Protein AF-0000000086674067 (afdb_homodimer)

Organism: NCBI:txid175570

Secondary structure (DSSP, 8-state):
---S---HHHHHHHHHHHHHHHHHHTT--HHHHHHHHTS-HHHHHHHHTTSS---HHHHHHHHHHTT--HHHHHHHHHHHHHHTSPPGGGGGTTS---HHHHHHHH-SEEEEEESSS--GGG--HHHHHHHHHHH-TT--HHHHHHHHHHHHHHGGGGTSSSPPEEEEEEEHHHHHS-TT-HHHHHHHHHHHHHHHTSTTEEEEEE-GGG-S-TTTT--EEEEE-SS-GGG-EEEE--TT--EEE--HHHHHHHHHHHHHHHHHSPPHHHHHHHHHHHHH--/---S---HHHHHHHHHHHHHHHHHHTT--HHHHHHHHTS-HHHHHHHHTTSS---HHHHHHHHHHTT--HHHHHHHHHHHHHHTSPPGGGGGTTS---HHHHHHHH-SEEEEEESSS--GGG--HHHHHHHHHHH-TT--HHHHHHHHHHHHHHGGGGTSSSPPEEEEEEEHHHHHS-TT-HHHHHHHHHHHHHHHTSTTEEEEEE-GGG-S-TTTT--EEEEE-SS-GGG-EEEE--TT--EEE--HHHHHHHHHHHHHHHHHSPPHHHHHHHHHHHHH--

pLDDT: mean 89.95, std 11.76, range [21.17, 98.88]

Sequence (564 aa):
MAGRRGSPTLRRRQLGQELRRLREAAGTTIDHVAERMECSASKVSRIETGQSGVSSRDIRKILAAYEVAGPKAEELVEMAREAKQRGWWQLYGTVLTGAYVGMEQAATELHSFEPLVIPGLLQTEEYARAMVLAGWPTASTEEVEQRIRVRMKRQSLLNQDDPLRLSIVLDEAALRRPVGGIDVMRRQLARLMEAGELPHVTLQVLPLAAGAHGGMDGAFTILLFDEPANQNLVFAANGAGGLFLEKDEELARYAAIFDGLRNEALSPPQSAKMIATLAKEPMAGRRGSPTLRRRQLGQELRRLREAAGTTIDHVAERMECSASKVSRIETGQSGVSSRDIRKILAAYEVAGPKAEELVEMAREAKQRGWWQLYGTVLTGAYVGMEQAATELHSFEPLVIPGLLQTEEYARAMVLAGWPTASTEEVEQRIRVRMKRQSLLNQDDPLRLSIVLDEAALRRPVGGIDVMRRQLARLMEAGELPHVTLQVLPLAAGAHGGMDGAFTILLFDEPANQNLVFAANGAGGLFLEKDEELARYAAIFDGLRNEALSPPQSAKMIATLAKEP

Solvent-accessible surface area (backbone atoms only — not comparable to full-atom values): 29354 Å² total; per-residue (Å²): 127,84,57,90,61,78,26,17,52,48,37,26,37,54,50,8,48,50,50,45,52,44,35,54,74,59,70,57,51,59,60,58,50,12,58,76,67,70,49,52,42,63,58,50,48,29,29,38,66,32,75,37,75,52,52,66,69,55,47,50,53,53,32,51,74,46,70,47,64,66,69,64,42,53,51,52,44,51,42,32,55,48,22,60,45,82,52,81,62,61,73,51,48,80,78,57,66,54,72,55,63,36,42,56,63,42,29,48,33,37,44,33,41,28,53,59,45,75,56,61,71,57,51,40,69,62,39,44,48,32,44,49,47,35,56,38,74,83,58,49,70,65,56,50,52,50,52,47,50,52,39,57,56,56,31,48,46,66,70,45,96,78,41,39,31,38,37,36,38,33,27,39,56,24,73,64,29,28,31,58,35,65,68,39,31,34,54,33,43,51,44,46,52,58,48,47,66,39,91,52,32,46,43,23,30,30,51,48,84,62,32,49,47,46,59,62,45,48,42,38,33,38,39,35,49,90,61,72,74,84,65,34,34,30,40,37,54,36,86,85,71,49,45,81,40,63,50,67,69,55,46,52,50,52,51,51,32,49,53,52,48,60,69,64,21,37,54,51,69,56,22,48,51,50,46,55,51,57,49,68,54,131,130,86,52,80,72,72,31,17,52,49,37,25,37,53,47,9,48,50,50,44,51,43,34,55,73,59,69,56,52,61,58,58,51,12,58,75,68,70,50,53,43,64,56,50,49,30,28,39,66,33,76,38,75,53,52,65,69,55,47,51,52,52,32,53,74,48,70,46,64,66,70,65,40,52,51,52,44,50,42,32,54,48,21,60,45,81,51,79,64,62,75,50,52,80,77,57,69,57,72,54,64,38,42,56,62,38,30,49,32,38,44,34,42,29,53,59,44,76,55,60,71,57,50,40,71,62,38,45,48,33,45,49,46,35,57,39,74,83,58,50,71,67,56,50,51,49,50,46,49,52,39,56,57,57,31,48,45,64,71,44,94,80,40,40,31,37,37,37,38,33,28,40,55,25,74,64,28,28,31,59,36,65,69,40,31,34,54,34,43,51,44,44,52,57,50,47,67,38,92,51,31,46,45,25,31,29,52,48,83,62,32,48,47,45,61,63,44,47,43,38,34,39,40,34,48,88,59,71,74,84,64,35,35,29,41,37,55,36,87,86,70,49,47,82,40,64,50,67,69,56,45,51,48,51,52,51,33,48,53,51,48,60,68,65,20,38,54,51,70,56,21,47,51,49,45,54,54,57,50,67,54,133

InterPro domains:
  IPR001387 Cro/C1-type, helix-turn-helix domain [PS50943] (19-76)
  IPR001387 Cro/C1-type, helix-turn-helix domain [SM00530] (18-73)
  IPR001387 Cro/C1-type, helix-turn-helix domain [cd00093] (16-68)
  IPR010982 Lambda repressor-like, DNA-binding domain superfamily [G3DSA:1.10.260.40] (4-86)
  IPR010982 Lambda repressor-like, DNA-binding domain superfamily [SSF47413] (11-68)
  IPR043917 Domain of unknown function DUF5753 [PF19054] (99-276)

Radius of gyration: 25.4 Å; Cα contacts (8 Å, |Δi|>4): 961; chains: 2; bounding box: 72×69×49 Å

Nearest PDB structures (foldseek):
  2b5a-assembly1_A  TM=8.400E-01  e=2.394E-03  [Bacillus] caldolyticus
  3f52-assembly1_A  TM=8.008E-01  e=5.003E-03  Corynebacterium glutamicum
  3f52-assembly1_E  TM=8.211E-01  e=1.404E-02  Corynebacterium glutamicum
  5woq-assembly2_C  TM=8.573E-01  e=2.794E-02  Mycolicibacterium smegmatis MC2 155
  4i6u-assembly2_C  TM=7.938E-01  e=3.752E-02  Enterobacter sp. RFL1396

Foldseek 3Di:
DCPLDFLLQLLQQVLLCVLVVLCVVLVHDLCVLCVQLVHDSVVNNCSSRSVDADALVSLVSSCVVSVHDDPVSVVSSVSSVSSPDDDPLCVLPPLPPDSVLSLLSQFQEKEKEAEAADDLLQADLLLLLLVLCVLCVPDDPVSSVSSSVSSPVSNVQCVDPSHRQYEYEYEVNNLLDQRNHLVSSLVSLVSVLVSLPRPRYFYWYQYVVLPDALCPVHIKMWGAHDPDRQSIWMWGDDSVGTDTGRDPVVNVSVVVRSVRSCVNTDGSVVRSVVSVVSSPDD/DCPLDFLLQLLQQVLLCVLVVLCVVLVHDLCVLCVQLVHDSVVNNCSSRSVDADALVSLVSSCVVSVHDDPVSVVSSVSSVSSPDDDPLCVLPPLQPDSVLSLLSSFQEKEKEAEAADDLLQADLLLLLLVLCVLCVPDDPVSSVSSSVSSPVSNVQQVDPSHRQYEYEYEVNNLLDQRNHLVSSLVSLVSVLVSLPRPRYFYWYQYVVLPDALCPVHIKMWGAHDPDRQSIWMWGDDSVGTDTGRDPVVNVSVVVRSVRSCVNTDGSVVRSVVSVVSSPDD

Structure (mmCIF, N/CA/C/O backbone):
data_AF-0000000086674067-model_v1
#
loop_
_entity.id
_entity.type
_entity.pdbx_description
1 polymer 'Transcriptional regulator'
#
loop_
_atom_site.group_PDB
_atom_site.id
_atom_site.type_symbol
_atom_site.label_atom_id
_atom_site.label_alt_id
_atom_site.label_comp_id
_atom_site.label_asym_id
_atom_site.label_entity_id
_atom_site.label_seq_id
_atom_site.pdbx_PDB_ins_code
_atom_site.Cartn_x
_atom_site.Cartn_y
_atom_site.Cartn_z
_atom_site.occupancy
_atom_site.B_iso_or_equiv
_atom_site.auth_seq_id
_atom_site.auth_comp_id
_atom_site.auth_asym_id
_atom_site.auth_atom_id
_atom_site.pdbx_PDB_model_num
ATOM 1 N N . MET A 1 1 ? -37.25 -2.555 7.457 1 21.17 1 MET A N 1
ATOM 2 C CA . MET A 1 1 ? -36.312 -2.514 6.355 1 21.17 1 MET A CA 1
ATOM 3 C C . MET A 1 1 ? -35.062 -1.735 6.75 1 21.17 1 MET A C 1
ATOM 5 O O . MET A 1 1 ? -35.062 -0.503 6.719 1 21.17 1 MET A O 1
ATOM 9 N N . ALA A 1 2 ? -34.438 -2.109 7.777 1 31.41 2 ALA A N 1
ATOM 10 C CA . ALA A 1 2 ? -33.375 -1.331 8.367 1 31.41 2 ALA A CA 1
ATOM 11 C C . ALA A 1 2 ? -32.375 -0.89 7.305 1 31.41 2 ALA A C 1
ATOM 13 O O . ALA A 1 2 ? -31.688 -1.723 6.691 1 31.41 2 ALA A O 1
ATOM 14 N N . GLY A 1 3 ? -32.5 -0.01 6.438 1 34.66 3 GLY A N 1
ATOM 15 C CA . GLY A 1 3 ? -31.734 0.468 5.293 1 34.66 3 GLY A CA 1
ATOM 16 C C . GLY A 1 3 ? -30.234 0.373 5.492 1 34.66 3 GLY A C 1
ATOM 17 O O . GLY A 1 3 ? -29.766 0.173 6.613 1 34.66 3 GLY A O 1
ATOM 18 N N . ARG A 1 4 ? -29.531 -0.128 4.535 1 47.16 4 ARG A N 1
ATOM 19 C CA . ARG A 1 4 ? -28.062 -0.079 4.59 1 47.16 4 ARG A CA 1
ATOM 20 C C . ARG A 1 4 ? -27.594 1.108 5.418 1 47.16 4 ARG A C 1
ATOM 22 O O . ARG A 1 4 ? -27.438 2.215 4.898 1 47.16 4 ARG A O 1
ATOM 29 N N . ARG A 1 5 ? -28.297 1.523 6.52 1 50.72 5 ARG A N 1
ATOM 30 C CA . ARG A 1 5 ? -28.234 2.551 7.555 1 50.72 5 ARG A CA 1
ATOM 31 C C . ARG A 1 5 ? -26.781 2.828 7.965 1 50.72 5 ARG A C 1
ATOM 33 O O . ARG A 1 5 ? -25.922 1.953 7.855 1 50.72 5 ARG A O 1
ATOM 40 N N . GLY A 1 6 ? -26.188 4.164 8.562 1 61.41 6 GLY A N 1
ATOM 41 C CA . GLY A 1 6 ? -25.328 5.277 8.922 1 61.41 6 GLY A CA 1
ATOM 42 C C . GLY A 1 6 ? -24.062 4.848 9.648 1 61.41 6 GLY A C 1
ATOM 43 O O . GLY A 1 6 ? -24.094 4.617 10.859 1 61.41 6 GLY A O 1
ATOM 44 N N . SER A 1 7 ? -23.281 4.145 8.789 1 78 7 SER A N 1
ATOM 45 C CA . SER A 1 7 ? -21.969 3.936 9.406 1 78 7 SER A CA 1
ATOM 46 C C . SER A 1 7 ? -21.469 5.203 10.094 1 78 7 SER A C 1
ATOM 48 O O . SER A 1 7 ? -21.312 6.242 9.453 1 78 7 SER A O 1
ATOM 50 N N . PRO A 1 8 ? -21.406 5.012 11.352 1 81.94 8 PRO A N 1
ATOM 51 C CA . PRO A 1 8 ? -20.859 6.176 12.055 1 81.94 8 PRO A CA 1
ATOM 52 C C . PRO A 1 8 ? -19.547 6.672 11.438 1 81.94 8 PRO A C 1
ATOM 54 O O . PRO A 1 8 ? -19.297 7.883 11.414 1 81.94 8 PRO A O 1
ATOM 57 N N . THR A 1 9 ? -18.828 5.75 10.867 1 82.06 9 THR A N 1
ATOM 58 C CA . THR A 1 9 ? -17.562 6.125 10.25 1 82.06 9 THR A CA 1
ATOM 59 C C . THR A 1 9 ? -17.797 6.988 9.016 1 82.06 9 THR A C 1
ATOM 61 O O . THR A 1 9 ? -17.156 8.031 8.844 1 82.06 9 THR A O 1
ATOM 64 N N . LEU A 1 10 ? -18.656 6.539 8.156 1 85.56 10 LEU A N 1
ATOM 65 C CA . LEU A 1 10 ? -18.969 7.32 6.965 1 85.56 10 LEU A CA 1
ATOM 66 C C . LEU A 1 10 ? -19.562 8.672 7.344 1 85.56 10 LEU A C 1
ATOM 68 O O . LEU A 1 10 ? -19.219 9.695 6.738 1 85.56 10 LEU A O 1
ATOM 72 N N . ARG A 1 11 ? -20.406 8.672 8.344 1 85.81 11 ARG A N 1
ATOM 73 C CA . ARG A 1 11 ? -21.016 9.914 8.789 1 85.81 11 ARG A CA 1
ATOM 74 C C . ARG A 1 11 ? -19.969 10.883 9.328 1 85.81 11 ARG A C 1
ATOM 76 O O . ARG A 1 11 ? -20.062 12.094 9.102 1 85.81 11 ARG A O 1
ATOM 83 N N . ARG A 1 12 ? -19.094 10.344 10.047 1 87.44 12 ARG A N 1
ATOM 84 C CA . ARG A 1 12 ? -18.016 11.172 10.578 1 87.44 12 ARG A CA 1
ATOM 85 C C . ARG A 1 12 ? -17.203 11.797 9.453 1 87.44 12 ARG A C 1
ATOM 87 O O . ARG A 1 12 ? -16.859 12.977 9.5 1 87.44 12 ARG A O 1
ATOM 94 N N . ARG A 1 13 ? -16.938 11.008 8.508 1 85.38 13 ARG A N 1
ATOM 95 C CA . ARG A 1 13 ? -16.203 11.492 7.348 1 85.38 13 ARG A CA 1
ATOM 96 C C . ARG A 1 13 ? -16.984 12.578 6.621 1 85.38 13 ARG A C 1
ATOM 98 O O . ARG A 1 13 ? -16.438 13.633 6.281 1 85.38 13 ARG A O 1
ATOM 105 N N . GLN A 1 14 ? -18.234 12.32 6.379 1 88.12 14 GLN A N 1
ATOM 106 C CA . GLN A 1 14 ? -19.109 13.273 5.699 1 88.12 14 GLN A CA 1
ATOM 107 C C . GLN A 1 14 ? -19.188 14.586 6.473 1 88.12 14 GLN A C 1
ATOM 109 O O . GLN A 1 14 ? -19.094 15.664 5.883 1 88.12 14 GLN A O 1
ATOM 114 N N . LEU A 1 15 ? -19.328 14.438 7.703 1 90.5 15 LEU A N 1
ATOM 115 C CA . LEU A 1 15 ? -19.422 15.617 8.562 1 90.5 15 LEU A CA 1
ATOM 116 C C . LEU A 1 15 ? -18.125 16.438 8.5 1 90.5 15 LEU A C 1
ATOM 118 O O . LEU A 1 15 ? -18.172 17.656 8.344 1 90.5 15 LEU A O 1
ATOM 122 N N . GLY A 1 16 ? -17.047 15.758 8.656 1 91.88 16 GLY A N 1
ATOM 123 C CA . GLY A 1 16 ? -15.766 16.422 8.578 1 91.88 16 GLY A CA 1
ATOM 124 C C . GLY A 1 16 ? -15.57 17.203 7.289 1 91.88 16 GLY A C 1
ATOM 125 O O . GLY A 1 16 ? -15.133 18.344 7.309 1 91.88 16 GLY A O 1
ATOM 126 N N . GLN A 1 17 ? -15.938 16.609 6.215 1 88.19 17 GLN A N 1
ATOM 127 C CA . GLN A 1 17 ? -15.82 17.234 4.906 1 88.19 17 GLN A CA 1
ATOM 128 C C . GLN A 1 17 ? -16.703 18.484 4.816 1 88.19 17 GLN A C 1
ATOM 130 O O . GLN A 1 17 ? -16.281 19.516 4.285 1 88.19 17 GLN A O 1
ATOM 135 N N . GLU A 1 18 ? -17.875 18.297 5.355 1 91.56 18 GLU A N 1
ATOM 136 C CA . GLU A 1 18 ? -18.797 19.422 5.336 1 91.56 18 GLU A CA 1
ATOM 137 C C . GLU A 1 18 ? -18.281 20.578 6.195 1 91.56 18 GLU A C 1
ATOM 139 O O . GLU A 1 18 ? -18.375 21.734 5.801 1 91.56 18 GLU A O 1
ATOM 144 N N . LEU A 1 19 ? -17.734 20.266 7.27 1 94.44 19 LEU A N 1
ATOM 145 C CA . LEU A 1 19 ? -17.203 21.297 8.148 1 94.44 19 LEU A CA 1
ATOM 146 C C . LEU A 1 19 ? -16.016 22 7.5 1 94.44 19 LEU A C 1
ATOM 148 O O . LEU A 1 19 ? -15.875 23.219 7.609 1 94.44 19 LEU A O 1
ATOM 152 N N . ARG A 1 20 ? -15.219 21.25 6.867 1 92.75 20 ARG A N 1
ATOM 153 C CA . ARG A 1 20 ? -14.102 21.844 6.148 1 92.75 20 ARG A CA 1
ATOM 154 C C . ARG A 1 20 ? -14.602 22.797 5.062 1 92.75 20 ARG A C 1
ATOM 156 O O . ARG A 1 20 ? -14.078 23.906 4.918 1 92.75 20 ARG A O 1
ATOM 163 N N . ARG A 1 21 ? -15.547 22.312 4.328 1 92.25 21 ARG A N 1
ATOM 164 C CA . ARG A 1 21 ? -16.125 23.141 3.273 1 92.25 21 ARG A CA 1
ATOM 165 C C . ARG A 1 21 ? -16.656 24.453 3.834 1 92.25 21 ARG A C 1
ATOM 167 O O . ARG A 1 21 ? -16.422 25.531 3.266 1 92.25 21 ARG A O 1
ATOM 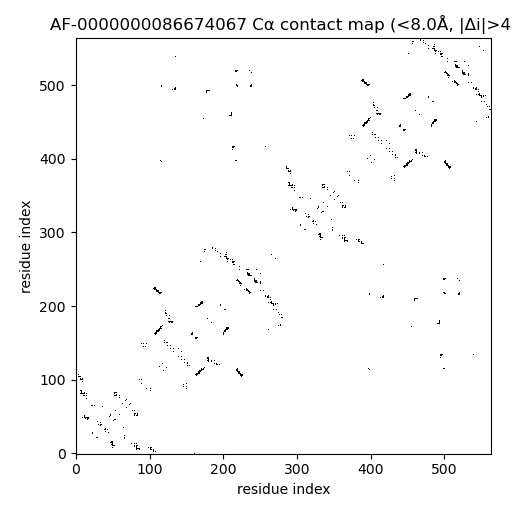174 N N . LEU A 1 22 ? -17.328 24.359 4.887 1 94.88 22 LEU A N 1
ATOM 175 C CA . LEU A 1 22 ? -17.906 25.531 5.52 1 94.88 22 LEU A CA 1
ATOM 176 C C . LEU A 1 22 ? -16.812 26.469 6.051 1 94.88 22 LEU A C 1
ATOM 178 O O . LEU A 1 22 ? -16.922 27.688 5.938 1 94.88 22 LEU A O 1
ATOM 182 N N . ARG A 1 23 ? -15.812 25.859 6.613 1 95.56 23 ARG A N 1
ATOM 183 C CA . ARG A 1 23 ? -14.695 26.656 7.102 1 95.56 23 ARG A CA 1
ATOM 184 C C . ARG A 1 23 ? -14.055 27.453 5.965 1 95.56 23 ARG A C 1
ATOM 186 O O . ARG A 1 23 ? -13.789 28.641 6.102 1 95.56 23 ARG A O 1
ATOM 193 N N . GLU A 1 24 ? -13.82 26.766 4.895 1 92.75 24 GLU A N 1
ATOM 194 C CA . GLU A 1 24 ? -13.211 27.406 3.729 1 92.75 24 GLU A CA 1
ATOM 195 C C . GLU A 1 24 ? -14.109 28.484 3.146 1 92.75 24 GLU A C 1
ATOM 197 O O . GLU A 1 24 ? -13.633 29.547 2.744 1 92.75 24 GLU A O 1
ATOM 202 N N . ALA A 1 25 ? -15.383 28.266 3.111 1 93.5 25 ALA A N 1
ATOM 203 C CA . ALA A 1 25 ? -16.359 29.234 2.611 1 93.5 25 ALA A CA 1
ATOM 204 C C . ALA A 1 25 ? -16.391 30.469 3.49 1 93.5 25 ALA A C 1
ATOM 206 O O . ALA A 1 25 ? -16.609 31.578 2.998 1 93.5 25 ALA A O 1
ATOM 207 N N . ALA A 1 26 ? -16.141 30.266 4.754 1 93.25 26 ALA A N 1
ATOM 208 C CA . ALA A 1 26 ? -16.141 31.375 5.707 1 93.25 26 ALA A CA 1
ATOM 209 C C . ALA A 1 26 ? -14.805 32.125 5.664 1 93.25 26 ALA A C 1
ATOM 211 O O . ALA A 1 26 ? -14.633 33.125 6.348 1 93.25 26 ALA A O 1
ATOM 212 N N . GLY A 1 27 ? -13.82 31.516 4.969 1 91.12 27 GLY A N 1
ATOM 213 C CA . GLY A 1 27 ? -12.539 32.188 4.785 1 91.12 27 GLY A CA 1
ATOM 214 C C . GLY A 1 27 ? -11.664 32.125 6.023 1 91.12 27 GLY A C 1
ATOM 215 O O . GLY A 1 27 ? -10.891 33.062 6.273 1 91.12 27 GLY A O 1
ATOM 216 N N . THR A 1 28 ? -11.828 31.219 6.832 1 90.69 28 THR A N 1
ATOM 217 C CA . THR A 1 28 ? -11.047 31.125 8.062 1 90.69 28 THR A CA 1
ATOM 218 C C . THR A 1 28 ? -10.156 29.891 8.055 1 90.69 28 THR A C 1
ATOM 220 O O . THR A 1 28 ? -10.195 29.094 7.113 1 90.69 28 THR A O 1
ATOM 223 N N . THR A 1 29 ? -9.219 29.797 9.047 1 88 29 THR A N 1
ATOM 224 C CA . THR A 1 29 ? -8.266 28.703 9.141 1 88 29 THR A CA 1
ATOM 225 C C . THR A 1 29 ? -8.562 27.828 10.352 1 88 29 THR A C 1
ATOM 227 O O . THR A 1 29 ? -9.367 28.203 11.211 1 88 29 THR A O 1
ATOM 230 N N . ILE A 1 30 ? -7.926 26.672 10.328 1 90.75 30 ILE A N 1
ATOM 231 C CA . ILE A 1 30 ? -8.07 25.734 11.445 1 90.75 30 ILE A CA 1
ATOM 232 C C . ILE A 1 30 ? -7.602 26.406 12.734 1 90.75 30 ILE A C 1
ATOM 234 O O . ILE A 1 30 ? -8.25 26.297 13.773 1 90.75 30 ILE A O 1
ATOM 238 N N . ASP A 1 31 ? -6.586 27.156 12.664 1 85.81 31 ASP A N 1
ATOM 239 C CA . ASP A 1 31 ? -6.023 27.828 13.828 1 85.81 31 ASP A CA 1
ATOM 240 C C . ASP A 1 31 ? -7.008 28.844 14.406 1 85.81 31 ASP A C 1
ATOM 242 O O . ASP A 1 31 ? -7.176 28.922 15.625 1 85.81 31 ASP A O 1
ATOM 246 N N . HIS A 1 32 ? -7.574 29.531 13.562 1 87.81 32 HIS A N 1
ATOM 247 C CA . HIS A 1 32 ? -8.523 30.547 14 1 87.81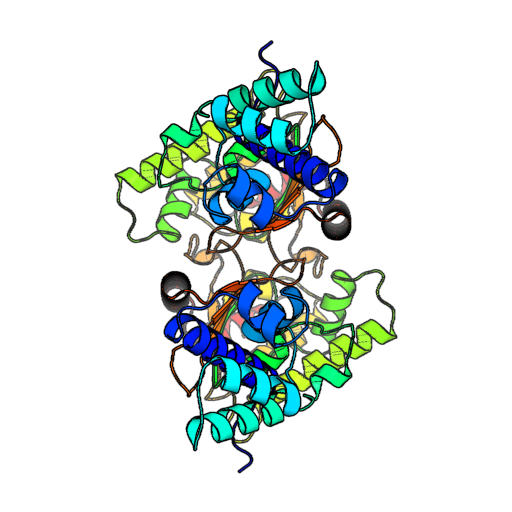 32 HIS A CA 1
ATOM 248 C C . HIS A 1 32 ? -9.742 29.906 14.664 1 87.81 32 HIS A C 1
ATOM 250 O O . HIS A 1 32 ? -10.227 30.406 15.688 1 87.81 32 HIS A O 1
ATOM 256 N N . VAL A 1 33 ? -10.195 28.859 14.07 1 92.81 33 VAL A N 1
ATOM 257 C CA . VAL A 1 33 ? -11.344 28.156 14.641 1 92.81 33 VAL A CA 1
ATOM 258 C C . VAL A 1 33 ? -10.977 27.594 16.016 1 92.81 33 VAL A C 1
ATOM 260 O O . VAL A 1 33 ? -11.766 27.672 16.953 1 92.81 33 VAL A O 1
ATOM 263 N N . ALA A 1 34 ? -9.859 27 16.094 1 93.31 34 ALA A N 1
ATOM 264 C CA . ALA A 1 34 ? -9.383 26.422 17.344 1 93.31 34 ALA A CA 1
ATOM 265 C C . ALA A 1 34 ? -9.328 27.484 18.438 1 93.31 34 ALA A C 1
ATOM 267 O O . ALA A 1 34 ? -9.711 27.219 19.578 1 93.31 34 ALA A O 1
ATOM 268 N N . GLU A 1 35 ? -8.859 28.609 18.109 1 90 35 GLU A N 1
ATOM 269 C CA . GLU A 1 35 ? -8.805 29.734 19.062 1 90 35 GLU A CA 1
ATOM 270 C C . GLU A 1 35 ? -10.195 30.094 19.547 1 90 35 GLU A C 1
ATOM 272 O O . GLU A 1 35 ? -10.406 30.281 20.75 1 90 35 GLU A O 1
ATOM 277 N N . ARG A 1 36 ? -11.062 30.203 18.656 1 89.38 36 ARG A N 1
ATOM 278 C CA . ARG A 1 36 ? -12.438 30.562 19 1 89.38 36 ARG A CA 1
ATOM 279 C C . ARG A 1 36 ? -13.078 29.5 19.891 1 89.38 36 ARG A C 1
ATOM 281 O O . ARG A 1 36 ? -13.875 29.828 20.766 1 89.38 36 ARG A O 1
ATOM 288 N N . MET A 1 37 ? -12.727 28.312 19.609 1 91.5 37 MET A N 1
ATOM 289 C CA . MET A 1 37 ? -13.289 27.172 20.328 1 91.5 37 MET A CA 1
ATOM 290 C C . MET A 1 37 ? -12.523 26.906 21.609 1 91.5 37 MET A C 1
ATOM 292 O O . MET A 1 37 ? -12.945 26.109 22.438 1 91.5 37 MET A O 1
ATOM 296 N N . GLU A 1 38 ? -11.383 27.562 21.766 1 91.25 38 GLU A N 1
ATOM 297 C CA . GLU A 1 38 ? -10.5 27.344 22.891 1 91.25 38 GLU A CA 1
ATOM 298 C C . GLU A 1 38 ? -10.055 25.875 22.969 1 91.25 38 GLU A C 1
ATOM 300 O O . GLU A 1 38 ? -10.156 25.25 24.031 1 91.25 38 GLU A O 1
ATOM 305 N N . CYS A 1 39 ? -9.633 25.422 21.891 1 91.62 39 CYS A N 1
ATOM 306 C CA . CYS A 1 39 ? -9.109 24.062 21.797 1 91.62 39 CYS A CA 1
ATOM 307 C C . CYS A 1 39 ? -7.895 24.016 20.875 1 91.62 39 CYS A C 1
ATOM 309 O O . CYS A 1 39 ? -7.453 25.047 20.359 1 91.62 39 CYS A O 1
ATOM 311 N N . SER A 1 40 ? -7.324 22.906 20.812 1 91 40 SER A N 1
ATOM 312 C CA . SER A 1 40 ? -6.137 22.766 19.984 1 91 40 SER A CA 1
ATOM 313 C C . SER A 1 40 ? -6.508 22.688 18.5 1 91 40 SER A C 1
ATOM 315 O O . SER A 1 40 ? -7.578 22.188 18.141 1 91 40 SER A O 1
ATOM 317 N N . ALA A 1 41 ? -5.641 23.234 17.703 1 90.44 41 ALA A N 1
ATOM 318 C CA . ALA A 1 41 ? -5.797 23.094 16.25 1 90.44 41 ALA A CA 1
ATOM 319 C C . ALA A 1 41 ? -5.883 21.625 15.852 1 90.44 41 ALA A C 1
ATOM 321 O O . ALA A 1 41 ? -6.602 21.281 14.914 1 90.44 41 ALA A O 1
ATOM 322 N N . SER A 1 42 ? -5.207 20.766 16.609 1 87.75 42 SER A N 1
ATOM 323 C CA . SER A 1 42 ? -5.223 19.328 16.328 1 87.75 42 SER A CA 1
ATOM 324 C C . SER A 1 42 ? -6.625 18.75 16.516 1 87.75 42 SER A C 1
ATOM 326 O O . SER A 1 42 ? -7.047 17.891 15.734 1 87.75 42 SER A O 1
ATOM 328 N N . LYS A 1 43 ? -7.176 19.188 17.438 1 91.5 43 LYS A N 1
ATOM 329 C CA . LYS A 1 43 ? -8.539 18.719 17.672 1 91.5 43 LYS A CA 1
ATOM 330 C C . LYS A 1 43 ? -9.445 19.062 16.5 1 91.5 43 LYS A C 1
ATOM 332 O O . LYS A 1 43 ? -10.18 18.219 16 1 91.5 43 LYS A O 1
ATOM 337 N N . VAL A 1 44 ? -9.414 20.328 16.016 1 93.06 44 VAL A N 1
ATOM 338 C CA . VAL A 1 44 ? -10.234 20.766 14.898 1 93.06 44 VAL A CA 1
ATOM 339 C C . VAL A 1 44 ? -9.867 19.969 13.648 1 93.06 44 VAL A C 1
ATOM 341 O O . VAL A 1 44 ? -10.75 19.531 12.906 1 93.06 44 VAL A O 1
ATOM 344 N N . SER A 1 45 ? -8.633 19.781 13.453 1 90.12 45 SER A N 1
ATOM 345 C CA . SER A 1 45 ? -8.164 19.016 12.305 1 90.12 45 SER A CA 1
ATOM 346 C C . SER A 1 45 ? -8.688 17.578 12.344 1 90.12 45 SER A C 1
ATOM 348 O O . SER A 1 45 ? -9.172 17.062 11.336 1 90.12 45 SER A O 1
ATOM 350 N N . ARG A 1 46 ? -8.617 16.969 13.508 1 89.19 46 ARG A N 1
ATOM 351 C CA . ARG A 1 46 ? -9.07 15.586 13.656 1 89.19 46 ARG A CA 1
ATOM 352 C C . ARG A 1 46 ? -10.562 15.469 13.383 1 89.19 46 ARG A C 1
ATOM 354 O O . ARG A 1 46 ? -11.023 14.469 12.828 1 89.19 46 ARG A O 1
ATOM 361 N N . ILE A 1 47 ? -11.203 16.453 13.734 1 91.69 47 ILE A N 1
ATOM 362 C CA . ILE A 1 47 ? -12.641 16.484 13.477 1 91.69 47 ILE A CA 1
ATOM 363 C C . ILE A 1 47 ? -12.891 16.609 11.977 1 91.69 47 ILE A C 1
ATOM 365 O O . ILE A 1 47 ? -13.664 15.836 11.406 1 91.69 47 ILE A O 1
ATOM 369 N N . GLU A 1 48 ? -12.242 17.516 11.297 1 91.81 48 GLU A N 1
ATOM 370 C CA . GLU A 1 48 ? -12.461 17.766 9.875 1 91.81 48 GLU A CA 1
ATOM 371 C C . GLU A 1 48 ? -12.039 16.578 9.023 1 91.81 48 GLU A C 1
ATOM 373 O O . GLU A 1 48 ? -12.547 16.391 7.918 1 91.81 48 GLU A O 1
ATOM 378 N N . THR A 1 49 ? -11.164 15.82 9.594 1 85.12 49 THR A N 1
ATOM 379 C CA . THR A 1 49 ? -10.672 14.68 8.828 1 85.12 49 THR A CA 1
ATOM 380 C C . THR A 1 49 ? -11.406 13.406 9.227 1 85.12 49 THR A C 1
ATOM 382 O O . THR A 1 49 ? -11.094 12.32 8.734 1 85.12 49 THR A O 1
ATOM 385 N N . GLY A 1 50 ? -12.273 13.5 10.164 1 86.19 50 GLY A N 1
ATOM 386 C CA . GLY A 1 50 ? -13.07 12.359 10.562 1 86.19 50 GLY A CA 1
ATOM 387 C C . GLY A 1 50 ? -12.352 11.438 11.531 1 86.19 50 GLY A C 1
ATOM 388 O O . GLY A 1 50 ? -12.805 10.32 11.781 1 86.19 50 GLY A O 1
ATOM 389 N N . GLN A 1 51 ? -11.219 11.828 11.992 1 81.75 51 GLN A N 1
ATOM 390 C CA . GLN A 1 51 ? -10.445 11.008 12.922 1 81.75 51 GLN A CA 1
ATOM 391 C C . GLN A 1 51 ? -11.086 10.992 14.305 1 81.75 51 GLN A C 1
ATOM 393 O O . GLN A 1 51 ? -10.93 10.031 15.055 1 81.75 51 GLN A O 1
ATOM 398 N N . SER A 1 52 ? -11.789 12.094 14.656 1 85.5 52 SER A N 1
ATOM 399 C CA . SER A 1 52 ? -12.492 12.18 15.93 1 85.5 52 SER A CA 1
ATOM 400 C C . SER A 1 52 ? -13.93 12.656 15.734 1 85.5 52 SER A C 1
ATOM 402 O O . SER A 1 52 ? -14.227 13.383 14.781 1 85.5 52 SER A O 1
ATOM 404 N N . GLY A 1 53 ? -14.75 12.109 16.625 1 86.94 53 GLY A N 1
ATOM 405 C CA . GLY A 1 53 ? -16.109 12.641 16.641 1 86.94 53 GLY A CA 1
ATOM 406 C C . GLY A 1 53 ? -16.188 14.016 17.266 1 86.94 53 GLY A C 1
ATOM 407 O O . GLY A 1 53 ? -15.195 14.531 17.781 1 86.94 53 GLY A O 1
ATOM 408 N N . VAL A 1 54 ? -17.344 14.555 17.047 1 92.25 54 VAL A N 1
ATOM 409 C CA . VAL A 1 54 ? -17.578 15.883 17.609 1 92.25 54 VAL A CA 1
ATOM 410 C C . VAL A 1 54 ? -18.891 15.898 18.391 1 92.25 54 VAL A C 1
ATOM 412 O O . VAL A 1 54 ? -19.875 15.312 17.938 1 92.25 54 VAL A O 1
ATOM 415 N N . SER A 1 55 ? -18.781 16.453 19.562 1 92.12 55 SER A N 1
ATOM 416 C CA . SER A 1 55 ? -19.984 16.547 20.391 1 92.12 55 SER A CA 1
ATOM 417 C C . SER A 1 55 ? -20.969 17.562 19.828 1 92.12 55 SER A C 1
ATOM 419 O O . SER A 1 55 ? -20.578 18.438 19.047 1 92.12 55 SER A O 1
ATOM 421 N N . SER A 1 56 ? -22.25 17.453 20.312 1 92.25 56 SER A N 1
ATOM 422 C CA . SER A 1 56 ? -23.266 18.422 19.906 1 92.25 56 SER A CA 1
ATOM 423 C C . SER A 1 56 ? -22.891 19.844 20.359 1 92.25 56 SER A C 1
ATOM 425 O O . SER A 1 56 ? -23.109 20.797 19.625 1 92.25 56 SER A O 1
ATOM 427 N N . ARG A 1 57 ? -22.344 19.875 21.469 1 91.44 57 ARG A N 1
ATOM 428 C CA . ARG A 1 57 ? -21.906 21.172 21.984 1 91.44 57 ARG A CA 1
ATOM 429 C C . ARG A 1 57 ? -20.812 21.781 21.109 1 91.44 57 ARG A C 1
ATOM 431 O O . ARG A 1 57 ? -20.906 22.922 20.688 1 91.44 57 ARG A O 1
ATOM 438 N N . ASP A 1 58 ? -19.859 21.047 20.797 1 93.38 58 ASP A N 1
ATOM 439 C CA . ASP A 1 58 ? -18.703 21.531 20.047 1 93.38 58 ASP A CA 1
ATOM 440 C C . ASP A 1 58 ? -19.094 21.859 18.594 1 93.38 58 ASP A C 1
ATOM 442 O O . ASP A 1 58 ? -18.609 22.844 18.047 1 93.38 58 ASP A O 1
ATOM 446 N N . ILE A 1 59 ? -19.875 21.016 18 1 95.25 59 ILE A N 1
ATOM 447 C CA . ILE A 1 59 ? -20.234 21.297 16.609 1 95.25 59 ILE A CA 1
ATOM 448 C C . ILE A 1 59 ? -21.047 22.594 16.531 1 95.25 59 ILE A C 1
ATOM 450 O O . ILE A 1 59 ? -20.922 23.344 15.57 1 95.25 59 ILE A O 1
ATOM 454 N N . ARG A 1 60 ? -21.859 22.859 17.484 1 93.88 60 ARG A N 1
ATOM 455 C CA . ARG A 1 60 ? -22.609 24.125 17.5 1 93.88 60 ARG A CA 1
ATOM 456 C C . ARG A 1 60 ? -21.656 25.312 17.594 1 93.88 60 ARG A C 1
ATOM 458 O O . ARG A 1 60 ? -21.875 26.328 16.938 1 93.88 60 ARG A O 1
ATOM 465 N N . LYS A 1 61 ? -20.688 25.188 18.344 1 93.5 61 LYS A N 1
ATOM 466 C CA . LYS A 1 61 ? -19.688 26.234 18.453 1 93.5 61 LYS A CA 1
ATOM 467 C C . LYS A 1 61 ? -18.984 26.453 17.109 1 93.5 61 LYS A C 1
ATOM 469 O O . LYS A 1 61 ? -18.766 27.594 16.688 1 93.5 61 LYS A O 1
ATOM 474 N N . ILE A 1 62 ? -18.656 25.344 16.516 1 94.81 62 ILE A N 1
ATOM 475 C CA . ILE A 1 62 ? -17.969 25.406 15.234 1 94.81 62 ILE A CA 1
ATOM 476 C C . ILE A 1 62 ? -18.859 26.094 14.203 1 94.81 62 ILE A C 1
ATOM 478 O O . ILE A 1 62 ? -18.406 26.984 13.477 1 94.81 62 ILE A O 1
ATOM 482 N N . LEU A 1 63 ? -20.109 25.688 14.195 1 94.88 63 LEU A N 1
ATOM 483 C CA . LEU A 1 63 ? -21.031 26.234 13.211 1 94.88 63 LEU A CA 1
ATOM 484 C C . LEU A 1 63 ? -21.297 27.719 13.477 1 94.88 63 LEU A C 1
ATOM 486 O O . LEU A 1 63 ? -21.453 28.5 12.531 1 94.88 63 LEU A O 1
ATOM 490 N N . ALA A 1 64 ? -21.281 28.062 14.688 1 91.56 64 ALA A N 1
ATOM 491 C CA . ALA A 1 64 ? -21.406 29.484 15.039 1 91.56 64 ALA A CA 1
ATOM 492 C C . ALA A 1 64 ? -20.219 30.281 14.516 1 91.56 64 ALA A C 1
ATOM 494 O O . ALA A 1 64 ? -20.406 31.391 14 1 91.56 64 ALA A O 1
ATOM 495 N N . ALA A 1 65 ? -19.125 29.688 14.641 1 90.56 65 ALA A N 1
ATOM 496 C CA . ALA A 1 65 ? -17.922 30.344 14.125 1 90.56 65 ALA A CA 1
ATOM 497 C C . ALA A 1 65 ? -18 30.531 12.617 1 90.56 65 ALA A C 1
ATOM 499 O O . ALA A 1 65 ? -17.438 31.484 12.07 1 90.56 65 ALA A O 1
ATOM 500 N N . TYR A 1 66 ? -18.688 29.641 12 1 93.56 66 TYR A N 1
ATOM 501 C CA . TYR A 1 66 ? -18.828 29.703 10.547 1 93.56 66 TYR A CA 1
ATOM 502 C C . TYR A 1 66 ? -20.047 30.531 10.156 1 93.56 66 TYR A C 1
ATOM 504 O O . TYR A 1 66 ? -20.312 30.734 8.961 1 93.56 66 TYR A O 1
ATOM 512 N N . GLU A 1 67 ? -20.781 30.984 11.102 1 91.31 67 GLU A N 1
ATOM 513 C CA . GLU A 1 67 ? -22 31.75 10.898 1 91.31 67 GLU A CA 1
ATOM 514 C C . GLU A 1 67 ? -23.062 30.938 10.156 1 91.31 67 GLU A C 1
ATOM 516 O O . GLU A 1 67 ? -23.688 31.422 9.211 1 91.31 67 GLU A O 1
ATOM 521 N N . VAL A 1 68 ? -23.078 29.75 10.422 1 93.5 68 VAL A N 1
ATOM 522 C CA . VAL A 1 68 ? -24.094 28.844 9.898 1 93.5 68 VAL A CA 1
ATOM 523 C C . VAL A 1 68 ? -25.172 28.609 10.945 1 93.5 68 VAL A C 1
ATOM 525 O O . VAL A 1 68 ? -24.875 28.25 12.086 1 93.5 68 VAL A O 1
ATOM 528 N N . ALA A 1 69 ? -26.375 28.891 10.594 1 91.19 69 ALA A N 1
ATOM 529 C CA . ALA A 1 69 ? -27.516 28.734 11.5 1 91.19 69 ALA A CA 1
ATOM 530 C C . ALA A 1 69 ? -28.719 28.109 10.781 1 91.19 69 ALA A C 1
ATOM 532 O O . ALA A 1 69 ? -28.609 27.719 9.617 1 91.19 69 ALA A O 1
ATOM 533 N N . GLY A 1 70 ? -29.766 27.797 11.453 1 92.44 70 GLY A N 1
ATOM 534 C CA . GLY A 1 70 ? -31.016 27.344 10.852 1 92.44 70 GLY A CA 1
ATOM 535 C C . GLY A 1 70 ? -31 25.844 10.547 1 92.44 70 GLY A C 1
ATOM 536 O O . GLY A 1 70 ? -30.391 25.062 11.281 1 92.44 70 GLY A O 1
ATOM 537 N N . PRO A 1 71 ? -31.734 25.453 9.586 1 93.06 71 PRO A N 1
ATOM 538 C CA . PRO A 1 71 ? -31.953 24.047 9.266 1 93.06 71 PRO A CA 1
ATOM 539 C C . PRO A 1 71 ? -30.641 23.312 8.906 1 93.06 71 PRO A C 1
ATOM 541 O O . PRO A 1 71 ? -30.469 22.141 9.258 1 93.06 71 PRO A O 1
ATOM 544 N N . LYS A 1 72 ? -29.859 24 8.266 1 92.94 72 LYS A N 1
ATOM 545 C CA . LYS A 1 72 ? -28.594 23.391 7.887 1 92.94 72 LYS A CA 1
ATOM 546 C C . LYS A 1 72 ? -27.766 23.047 9.117 1 92.94 72 LYS A C 1
ATOM 548 O O . LYS A 1 72 ? -27.156 21.969 9.188 1 92.94 72 LYS A O 1
ATOM 553 N N . ALA A 1 73 ? -27.703 23.906 10.031 1 94 73 ALA A N 1
ATOM 554 C CA . ALA A 1 73 ? -26.969 23.656 11.273 1 94 73 ALA A CA 1
ATOM 555 C C . ALA A 1 73 ? -27.562 22.469 12.023 1 94 73 ALA A C 1
ATOM 557 O O . ALA A 1 73 ? -26.828 21.609 12.523 1 94 73 ALA A O 1
ATOM 558 N N . GLU A 1 74 ? -28.844 22.438 12.078 1 94.06 74 GLU A N 1
ATOM 559 C CA . GLU A 1 74 ? -29.516 21.344 12.789 1 94.06 74 GLU A CA 1
ATOM 560 C C . GLU A 1 74 ? -29.234 20 12.109 1 94.06 74 GLU A C 1
ATOM 562 O O . GLU A 1 74 ? -29.078 18.984 12.781 1 94.06 74 GLU A O 1
ATOM 567 N N . GLU A 1 75 ? -29.234 20.047 10.867 1 93.69 75 GLU A N 1
ATOM 568 C CA . GLU A 1 75 ? -28.906 18.844 10.109 1 93.69 75 GLU A CA 1
ATOM 569 C C . GLU A 1 75 ? -27.5 18.328 10.445 1 93.69 75 GLU A C 1
ATOM 571 O O . GLU A 1 75 ? -27.297 17.125 10.617 1 93.69 75 GLU A O 1
ATOM 576 N N . LEU A 1 76 ? -26.562 19.25 10.508 1 94.5 76 LEU A N 1
ATOM 577 C CA . LEU A 1 76 ? -25.188 18.875 10.789 1 94.5 76 LEU A CA 1
ATOM 578 C C . LEU A 1 76 ? -25.031 18.406 12.234 1 94.5 76 LEU A C 1
ATOM 580 O O . LEU A 1 76 ? -24.25 17.5 12.516 1 94.5 76 LEU A O 1
ATOM 584 N N . VAL A 1 77 ? -25.766 18.969 13.117 1 94.56 77 VAL A N 1
ATOM 585 C CA . VAL A 1 77 ? -25.781 18.516 14.508 1 94.56 77 VAL A CA 1
ATOM 586 C C . VAL A 1 77 ? -26.328 17.094 14.586 1 94.56 77 VAL A C 1
ATOM 588 O O . VAL A 1 77 ? -25.781 16.266 15.32 1 94.56 77 VAL A O 1
ATOM 591 N N . GLU A 1 78 ? -27.359 16.859 13.844 1 92.44 78 GLU A N 1
ATOM 592 C CA . GLU A 1 78 ? -27.906 15.508 13.789 1 92.44 78 GLU A CA 1
ATOM 593 C C . GLU A 1 78 ? -26.891 14.523 13.203 1 92.44 78 GLU A C 1
ATOM 595 O O . GLU A 1 78 ? -26.766 13.398 13.688 1 92.44 78 GLU A O 1
ATOM 600 N N . MET A 1 79 ? -26.219 14.961 12.219 1 89.88 79 MET A N 1
ATOM 601 C CA . MET A 1 79 ? -25.188 14.125 11.617 1 89.88 79 MET A CA 1
ATOM 602 C C . MET A 1 79 ? -24.094 13.805 12.625 1 89.88 79 MET A C 1
ATOM 604 O O . MET A 1 79 ? -23.562 12.688 12.648 1 89.88 79 MET A O 1
ATOM 608 N N . ALA A 1 80 ? -23.766 14.789 13.398 1 92.62 80 ALA A N 1
ATOM 609 C CA . ALA A 1 80 ? -22.75 14.586 14.438 1 92.62 80 ALA A CA 1
ATOM 610 C C . ALA A 1 80 ? -23.203 13.531 15.445 1 92.62 80 ALA A C 1
ATOM 612 O O . ALA A 1 80 ? -22.406 12.695 15.883 1 92.62 80 ALA A O 1
ATOM 613 N N . ARG A 1 81 ? -24.453 13.586 15.781 1 90.75 81 ARG A N 1
ATOM 614 C CA . ARG A 1 81 ? -25 12.594 16.703 1 90.75 81 ARG A CA 1
ATOM 615 C C . ARG A 1 81 ? -24.938 11.195 16.109 1 90.75 81 ARG A C 1
ATOM 617 O O . ARG A 1 81 ? -24.562 10.242 16.797 1 90.75 81 ARG A O 1
ATOM 624 N N . GLU A 1 82 ? -25.266 11.102 14.914 1 86.44 82 GLU A N 1
ATOM 625 C CA . GLU A 1 82 ? -25.203 9.82 14.219 1 86.44 82 GLU A CA 1
ATOM 626 C C . GLU A 1 82 ? -23.75 9.32 14.125 1 86.44 82 GLU A C 1
ATOM 628 O O . GLU A 1 82 ? -23.5 8.125 14.273 1 86.44 82 GLU A O 1
ATOM 633 N N . ALA A 1 83 ? -22.875 10.258 13.906 1 86.81 83 ALA A N 1
ATOM 634 C CA . ALA A 1 83 ? -21.453 9.93 13.75 1 86.81 83 ALA A CA 1
ATOM 635 C C . ALA A 1 83 ? -20.859 9.43 15.062 1 86.81 83 ALA A C 1
ATOM 637 O O . ALA A 1 83 ? -19.844 8.719 15.062 1 86.81 83 ALA A O 1
ATOM 638 N N . LYS A 1 84 ? -21.438 9.734 16.094 1 84.44 84 LYS A N 1
ATOM 639 C CA . LYS A 1 84 ? -20.906 9.375 17.391 1 84.44 84 LYS A CA 1
ATOM 640 C C . LYS A 1 84 ? -21.422 8.008 17.844 1 84.44 84 LYS A C 1
ATOM 642 O O . LYS A 1 84 ? -20.938 7.457 18.844 1 84.44 84 LYS A O 1
ATOM 647 N N . GLN A 1 85 ? -22.344 7.512 17.125 1 80.12 85 GLN A N 1
ATOM 648 C CA . GLN A 1 85 ? -22.828 6.176 17.469 1 80.12 85 GLN A CA 1
ATOM 649 C C . GLN A 1 85 ? -21.703 5.145 17.344 1 80.12 85 GLN A C 1
ATOM 651 O O . GLN A 1 85 ? -20.734 5.348 16.609 1 80.12 85 GLN A O 1
ATOM 656 N N . ARG A 1 86 ? -21.859 4.129 18.156 1 76.19 86 ARG A N 1
ATOM 657 C CA . ARG A 1 86 ? -20.844 3.078 18.141 1 76.19 86 ARG A CA 1
ATOM 658 C C . ARG A 1 86 ? -21.234 1.969 17.156 1 76.19 86 ARG A C 1
ATOM 660 O O . ARG A 1 86 ? -22.328 1.406 17.25 1 76.19 86 ARG A O 1
ATOM 667 N N . GLY A 1 87 ? -20.422 1.749 16.188 1 74.5 87 GLY A N 1
ATOM 668 C CA . GLY A 1 87 ? -20.578 0.562 15.359 1 74.5 87 GLY A CA 1
ATOM 669 C C . GLY A 1 87 ? -20.172 -0.715 16.062 1 74.5 87 GLY A C 1
ATOM 670 O O . GLY A 1 87 ? -19.453 -0.673 17.062 1 74.5 87 GLY A O 1
ATOM 671 N N . TRP A 1 88 ? -20.75 -1.879 15.617 1 77.12 88 TRP A N 1
ATOM 672 C CA . TRP A 1 88 ? -20.484 -3.146 16.281 1 77.12 88 TRP A CA 1
ATOM 673 C C . TRP A 1 88 ? -18.984 -3.441 16.312 1 77.12 88 TRP A C 1
ATOM 675 O O . TRP A 1 88 ? -18.5 -4.133 17.219 1 77.12 88 TRP A O 1
ATOM 685 N N . TRP A 1 89 ? -18.266 -3.014 15.289 1 76.5 89 TRP A N 1
ATOM 686 C CA . TRP A 1 89 ? -16.844 -3.312 15.164 1 76.5 89 TRP A CA 1
ATOM 687 C C . TRP A 1 89 ? -16.047 -2.578 16.234 1 76.5 89 TRP A C 1
ATOM 689 O O . TRP A 1 89 ? -14.898 -2.947 16.516 1 76.5 89 TRP A O 1
ATOM 699 N N . GLN A 1 90 ? -16.5 -1.47 16.703 1 71.5 90 GLN A N 1
ATOM 700 C CA . GLN A 1 90 ? -15.812 -0.706 17.734 1 71.5 90 GLN A CA 1
ATOM 701 C C . GLN A 1 90 ? -15.734 -1.491 19.031 1 71.5 90 GLN A C 1
ATOM 703 O O . GLN A 1 90 ? -14.914 -1.181 19.906 1 71.5 90 GLN A O 1
ATOM 708 N N . LEU A 1 91 ? -16.656 -2.451 19.109 1 67.81 91 LEU A N 1
ATOM 709 C CA . LEU A 1 91 ? -16.609 -3.336 20.266 1 67.81 91 LEU A CA 1
ATOM 710 C C . LEU A 1 91 ? -15.312 -4.141 20.297 1 67.81 91 LEU A C 1
ATOM 712 O O . LEU A 1 91 ? -14.938 -4.691 21.328 1 67.81 91 LEU A O 1
ATOM 716 N N . TYR A 1 92 ? -14.711 -4.203 19.141 1 64.75 92 TYR A N 1
ATOM 717 C CA . TYR A 1 92 ? -13.531 -5.055 19.047 1 64.75 92 TYR A CA 1
ATOM 718 C C . TYR A 1 92 ? -12.258 -4.227 19.141 1 64.75 92 TYR A C 1
ATOM 720 O O . TYR A 1 92 ? -11.148 -4.762 19 1 64.75 92 TYR A O 1
ATOM 728 N N . GLY A 1 93 ? -12.281 -3.115 19.703 1 55.34 93 GLY A N 1
ATOM 729 C CA . GLY A 1 93 ? -11.258 -2.193 20.156 1 55.34 93 GLY A CA 1
ATOM 730 C C . GLY A 1 93 ? -10.086 -2.076 19.203 1 55.34 93 GLY A C 1
ATOM 731 O O . GLY A 1 93 ? -10.242 -1.616 18.078 1 55.34 93 GLY A O 1
ATOM 732 N N . THR A 1 94 ? -9 -2.701 19.703 1 51.78 94 THR A N 1
ATOM 733 C CA . THR A 1 94 ? -7.578 -2.568 19.391 1 51.78 94 THR A CA 1
ATOM 734 C C . THR A 1 94 ? -7.227 -3.357 18.141 1 51.78 94 THR A C 1
ATOM 736 O O . THR A 1 94 ? -6.215 -3.082 17.484 1 51.78 94 THR A O 1
ATOM 739 N N . VAL A 1 95 ? -7.941 -4.398 17.953 1 47.56 95 VAL A N 1
ATOM 740 C CA . VAL A 1 95 ? -7.5 -5.336 16.938 1 47.56 95 VAL A CA 1
ATOM 741 C C . VAL A 1 95 ? -7.883 -4.809 15.547 1 47.56 95 VAL A C 1
ATOM 743 O O . VAL A 1 95 ? -7.184 -5.07 14.562 1 47.56 95 VAL A O 1
ATOM 746 N N . LEU A 1 96 ? -9.156 -4.191 15.391 1 51.09 96 LEU A N 1
ATOM 747 C CA . LEU A 1 96 ? -9.602 -3.744 14.07 1 51.09 96 LEU A CA 1
ATOM 748 C C . LEU A 1 96 ? -9.578 -2.223 13.977 1 51.09 96 LEU A C 1
ATOM 750 O O . LEU A 1 96 ? -10.539 -1.553 14.359 1 51.09 96 LEU A O 1
ATOM 754 N N . THR A 1 97 ? -8.672 -1.666 14.617 1 50.5 97 THR A N 1
ATOM 755 C CA . THR A 1 97 ? -8.688 -0.208 14.602 1 50.5 97 THR A CA 1
ATOM 756 C C . THR A 1 97 ? -9.227 0.316 13.273 1 50.5 97 THR A C 1
ATOM 758 O O . THR A 1 97 ? -9.219 1.523 13.023 1 50.5 97 THR A O 1
ATOM 761 N N . GLY A 1 98 ? -9.539 -0.481 12.102 1 60.12 98 GLY A N 1
ATOM 762 C CA . GLY A 1 98 ? -9.242 0.327 10.93 1 60.12 98 GLY A CA 1
ATOM 763 C C . GLY A 1 98 ? -10.469 0.979 10.32 1 60.12 98 GLY A C 1
ATOM 764 O O . GLY A 1 98 ? -11.594 0.526 10.547 1 60.12 98 GLY A O 1
ATOM 765 N N . ALA A 1 99 ? -10.719 2.074 10.242 1 73.56 99 ALA A N 1
ATOM 766 C CA . ALA A 1 99 ? -11.578 2.906 9.406 1 73.56 99 ALA A CA 1
ATOM 767 C C . ALA A 1 99 ? -12.133 2.113 8.227 1 73.56 99 ALA A C 1
ATOM 769 O O . ALA A 1 99 ? -13.258 2.346 7.793 1 73.56 99 ALA A O 1
ATOM 770 N N . TYR A 1 100 ? -11.602 0.921 8.023 1 85.81 100 TYR A N 1
ATOM 771 C CA . TYR A 1 100 ? -12.008 0.167 6.84 1 85.81 100 TYR A CA 1
ATOM 772 C C . TYR A 1 100 ? -13.32 -0.562 7.078 1 85.81 100 TYR A C 1
ATOM 774 O O . TYR A 1 100 ? -14.227 -0.511 6.242 1 85.81 100 TYR A O 1
ATOM 782 N N . VAL A 1 101 ? -13.477 -1.238 8.195 1 86.94 101 VAL A N 1
ATOM 783 C CA . VAL A 1 101 ? -14.672 -2.025 8.484 1 86.94 101 VAL A CA 1
ATOM 784 C C . VAL A 1 101 ? -15.898 -1.122 8.477 1 86.94 101 VAL A C 1
ATOM 786 O O . VAL A 1 101 ? -16.953 -1.492 7.941 1 86.94 101 VAL A O 1
ATOM 789 N N . GLY A 1 102 ? -15.773 0.042 9.086 1 85.12 102 GLY A N 1
ATOM 790 C CA . GLY A 1 102 ? -16.875 0.996 9.086 1 85.12 102 GLY A CA 1
ATOM 791 C C . GLY A 1 102 ? -17.25 1.469 7.695 1 85.12 102 GLY A C 1
ATOM 792 O O . GLY A 1 102 ? -18.438 1.596 7.379 1 85.12 102 GLY A O 1
ATOM 793 N N . MET A 1 103 ? -16.266 1.701 6.895 1 87.19 103 MET A N 1
ATOM 794 C CA . MET A 1 103 ? -16.531 2.123 5.52 1 87.19 103 MET A CA 1
ATOM 795 C C . MET A 1 103 ? -17.141 0.989 4.707 1 87.19 103 MET A C 1
ATOM 797 O O . MET A 1 103 ? -18.062 1.21 3.926 1 87.19 103 MET A O 1
ATOM 801 N N . GLU A 1 104 ? -16.625 -0.197 4.918 1 91.06 104 GLU A N 1
ATOM 802 C CA . GLU A 1 104 ? -17.156 -1.376 4.242 1 91.06 104 GLU A CA 1
ATOM 803 C C . GLU A 1 104 ? -18.625 -1.593 4.586 1 91.06 104 GLU A C 1
ATOM 805 O O . GLU A 1 104 ? -19.438 -1.907 3.711 1 91.06 104 GLU A O 1
ATOM 810 N N . GLN A 1 105 ? -18.922 -1.376 5.805 1 88.31 105 GLN A N 1
ATOM 811 C CA . GLN A 1 105 ? -20.297 -1.559 6.27 1 88.31 105 GLN A CA 1
ATOM 812 C C . GLN A 1 105 ? -21.25 -0.592 5.57 1 88.31 105 GLN A C 1
ATOM 814 O O . GLN A 1 105 ? -22.422 -0.923 5.336 1 88.31 105 GLN A O 1
ATOM 819 N N . ALA A 1 106 ? -20.734 0.483 5.242 1 87.94 106 ALA A N 1
ATOM 820 C CA . ALA A 1 106 ? -21.562 1.525 4.648 1 87.94 106 ALA A CA 1
ATOM 821 C C . ALA A 1 106 ? -21.641 1.374 3.133 1 87.94 106 ALA A C 1
ATOM 823 O O . ALA A 1 106 ? -22.516 1.955 2.486 1 87.94 106 ALA A O 1
ATOM 824 N N . ALA A 1 107 ? -20.75 0.666 2.559 1 92.56 107 ALA A N 1
ATOM 825 C CA . ALA A 1 107 ? -20.656 0.571 1.104 1 92.56 107 ALA A CA 1
ATOM 826 C C . ALA A 1 107 ? -21.828 -0.203 0.519 1 92.56 107 ALA A C 1
ATOM 828 O O . ALA A 1 107 ? -22.344 -1.127 1.149 1 92.56 107 ALA A O 1
ATOM 829 N N . THR A 1 108 ? -22.234 0.216 -0.671 1 94.44 108 THR A N 1
ATOM 830 C CA . THR A 1 108 ? -23.281 -0.51 -1.391 1 94.44 108 THR A CA 1
ATOM 831 C C . THR A 1 108 ? -22.672 -1.475 -2.402 1 94.44 108 THR A C 1
ATOM 833 O O . THR A 1 108 ? -23.297 -2.471 -2.773 1 94.44 108 THR A O 1
ATOM 836 N N . GLU A 1 109 ? -21.453 -1.116 -2.803 1 96.69 109 GLU A N 1
ATOM 837 C CA . GLU A 1 109 ? -20.766 -1.915 -3.809 1 96.69 109 GLU A CA 1
ATOM 838 C C . GLU A 1 109 ? -19.25 -1.896 -3.582 1 96.69 109 GLU A C 1
ATOM 840 O O . GLU A 1 109 ? -18.688 -0.867 -3.199 1 96.69 109 GLU A O 1
ATOM 845 N N . LEU A 1 110 ? -18.656 -3.059 -3.783 1 97.81 110 LEU A N 1
ATOM 846 C CA . LEU A 1 110 ? -17.203 -3.178 -3.699 1 97.81 110 LEU A CA 1
ATOM 847 C C . LEU A 1 110 ? -16.641 -3.777 -4.98 1 97.81 110 LEU A C 1
ATOM 849 O O . LEU A 1 110 ? -17.172 -4.754 -5.508 1 97.81 110 LEU A O 1
ATOM 853 N N . HIS A 1 111 ? -15.609 -3.176 -5.543 1 98.56 111 HIS A N 1
ATOM 854 C CA . HIS A 1 111 ? -14.734 -3.75 -6.559 1 98.56 111 HIS A CA 1
ATOM 855 C C . HIS A 1 111 ? -13.352 -4.043 -5.988 1 98.56 111 HIS A C 1
ATOM 857 O O . HIS A 1 111 ? -12.656 -3.129 -5.535 1 98.56 111 HIS A O 1
ATOM 863 N N . SER A 1 112 ? -12.977 -5.289 -6.008 1 98 112 SER A N 1
ATOM 864 C CA . SER A 1 112 ? -11.734 -5.652 -5.328 1 98 112 SER A CA 1
ATOM 865 C C . SER A 1 112 ? -10.852 -6.527 -6.211 1 98 112 SER A C 1
ATOM 867 O O . SER A 1 112 ? -11.352 -7.395 -6.93 1 98 112 SER A O 1
ATOM 869 N N . PHE A 1 113 ? -9.602 -6.258 -6.25 1 98.12 113 PHE A N 1
ATOM 870 C CA . PHE A 1 113 ? -8.578 -7.141 -6.801 1 98.12 113 PHE A CA 1
ATOM 871 C C . PHE A 1 113 ? -7.684 -7.688 -5.695 1 98.12 113 PHE A C 1
ATOM 873 O O . PHE A 1 113 ? -7.098 -6.922 -4.926 1 98.12 113 PHE A O 1
ATOM 880 N N . GLU A 1 114 ? -7.535 -8.992 -5.664 1 97.12 114 GLU A N 1
ATOM 881 C CA . GLU A 1 114 ? -6.773 -9.672 -4.617 1 97.12 114 GLU A CA 1
ATOM 882 C C . GLU A 1 114 ? -5.781 -10.664 -5.211 1 97.12 114 GLU A C 1
ATOM 884 O O . GLU A 1 114 ? -6.145 -11.789 -5.551 1 97.12 114 GLU A O 1
ATOM 889 N N . PRO A 1 115 ? -4.562 -10.297 -5.195 1 96.5 115 PRO A N 1
ATOM 890 C CA . PRO A 1 115 ? -3.584 -11.156 -5.859 1 96.5 115 PRO A CA 1
ATOM 891 C C . PRO A 1 115 ? -2.955 -12.172 -4.91 1 96.5 115 PRO A C 1
ATOM 893 O O . PRO A 1 115 ? -2.391 -13.172 -5.359 1 96.5 115 PRO A O 1
ATOM 896 N N . LEU A 1 116 ? -3.102 -11.992 -3.588 1 95.75 116 LEU A N 1
ATOM 897 C CA . LEU A 1 116 ? -2.289 -12.805 -2.689 1 95.75 116 LEU A CA 1
ATOM 898 C C . LEU A 1 116 ? -3.168 -13.664 -1.782 1 95.75 116 LEU A C 1
ATOM 900 O O . LEU A 1 116 ? -2.756 -14.742 -1.347 1 95.75 116 LEU A O 1
ATOM 904 N N . VAL A 1 117 ? -4.367 -13.148 -1.501 1 96.25 117 VAL A N 1
ATOM 905 C CA . VAL A 1 117 ? -5.195 -13.836 -0.513 1 96.25 117 VAL A CA 1
ATOM 906 C C . VAL A 1 117 ? -6.656 -13.812 -0.958 1 96.25 117 VAL A C 1
ATOM 908 O O . VAL A 1 117 ? -7.031 -13.031 -1.838 1 96.25 117 VAL A O 1
ATOM 911 N N . ILE A 1 118 ? -7.402 -14.719 -0.385 1 98.06 118 ILE A N 1
ATOM 912 C CA . ILE A 1 118 ? -8.852 -14.625 -0.487 1 98.06 118 ILE A CA 1
ATOM 913 C C . ILE A 1 118 ? -9.367 -13.508 0.421 1 98.06 118 ILE A C 1
ATOM 915 O O . ILE A 1 118 ? -8.938 -13.391 1.571 1 98.06 118 ILE A O 1
ATOM 919 N N . PRO A 1 119 ? -10.219 -12.617 -0.119 1 95.94 119 PRO A N 1
ATOM 920 C CA . PRO A 1 119 ? -10.656 -11.492 0.714 1 95.94 119 PRO A CA 1
ATOM 921 C C . PRO A 1 119 ? -11.5 -11.938 1.906 1 95.94 119 PRO A C 1
ATOM 923 O O . PRO A 1 119 ? -12.211 -12.945 1.824 1 95.94 119 PRO A O 1
ATOM 926 N N . GLY A 1 120 ? -11.461 -11.117 2.934 1 95.62 120 GLY A N 1
ATOM 927 C CA . GLY A 1 120 ? -12.094 -11.445 4.203 1 95.62 120 GLY A CA 1
ATOM 928 C C . GLY A 1 120 ? -13.57 -11.773 4.07 1 95.62 120 GLY A C 1
ATOM 929 O O . GLY A 1 120 ? -14.086 -12.633 4.785 1 95.62 120 GLY A O 1
ATOM 930 N N . LEU A 1 121 ? -14.242 -11.156 3.164 1 97.19 121 LEU A N 1
ATOM 931 C CA . LEU A 1 121 ? -15.68 -11.344 2.982 1 97.19 121 LEU A CA 1
ATOM 932 C C . LEU A 1 121 ? -15.984 -12.75 2.49 1 97.19 121 LEU A C 1
ATOM 934 O O . LEU A 1 121 ? -17.141 -13.195 2.541 1 97.19 121 LEU A O 1
ATOM 938 N N . LEU A 1 122 ? -14.953 -13.477 2.006 1 98.38 122 LEU A N 1
ATOM 939 C CA . LEU A 1 122 ? -15.203 -14.766 1.378 1 98.38 122 LEU A CA 1
ATOM 940 C C . LEU A 1 122 ? -14.414 -15.875 2.066 1 98.38 122 LEU A C 1
ATOM 942 O O . LEU A 1 122 ? -14.398 -17.016 1.601 1 98.38 122 LEU A O 1
ATOM 946 N N . GLN A 1 123 ? -13.836 -15.578 3.131 1 98.38 123 GLN A N 1
ATOM 947 C CA . GLN A 1 123 ? -12.953 -16.531 3.793 1 98.38 123 GLN A CA 1
ATOM 948 C C . GLN A 1 123 ? -13.734 -17.484 4.684 1 98.38 123 GLN A C 1
ATOM 950 O O . GLN A 1 123 ? -14.703 -17.094 5.332 1 98.38 123 GLN A O 1
ATOM 955 N N . THR A 1 124 ? -13.289 -18.734 4.691 1 98.56 124 THR A N 1
ATOM 956 C CA . THR A 1 124 ? -13.68 -19.609 5.789 1 98.56 124 THR A CA 1
ATOM 957 C C . THR A 1 124 ? -12.945 -19.234 7.07 1 98.56 124 THR A C 1
ATOM 959 O O . THR A 1 124 ? -11.938 -18.516 7.027 1 98.56 124 THR A O 1
ATOM 962 N N . GLU A 1 125 ? -13.516 -19.703 8.148 1 98.31 125 GLU A N 1
ATOM 963 C CA . GLU A 1 125 ? -12.883 -19.422 9.438 1 98.31 125 GLU A CA 1
ATOM 964 C C . GLU A 1 125 ? -11.484 -20.016 9.5 1 98.31 125 GLU A C 1
ATOM 966 O O . GLU A 1 125 ? -10.562 -19.375 10.023 1 98.31 125 GLU A O 1
ATOM 971 N N . GLU A 1 126 ? -11.305 -21.188 9 1 98.31 126 GLU A N 1
ATOM 972 C CA . GLU A 1 126 ? -10.016 -21.875 9.047 1 98.31 126 GLU A CA 1
ATOM 973 C C . GLU A 1 126 ? -8.977 -21.156 8.195 1 98.31 126 GLU A C 1
ATOM 975 O O . GLU A 1 126 ? -7.816 -21.031 8.594 1 98.31 126 GLU A O 1
ATOM 980 N N . TYR A 1 127 ? -9.383 -20.75 7.039 1 98.44 127 TYR A N 1
ATOM 981 C CA . TYR A 1 127 ? -8.5 -19.969 6.188 1 98.44 127 TYR A CA 1
ATOM 982 C C . TYR A 1 127 ? -8.086 -18.672 6.883 1 98.44 127 TYR A C 1
ATOM 984 O O . TYR A 1 127 ? -6.895 -18.344 6.922 1 98.44 127 TYR A O 1
ATOM 992 N N . ALA A 1 128 ? -9.055 -17.984 7.492 1 97.62 128 ALA A N 1
ATOM 993 C CA . ALA A 1 128 ? -8.797 -16.734 8.203 1 97.62 128 ALA A CA 1
ATOM 994 C C . ALA A 1 128 ? -7.82 -16.953 9.352 1 97.62 128 ALA A C 1
ATOM 996 O O . ALA A 1 128 ? -6.902 -16.141 9.555 1 97.62 128 ALA A O 1
ATOM 997 N N . ARG A 1 129 ? -8.023 -18 10.055 1 97.12 129 ARG A N 1
ATOM 998 C CA . ARG A 1 129 ? -7.16 -18.297 11.188 1 97.12 129 ARG A CA 1
ATOM 999 C C . ARG A 1 129 ? -5.719 -18.5 10.734 1 97.12 129 ARG A C 1
ATOM 1001 O O . ARG A 1 129 ? -4.789 -17.969 11.344 1 97.12 129 ARG A O 1
ATOM 1008 N N . ALA A 1 130 ? -5.527 -19.281 9.703 1 97.19 130 ALA A N 1
ATOM 1009 C CA . ALA A 1 130 ? -4.191 -19.516 9.164 1 97.19 130 ALA A CA 1
ATOM 1010 C C . ALA A 1 130 ? -3.531 -18.203 8.742 1 97.19 130 ALA A C 1
ATOM 1012 O O . ALA A 1 130 ? -2.346 -17.984 9.008 1 97.19 130 ALA A O 1
ATOM 1013 N N . MET A 1 131 ? -4.297 -17.359 8.133 1 94.56 131 MET A N 1
ATOM 1014 C CA . MET A 1 131 ? -3.787 -16.078 7.676 1 94.56 131 MET A CA 1
ATOM 1015 C C . MET A 1 131 ? -3.381 -15.195 8.859 1 94.56 131 MET A C 1
ATOM 1017 O O . MET A 1 131 ? -2.307 -14.586 8.844 1 94.56 131 MET A O 1
ATOM 1021 N N . VAL A 1 132 ? -4.234 -15.102 9.82 1 92.69 132 VAL A N 1
ATOM 1022 C CA . VAL A 1 132 ? -3.99 -14.242 10.977 1 92.69 132 VAL A CA 1
ATOM 1023 C C . VAL A 1 132 ? -2.746 -14.727 11.727 1 92.69 132 VAL A C 1
ATOM 1025 O O . VAL A 1 132 ? -1.876 -13.922 12.07 1 92.69 132 VAL A O 1
ATOM 1028 N N . LEU A 1 133 ? -2.609 -15.992 11.867 1 93.88 133 LEU A N 1
ATOM 1029 C CA . LEU A 1 133 ? -1.482 -16.562 12.602 1 93.88 133 LEU A CA 1
ATOM 1030 C C . LEU A 1 133 ? -0.172 -16.312 11.859 1 93.88 133 LEU A C 1
ATOM 1032 O O . LEU A 1 133 ? 0.861 -16.062 12.484 1 93.88 133 LEU A O 1
ATOM 1036 N N . ALA A 1 134 ? -0.219 -16.375 10.602 1 92.88 134 ALA A N 1
ATOM 1037 C CA . ALA A 1 134 ? 0.979 -16.141 9.805 1 92.88 134 ALA A CA 1
ATOM 1038 C C . ALA A 1 134 ? 1.385 -14.672 9.844 1 92.88 134 ALA A C 1
ATOM 1040 O O . ALA A 1 134 ? 2.574 -14.344 9.875 1 92.88 134 ALA A O 1
ATOM 1041 N N . GLY A 1 135 ? 0.448 -13.805 9.867 1 87.81 135 GLY A N 1
ATOM 1042 C CA . GLY A 1 135 ? 0.7 -12.375 9.836 1 87.81 135 GLY A CA 1
ATOM 1043 C C . GLY A 1 135 ? 1.046 -11.797 11.195 1 87.81 135 GLY A C 1
ATOM 1044 O O . GLY A 1 135 ? 1.697 -10.75 11.289 1 87.81 135 GLY A O 1
ATOM 1045 N N . TRP A 1 136 ? 0.541 -12.406 12.203 1 85.56 136 TRP A N 1
ATOM 1046 C CA . TRP A 1 136 ? 0.765 -11.953 13.57 1 85.56 136 TRP A CA 1
ATOM 1047 C C . TRP A 1 136 ? 1.208 -13.109 14.461 1 85.56 136 TRP A C 1
ATOM 1049 O O . TRP A 1 136 ? 0.466 -13.539 15.344 1 85.56 136 TRP A O 1
ATOM 1059 N N . PRO A 1 137 ? 2.453 -13.414 14.336 1 84.06 137 PRO A N 1
ATOM 1060 C CA . PRO A 1 137 ? 2.912 -14.625 15.023 1 84.06 137 PRO A CA 1
ATOM 1061 C C . PRO A 1 137 ? 2.965 -14.461 16.531 1 84.06 137 PRO A C 1
ATOM 1063 O O . PRO A 1 137 ? 2.934 -15.453 17.266 1 84.06 137 PRO A O 1
ATOM 1066 N N . THR A 1 138 ? 2.975 -13.25 17.016 1 87 138 THR A N 1
ATOM 1067 C CA . THR A 1 138 ? 3.107 -13.039 18.453 1 87 138 THR A CA 1
ATOM 1068 C C . THR A 1 138 ? 1.766 -12.656 19.078 1 87 138 THR A C 1
ATOM 1070 O O . THR A 1 138 ? 1.693 -12.328 20.25 1 87 138 THR A O 1
ATOM 1073 N N . ALA A 1 139 ? 0.716 -12.695 18.266 1 86.88 139 ALA A N 1
ATOM 1074 C CA . ALA A 1 139 ? -0.6 -12.328 18.797 1 86.88 139 ALA A CA 1
ATOM 1075 C C . ALA A 1 139 ? -1.092 -13.352 19.812 1 86.88 139 ALA A C 1
ATOM 1077 O O . ALA A 1 139 ? -0.846 -14.555 19.656 1 86.88 139 ALA A O 1
ATOM 1078 N N . SER A 1 140 ? -1.823 -12.898 20.797 1 91.5 140 SER A N 1
ATOM 1079 C CA . SER A 1 140 ? -2.443 -13.797 21.781 1 91.5 140 SER A CA 1
ATOM 1080 C C . SER A 1 140 ? -3.613 -14.555 21.156 1 91.5 140 SER A C 1
ATOM 1082 O O . SER A 1 140 ? -4.156 -14.148 20.125 1 91.5 140 SER A O 1
ATOM 1084 N N . THR A 1 141 ? -3.955 -15.617 21.781 1 92.88 141 THR A N 1
ATOM 1085 C CA . THR A 1 141 ? -5.094 -16.406 21.328 1 92.88 141 THR A CA 1
ATOM 1086 C C . THR A 1 141 ? -6.363 -15.555 21.297 1 92.88 141 THR A C 1
ATOM 1088 O O . THR A 1 141 ? -7.16 -15.656 20.359 1 92.88 141 THR A O 1
ATOM 1091 N N . GLU A 1 142 ? -6.496 -14.773 22.281 1 90.88 142 GLU A N 1
ATOM 1092 C CA . GLU A 1 142 ? -7.676 -13.914 22.359 1 90.88 142 GLU A CA 1
ATOM 1093 C C . GLU A 1 142 ? -7.719 -12.914 21.203 1 90.88 142 GLU A C 1
ATOM 1095 O O . GLU A 1 142 ? -8.781 -12.688 20.625 1 90.88 142 GLU A O 1
ATOM 1100 N N . GLU A 1 143 ? -6.609 -12.352 20.906 1 88.31 143 GLU A N 1
ATOM 1101 C CA . GLU A 1 143 ? -6.527 -11.414 19.797 1 88.31 143 GLU A CA 1
ATOM 1102 C C . GLU A 1 143 ? -6.875 -12.094 18.469 1 88.31 143 GLU A C 1
ATOM 1104 O O . GLU A 1 143 ? -7.598 -11.523 17.641 1 88.31 143 GLU A O 1
ATOM 1109 N N . VAL A 1 144 ? -6.344 -13.258 18.344 1 92 144 VAL A N 1
ATOM 1110 C CA . VAL A 1 144 ? -6.598 -14.016 17.109 1 92 144 VAL A CA 1
ATOM 1111 C C . VAL A 1 144 ? -8.094 -14.305 16.984 1 92 144 VAL A C 1
ATOM 1113 O O . VAL A 1 144 ? -8.688 -14.062 15.938 1 92 144 VAL A O 1
ATOM 1116 N N . GLU A 1 145 ? -8.688 -14.75 18.047 1 93.12 145 GLU A N 1
ATOM 1117 C CA . GLU A 1 145 ? -10.109 -15.086 18.031 1 93.12 145 GLU A CA 1
ATOM 1118 C C . GLU A 1 145 ? -10.961 -13.852 17.734 1 93.12 145 GLU A C 1
ATOM 1120 O O . GLU A 1 145 ? -11.953 -13.93 17.016 1 93.12 145 GLU A O 1
ATOM 1125 N N . GLN A 1 146 ? -10.586 -12.758 18.25 1 89.88 146 GLN A N 1
ATOM 1126 C CA . GLN A 1 146 ? -11.32 -11.523 18.016 1 89.88 146 GLN A CA 1
ATOM 1127 C C . GLN A 1 146 ? -11.234 -11.109 16.547 1 89.88 146 GLN A C 1
ATOM 1129 O O . GLN A 1 146 ? -12.242 -10.711 15.945 1 89.88 146 GLN A O 1
ATOM 1134 N N . ARG A 1 147 ? -10.047 -11.25 16 1 90.44 147 ARG A N 1
ATOM 1135 C CA . ARG A 1 147 ? -9.867 -10.914 14.594 1 90.44 147 ARG A CA 1
ATOM 1136 C C . ARG A 1 147 ? -10.711 -11.812 13.695 1 90.44 147 ARG A C 1
ATOM 1138 O O . ARG A 1 147 ? -11.305 -11.344 12.727 1 90.44 147 ARG A O 1
ATOM 1145 N N . ILE A 1 148 ? -10.75 -13.039 14.07 1 93.38 148 ILE A N 1
ATOM 1146 C CA . ILE A 1 148 ? -11.531 -13.992 13.289 1 93.38 148 ILE A CA 1
ATOM 1147 C C . ILE A 1 148 ? -13.016 -13.68 13.422 1 93.38 148 ILE A C 1
ATOM 1149 O O . ILE A 1 148 ? -13.75 -13.68 12.422 1 93.38 148 ILE A O 1
ATOM 1153 N N . ARG A 1 149 ? -13.453 -13.359 14.578 1 92.5 149 ARG A N 1
ATOM 1154 C CA . ARG A 1 149 ? -14.859 -13.039 14.812 1 92.5 149 ARG A CA 1
ATOM 1155 C C . ARG A 1 149 ? -15.289 -11.836 13.984 1 92.5 149 ARG A C 1
ATOM 1157 O O . ARG A 1 149 ? -16.359 -11.844 13.375 1 92.5 149 ARG A O 1
ATOM 1164 N N . VAL A 1 150 ? -14.492 -10.828 13.977 1 90.44 150 VAL A N 1
ATOM 1165 C CA . VAL A 1 150 ? -14.797 -9.625 13.211 1 90.44 150 VAL A CA 1
ATOM 1166 C C . VAL A 1 150 ? -14.883 -9.969 11.727 1 90.44 150 VAL A C 1
ATOM 1168 O O . VAL A 1 150 ? -15.805 -9.539 11.031 1 90.44 150 VAL A O 1
ATOM 1171 N N . ARG A 1 151 ? -13.922 -10.75 11.312 1 93.25 151 ARG A N 1
ATOM 1172 C CA . ARG A 1 151 ? -13.875 -11.125 9.898 1 93.25 151 ARG A CA 1
ATOM 1173 C C . ARG A 1 151 ? -15.117 -11.914 9.5 1 93.25 151 ARG A C 1
ATOM 1175 O O . ARG A 1 151 ? -15.703 -11.664 8.445 1 93.25 151 ARG A O 1
ATOM 1182 N N . MET A 1 152 ? -15.516 -12.75 10.344 1 95.12 152 MET A N 1
ATOM 1183 C CA . MET A 1 152 ? -16.703 -13.555 10.055 1 95.12 152 MET A CA 1
ATOM 1184 C C . MET A 1 152 ? -17.953 -12.703 10.109 1 95.12 152 MET A C 1
ATOM 1186 O O . MET A 1 152 ? -18.844 -12.844 9.266 1 95.12 152 MET A O 1
ATOM 1190 N N . LYS A 1 153 ? -18.016 -11.82 11.031 1 92.75 153 LYS A N 1
ATOM 1191 C CA . LYS A 1 153 ? -19.188 -10.961 11.172 1 92.75 153 LYS A CA 1
ATOM 1192 C C . LYS A 1 153 ? -19.344 -10.047 9.961 1 92.75 153 LYS A C 1
ATOM 1194 O O . LYS A 1 153 ? -20.469 -9.758 9.539 1 92.75 153 LYS A O 1
ATOM 1199 N N . ARG A 1 154 ? -18.266 -9.617 9.414 1 93.94 154 ARG A N 1
ATOM 1200 C CA . ARG A 1 154 ? -18.281 -8.766 8.227 1 93.94 154 ARG A CA 1
ATOM 1201 C C . ARG A 1 154 ? -18.984 -9.461 7.07 1 93.94 154 ARG A C 1
ATOM 1203 O O . ARG A 1 154 ? -19.594 -8.797 6.219 1 93.94 154 ARG A O 1
ATOM 1210 N N . GLN A 1 155 ? -19.016 -10.719 7.047 1 96.56 155 GLN A N 1
ATOM 1211 C CA . GLN A 1 155 ? -19.562 -11.477 5.93 1 96.56 155 GLN A CA 1
ATOM 1212 C C . GLN A 1 155 ? -21.094 -11.383 5.887 1 96.56 155 GLN A C 1
ATOM 1214 O O . GLN A 1 155 ? -21.703 -11.727 4.875 1 96.56 155 GLN A O 1
ATOM 1219 N N . SER A 1 156 ? -21.688 -10.977 6.953 1 95.06 156 SER A N 1
ATOM 1220 C CA . SER A 1 156 ? -23.125 -10.766 6.965 1 95.06 156 SER A CA 1
ATOM 1221 C C . SER A 1 156 ? -23.562 -9.773 5.895 1 95.06 156 SER A C 1
ATOM 1223 O O . SER A 1 156 ? -24.719 -9.766 5.465 1 95.06 156 SER A O 1
ATOM 1225 N N . LEU A 1 157 ? -22.672 -8.953 5.453 1 95 157 LEU A N 1
ATOM 1226 C CA . LEU A 1 157 ? -22.938 -7.961 4.41 1 95 157 LEU A CA 1
ATOM 1227 C C . LEU A 1 157 ? -23.422 -8.633 3.131 1 95 157 LEU A C 1
ATOM 1229 O O . LEU A 1 157 ? -24.156 -8.031 2.344 1 95 157 LEU A O 1
ATOM 1233 N N . LEU A 1 158 ? -23.047 -9.867 2.896 1 96.56 158 LEU A N 1
ATOM 1234 C CA . LEU A 1 158 ? -23.375 -10.578 1.668 1 96.56 158 LEU A CA 1
ATOM 1235 C C . LEU A 1 158 ? -24.719 -11.289 1.801 1 96.56 158 LEU A C 1
ATOM 1237 O O . LEU A 1 158 ? -25.297 -11.719 0.802 1 96.56 158 LEU A O 1
ATOM 1241 N N . ASN A 1 159 ? -25.234 -11.398 2.994 1 94.19 159 ASN A N 1
ATOM 1242 C CA . ASN A 1 159 ? -26.406 -12.242 3.205 1 94.19 159 ASN A CA 1
ATOM 1243 C C . ASN A 1 159 ? -27.562 -11.445 3.805 1 94.19 159 ASN A C 1
ATOM 1245 O O . ASN A 1 159 ? -28.641 -11.984 4.027 1 94.19 159 ASN A O 1
ATOM 1249 N N . GLN A 1 160 ? -27.484 -10.242 3.924 1 93.06 160 GLN A N 1
ATOM 1250 C CA . GLN A 1 160 ? -28.531 -9.398 4.473 1 93.06 160 GLN A CA 1
ATOM 1251 C C . GLN A 1 160 ? -29.562 -9.039 3.406 1 93.06 160 GLN A C 1
ATOM 1253 O O . GLN A 1 160 ? -29.438 -9.461 2.254 1 93.06 160 GLN A O 1
ATOM 1258 N N . ASP A 1 161 ? -30.656 -8.391 3.746 1 91.19 161 ASP A N 1
ATOM 1259 C CA . ASP A 1 161 ? -31.781 -8.078 2.857 1 91.19 161 ASP A CA 1
ATOM 1260 C C . ASP A 1 161 ? -31.312 -7.227 1.676 1 91.19 161 ASP A C 1
ATOM 1262 O O . ASP A 1 161 ? -31.672 -7.5 0.529 1 91.19 161 ASP A O 1
ATOM 1266 N N . ASP A 1 162 ? -30.594 -6.188 1.962 1 92.56 162 ASP A N 1
ATOM 1267 C CA . ASP A 1 162 ? -29.953 -5.371 0.938 1 92.56 162 ASP A CA 1
ATOM 1268 C C . ASP A 1 162 ? -28.453 -5.652 0.871 1 92.56 162 ASP A C 1
ATOM 1270 O O . ASP A 1 162 ? -27.656 -4.875 1.379 1 92.56 162 ASP A O 1
ATOM 1274 N N . PRO A 1 163 ? -28.172 -6.711 0.239 1 96.19 163 PRO A N 1
ATOM 1275 C CA . PRO A 1 163 ? -26.781 -7.188 0.332 1 96.19 163 PRO A CA 1
ATOM 1276 C C . PRO A 1 163 ? -25.797 -6.293 -0.42 1 96.19 163 PRO A C 1
ATOM 1278 O O . PRO A 1 163 ? -26.172 -5.645 -1.398 1 96.19 163 PRO A O 1
ATOM 1281 N N . LEU A 1 164 ? -24.578 -6.293 0.062 1 96.38 164 LEU A N 1
ATOM 1282 C CA . LEU A 1 164 ? -23.438 -5.672 -0.617 1 96.38 164 LEU A CA 1
ATOM 1283 C C . LEU A 1 164 ? -23.219 -6.305 -1.985 1 96.38 164 LEU A C 1
ATOM 1285 O O . LEU A 1 164 ? -23.203 -7.531 -2.111 1 96.38 164 LEU A O 1
ATOM 1289 N N . ARG A 1 165 ? -23.141 -5.488 -2.982 1 98 165 ARG A N 1
ATOM 1290 C CA . ARG A 1 165 ? -22.734 -5.98 -4.297 1 98 165 ARG A CA 1
ATOM 1291 C C . ARG A 1 165 ? -21.219 -6.098 -4.398 1 98 165 ARG A C 1
ATOM 1293 O O . ARG A 1 165 ? -20.5 -5.109 -4.23 1 98 165 ARG A O 1
ATOM 1300 N N . LEU A 1 166 ? -20.734 -7.258 -4.68 1 98.44 166 LEU A N 1
ATOM 1301 C CA . LEU A 1 166 ? -19.312 -7.523 -4.648 1 98.44 166 LEU A CA 1
ATOM 1302 C C . LEU A 1 166 ? -18.812 -7.996 -6.012 1 98.44 166 LEU A C 1
ATOM 1304 O O . LEU A 1 166 ? -19.312 -8.977 -6.559 1 98.44 166 LEU A O 1
ATOM 1308 N N . SER A 1 167 ? -17.938 -7.258 -6.609 1 98.75 167 SER A N 1
ATOM 1309 C CA . SER A 1 167 ? -17.172 -7.699 -7.773 1 98.75 167 SER A CA 1
ATOM 1310 C C . SER A 1 167 ? -15.703 -7.926 -7.422 1 98.75 167 SER A C 1
ATOM 1312 O O . SER A 1 167 ? -15.008 -6.996 -7.004 1 98.75 167 SER A O 1
ATOM 1314 N N . ILE A 1 168 ? -15.258 -9.141 -7.602 1 98.56 168 ILE A N 1
ATOM 1315 C CA . ILE A 1 168 ? -13.906 -9.453 -7.16 1 98.56 168 ILE A CA 1
ATOM 1316 C C . ILE A 1 168 ? -13.148 -10.18 -8.273 1 98.56 168 ILE A C 1
ATOM 1318 O O . ILE A 1 168 ? -13.719 -11.031 -8.961 1 98.56 168 ILE A O 1
ATOM 1322 N N . VAL A 1 169 ? -11.914 -9.781 -8.484 1 98.81 169 VAL A N 1
ATOM 1323 C CA . VAL A 1 169 ? -10.953 -10.508 -9.312 1 98.81 169 VAL A CA 1
ATOM 1324 C C . VAL A 1 169 ? -9.859 -11.109 -8.438 1 98.81 169 VAL A C 1
ATOM 1326 O O . VAL A 1 169 ? -9.148 -10.383 -7.734 1 98.81 169 VAL A O 1
ATOM 1329 N N . LEU A 1 170 ? -9.773 -12.438 -8.445 1 98.69 170 LEU A N 1
ATOM 1330 C CA . LEU A 1 170 ? -8.742 -13.156 -7.711 1 98.69 170 LEU A CA 1
ATOM 1331 C C . LEU A 1 170 ? -7.633 -13.617 -8.648 1 98.69 170 LEU A C 1
ATOM 1333 O O . LEU A 1 170 ? -7.902 -14.141 -9.727 1 98.69 170 LEU A O 1
ATOM 1337 N N . ASP A 1 171 ? -6.406 -13.375 -8.25 1 98.44 171 ASP A N 1
ATOM 1338 C CA . ASP A 1 171 ? -5.281 -13.953 -8.977 1 98.44 171 ASP A CA 1
ATOM 1339 C C . ASP A 1 171 ? -5.211 -15.469 -8.773 1 98.44 171 ASP A C 1
ATOM 1341 O O . ASP A 1 171 ? -5.434 -15.953 -7.664 1 98.44 171 ASP A O 1
ATOM 1345 N N . GLU A 1 172 ? -4.906 -16.188 -9.758 1 98.38 172 GLU A N 1
ATOM 1346 C CA . GLU A 1 172 ? -4.766 -17.625 -9.68 1 98.38 172 GLU A CA 1
ATOM 1347 C C . GLU A 1 172 ? -3.797 -18.031 -8.562 1 98.38 172 GLU A C 1
ATOM 1349 O O . GLU A 1 172 ? -3.99 -19.047 -7.906 1 98.38 172 GLU A O 1
ATOM 1354 N N . ALA A 1 173 ? -2.783 -17.281 -8.336 1 97.25 173 ALA A N 1
ATOM 1355 C CA . ALA A 1 173 ? -1.774 -17.578 -7.324 1 97.25 173 ALA A CA 1
ATOM 1356 C C . ALA A 1 173 ? -2.4 -17.656 -5.934 1 97.25 173 ALA A C 1
ATOM 1358 O O . ALA A 1 173 ? -1.989 -18.484 -5.109 1 97.25 173 ALA A O 1
ATOM 1359 N N . ALA A 1 174 ? -3.365 -16.812 -5.66 1 97.81 174 ALA A N 1
ATOM 1360 C CA . ALA A 1 174 ? -4.039 -16.828 -4.363 1 97.81 174 ALA A CA 1
ATOM 1361 C C . ALA A 1 174 ? -4.805 -18.125 -4.156 1 97.81 174 ALA A C 1
ATOM 1363 O O . ALA A 1 174 ? -4.965 -18.594 -3.023 1 97.81 174 ALA A O 1
ATOM 1364 N N . LEU A 1 175 ? -5.242 -18.703 -5.27 1 98.25 175 LEU A N 1
ATOM 1365 C CA . LEU A 1 175 ? -6.012 -19.938 -5.207 1 98.25 175 LEU A CA 1
ATOM 1366 C C . LEU A 1 175 ? -5.09 -21.156 -5.086 1 98.25 175 LEU A C 1
ATOM 1368 O O . LEU A 1 175 ? -5.492 -22.203 -4.566 1 98.25 175 LEU A O 1
ATOM 1372 N N . ARG A 1 176 ? -3.863 -21 -5.539 1 97.5 176 ARG A N 1
ATOM 1373 C CA . ARG A 1 176 ? -2.934 -22.125 -5.566 1 97.5 176 ARG A CA 1
ATOM 1374 C C . ARG A 1 176 ? -2.131 -22.203 -4.273 1 97.5 176 ARG A C 1
ATOM 1376 O O . ARG A 1 176 ? -1.51 -23.234 -3.98 1 97.5 176 ARG A O 1
ATOM 1383 N N . ARG A 1 177 ? -2.055 -21.141 -3.506 1 97.62 177 ARG A N 1
ATOM 1384 C CA . ARG A 1 177 ? -1.34 -21.141 -2.234 1 97.62 177 ARG A CA 1
ATOM 1385 C C . ARG A 1 177 ? -2.145 -21.859 -1.153 1 97.62 177 ARG A C 1
ATOM 1387 O O . ARG A 1 177 ? -3.252 -21.422 -0.814 1 97.62 177 ARG A O 1
ATOM 1394 N N . PRO A 1 178 ? -1.629 -22.891 -0.622 1 97.56 178 PRO A N 1
ATOM 1395 C CA . PRO A 1 178 ? -2.414 -23.641 0.359 1 97.56 178 PRO A CA 1
ATOM 1396 C C . PRO A 1 178 ? -2.359 -23.031 1.755 1 97.56 178 PRO A C 1
ATOM 1398 O O . PRO A 1 178 ? -1.807 -23.625 2.678 1 97.56 178 PRO A O 1
ATOM 1401 N N . VAL A 1 179 ? -3.018 -21.953 1.904 1 97.81 179 VAL A N 1
ATOM 1402 C CA . VAL A 1 179 ? -3.133 -21.312 3.211 1 97.81 179 VAL A CA 1
ATOM 1403 C C . VAL A 1 179 ? -3.848 -22.25 4.184 1 97.81 179 VAL A C 1
ATOM 1405 O O . VAL A 1 179 ? -4.969 -22.688 3.922 1 97.81 179 VAL A O 1
ATOM 1408 N N . GLY A 1 180 ? -3.189 -22.578 5.258 1 97.06 180 GLY A N 1
ATOM 1409 C CA . GLY A 1 180 ? -3.766 -23.484 6.242 1 97.06 180 GLY A CA 1
ATOM 1410 C C . GLY A 1 180 ? -3.629 -24.938 5.863 1 97.06 180 GLY A C 1
ATOM 1411 O O . GLY A 1 180 ? -4.105 -25.828 6.582 1 97.06 180 GLY A O 1
ATOM 1412 N N . GLY A 1 181 ? -3.012 -25.234 4.738 1 97 181 GLY A N 1
ATOM 1413 C CA . GLY A 1 181 ? -2.871 -26.609 4.258 1 97 181 GLY A CA 1
ATOM 1414 C C . GLY A 1 181 ? -3.889 -26.969 3.191 1 97 181 GLY A C 1
ATOM 1415 O O . GLY A 1 181 ? -4.852 -26.234 2.967 1 97 181 GLY A O 1
ATOM 1416 N N . ILE A 1 182 ? -3.719 -28.078 2.584 1 96.56 182 ILE A N 1
ATOM 1417 C CA . ILE A 1 182 ? -4.469 -28.516 1.408 1 96.56 182 ILE A CA 1
ATOM 1418 C C . ILE A 1 182 ? -5.949 -28.656 1.766 1 96.56 182 ILE A C 1
ATOM 1420 O O . ILE A 1 182 ? -6.82 -28.219 1.016 1 96.56 182 ILE A O 1
ATOM 1424 N N . ASP A 1 183 ? -6.227 -29.234 2.877 1 97.25 183 ASP A N 1
ATOM 1425 C CA . ASP A 1 183 ? -7.613 -29.469 3.258 1 97.25 183 ASP A CA 1
ATOM 1426 C C . ASP A 1 183 ? -8.352 -28.156 3.506 1 97.25 183 ASP A C 1
ATOM 1428 O O . ASP A 1 183 ? -9.484 -27.984 3.066 1 97.25 183 ASP A O 1
ATOM 1432 N N . VAL A 1 184 ? -7.695 -27.297 4.211 1 98 184 VAL A N 1
ATOM 1433 C CA . VAL A 1 184 ? -8.281 -25.984 4.477 1 98 184 VAL A CA 1
ATOM 1434 C C . VAL A 1 184 ? -8.523 -25.25 3.156 1 98 184 VAL A C 1
ATOM 1436 O O . VAL A 1 184 ? -9.586 -24.656 2.955 1 98 184 VAL A O 1
ATOM 1439 N N . MET A 1 185 ? -7.594 -25.375 2.273 1 98 185 MET A N 1
ATOM 1440 C CA . MET A 1 185 ? -7.719 -24.672 0.999 1 98 185 MET A CA 1
ATOM 1441 C C . MET A 1 185 ? -8.844 -25.266 0.159 1 98 185 MET A C 1
ATOM 1443 O O . MET A 1 185 ? -9.578 -24.531 -0.504 1 98 185 MET A O 1
ATOM 1447 N N . ARG A 1 186 ? -8.977 -26.516 0.182 1 98.06 186 ARG A N 1
ATOM 1448 C CA . ARG A 1 186 ? -10.07 -27.141 -0.555 1 98.06 186 ARG A CA 1
ATOM 1449 C C . ARG A 1 186 ? -11.422 -26.625 -0.072 1 98.06 186 ARG A C 1
ATOM 1451 O O . ARG A 1 186 ? -12.297 -26.312 -0.882 1 98.06 186 ARG A O 1
ATOM 1458 N N . ARG A 1 187 ? -11.594 -26.516 1.223 1 98.12 187 ARG A N 1
ATOM 1459 C CA . ARG A 1 187 ? -12.836 -25.984 1.787 1 98.12 187 ARG A CA 1
ATOM 1460 C C . ARG A 1 187 ? -13.016 -24.516 1.422 1 98.12 187 ARG A C 1
ATOM 1462 O O . ARG A 1 187 ? -14.133 -24.078 1.157 1 98.12 187 ARG A O 1
ATOM 1469 N N . GLN A 1 188 ? -11.922 -23.844 1.439 1 98.62 188 GLN A N 1
ATOM 1470 C CA . GLN A 1 188 ? -11.969 -22.438 1.057 1 98.62 188 GLN A CA 1
ATOM 1471 C C . GLN A 1 188 ? -12.406 -22.281 -0.397 1 98.62 188 GLN A C 1
ATOM 1473 O O . GLN A 1 188 ? -13.211 -21.406 -0.717 1 98.62 188 GLN A O 1
ATOM 1478 N N . LEU A 1 189 ? -11.852 -23.125 -1.271 1 98.69 189 LEU A N 1
ATOM 1479 C CA . LEU A 1 189 ? -12.234 -23.078 -2.68 1 98.69 189 LEU A CA 1
ATOM 1480 C C . LEU A 1 189 ? -13.703 -23.422 -2.857 1 98.69 189 LEU A C 1
ATOM 1482 O O . LEU A 1 189 ? -14.391 -22.812 -3.68 1 98.69 189 LEU A O 1
ATOM 1486 N N . ALA A 1 190 ? -14.172 -24.328 -2.068 1 98.25 190 ALA A N 1
ATOM 1487 C CA . ALA A 1 190 ? -15.594 -24.656 -2.09 1 98.25 190 ALA A CA 1
ATOM 1488 C C . ALA A 1 190 ? -16.438 -23.438 -1.682 1 98.25 190 ALA A C 1
ATOM 1490 O O . ALA A 1 190 ? -17.469 -23.156 -2.301 1 98.25 190 ALA A O 1
ATOM 1491 N N . ARG A 1 191 ? -15.961 -22.781 -0.665 1 98.31 191 ARG A N 1
ATOM 1492 C CA . ARG A 1 191 ? -16.656 -21.578 -0.206 1 98.31 191 ARG A CA 1
ATOM 1493 C C . ARG A 1 191 ? -16.703 -20.531 -1.308 1 98.31 191 ARG A C 1
ATOM 1495 O O . ARG A 1 191 ? -17.703 -19.812 -1.44 1 98.31 191 ARG A O 1
ATOM 1502 N N . LEU A 1 192 ? -15.672 -20.391 -2.055 1 98.62 192 LEU A N 1
ATOM 1503 C CA . LEU A 1 192 ? -15.641 -19.438 -3.16 1 98.62 192 LEU A CA 1
ATOM 1504 C C . LEU A 1 192 ? -16.688 -19.797 -4.215 1 98.62 192 LEU A C 1
ATOM 1506 O O . LEU A 1 192 ? -17.359 -18.922 -4.742 1 98.62 192 LEU A O 1
ATOM 1510 N N . MET A 1 193 ? -16.75 -21.062 -4.496 1 97.94 193 MET A N 1
ATOM 1511 C CA . MET A 1 193 ? -17.734 -21.516 -5.484 1 97.94 193 MET A CA 1
ATOM 1512 C C . MET A 1 193 ? -19.156 -21.203 -5.023 1 97.94 193 MET A C 1
ATOM 1514 O O . MET A 1 193 ? -19.984 -20.75 -5.812 1 97.94 193 MET A O 1
ATOM 1518 N N . GLU A 1 194 ? -19.406 -21.406 -3.777 1 97.62 194 GLU A N 1
ATOM 1519 C CA . GLU A 1 194 ? -20.719 -21.094 -3.215 1 97.62 194 GLU A CA 1
ATOM 1520 C C . GLU A 1 194 ? -21.016 -19.594 -3.312 1 97.62 194 GLU A C 1
ATOM 1522 O O . GLU A 1 194 ? -22.109 -19.188 -3.701 1 97.62 194 GLU A O 1
ATOM 1527 N N . ALA A 1 195 ? -20.031 -18.828 -2.988 1 97.69 195 ALA A N 1
ATOM 1528 C CA . ALA A 1 195 ? -20.203 -17.375 -3.025 1 97.69 195 ALA A CA 1
ATOM 1529 C C . ALA A 1 195 ? -20.453 -16.891 -4.449 1 97.69 195 ALA A C 1
ATOM 1531 O O . ALA A 1 195 ? -21.234 -15.953 -4.664 1 97.69 195 ALA A O 1
ATOM 1532 N N . GLY A 1 196 ? -19.797 -17.547 -5.395 1 97.44 196 GLY A N 1
ATOM 1533 C CA . GLY A 1 196 ? -19.938 -17.172 -6.793 1 97.44 196 GLY A CA 1
ATOM 1534 C C . GLY A 1 196 ? -21.344 -17.406 -7.336 1 97.44 196 GLY A C 1
ATOM 1535 O O . GLY A 1 196 ? -21.703 -16.891 -8.398 1 97.44 196 GLY A O 1
ATOM 1536 N N . GLU A 1 197 ? -22.156 -18.109 -6.613 1 97 197 GLU A N 1
ATOM 1537 C CA . GLU A 1 197 ? -23.531 -18.406 -7.039 1 97 197 GLU A CA 1
ATOM 1538 C C . GLU A 1 197 ? -24.484 -17.312 -6.598 1 97 197 GLU A C 1
ATOM 1540 O O . GLU A 1 197 ? -25.625 -17.25 -7.074 1 97 197 GLU A O 1
ATOM 1545 N N . LEU A 1 198 ? -24.078 -16.5 -5.703 1 97.25 198 LEU A N 1
ATOM 1546 C CA . LEU A 1 198 ? -24.922 -15.398 -5.266 1 97.25 198 LEU A CA 1
ATOM 1547 C C . LEU A 1 198 ? -25.094 -14.375 -6.387 1 97.25 198 LEU A C 1
ATOM 1549 O O . LEU A 1 198 ? -24.141 -14.008 -7.055 1 97.25 198 LEU A O 1
ATOM 1553 N N . PRO A 1 199 ? -26.281 -13.906 -6.609 1 97.06 199 PRO A N 1
ATOM 1554 C CA . PRO A 1 199 ? -26.547 -13.023 -7.746 1 97.06 199 PRO A CA 1
ATOM 1555 C C . PRO A 1 199 ? -25.844 -11.672 -7.633 1 97.06 199 PRO A C 1
ATOM 1557 O O . PRO A 1 199 ? -25.625 -11 -8.641 1 97.06 199 PRO A O 1
ATOM 1560 N N . HIS A 1 200 ? -25.516 -11.281 -6.391 1 97.94 200 HIS A N 1
ATOM 1561 C CA . HIS A 1 200 ? -24.891 -9.969 -6.188 1 97.94 200 HIS A CA 1
ATOM 1562 C C . HIS A 1 200 ? -23.375 -10.094 -6.031 1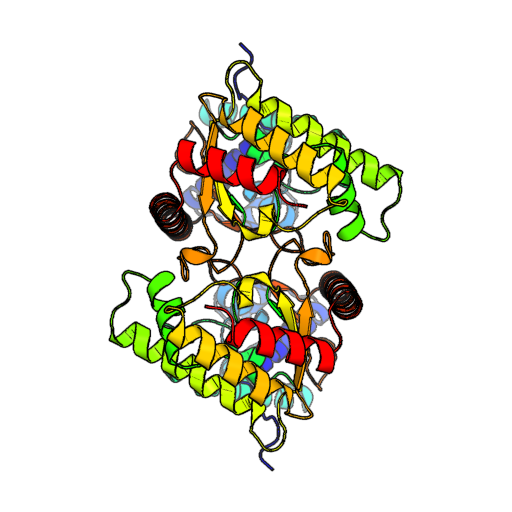 97.94 200 HIS A C 1
ATOM 1564 O O . HIS A 1 200 ? -22.703 -9.133 -5.648 1 97.94 200 HIS A O 1
ATOM 1570 N N . VAL A 1 201 ? -22.844 -11.242 -6.309 1 98.5 201 VAL A N 1
ATOM 1571 C CA . VAL A 1 201 ? -21.406 -11.477 -6.266 1 98.5 201 VAL A CA 1
ATOM 1572 C C . VAL A 1 201 ? -20.906 -11.875 -7.648 1 98.5 201 VAL A C 1
ATOM 1574 O O . VAL A 1 201 ? -21.406 -12.828 -8.25 1 98.5 201 VAL A O 1
ATOM 1577 N N . THR A 1 202 ? -20.031 -11.109 -8.156 1 98.75 202 THR A N 1
ATOM 1578 C CA . THR A 1 202 ? -19.312 -11.461 -9.375 1 98.75 202 THR A CA 1
ATOM 1579 C C . THR A 1 202 ? -17.859 -11.828 -9.055 1 98.75 202 THR A C 1
ATOM 1581 O O . THR A 1 202 ? -17.078 -10.984 -8.602 1 98.75 202 THR A O 1
ATOM 1584 N N . LEU A 1 203 ? -17.531 -13.078 -9.25 1 98.69 203 LEU A N 1
ATOM 1585 C CA . LEU A 1 203 ? -16.203 -13.602 -8.938 1 98.69 203 LEU A CA 1
ATOM 1586 C C . LEU A 1 203 ? -15.477 -14.039 -10.203 1 98.69 203 LEU A C 1
ATOM 1588 O O . LEU A 1 203 ? -15.984 -14.875 -10.961 1 98.69 203 LEU A O 1
ATOM 1592 N N . GLN A 1 204 ? -14.344 -13.43 -10.484 1 98.88 204 GLN A N 1
ATOM 1593 C CA . GLN A 1 204 ? -13.508 -13.789 -11.617 1 98.88 204 GLN A CA 1
ATOM 1594 C C . GLN A 1 204 ? -12.102 -14.164 -11.172 1 98.88 204 GLN A C 1
ATOM 1596 O O . GLN A 1 204 ? -11.625 -13.688 -10.141 1 98.88 204 GLN A O 1
ATOM 1601 N N . VAL A 1 205 ? -11.523 -15.094 -11.883 1 98.88 205 VAL A N 1
ATOM 1602 C CA . VAL A 1 205 ? -10.141 -15.508 -11.648 1 98.88 205 VAL A CA 1
ATOM 1603 C C . VAL A 1 205 ? -9.25 -15.008 -12.781 1 98.88 205 VAL A C 1
ATOM 1605 O O . VAL A 1 205 ? -9.578 -15.188 -13.961 1 98.88 205 VAL A O 1
ATOM 1608 N N . LEU A 1 206 ? -8.219 -14.297 -12.43 1 98.75 206 LEU A N 1
ATOM 1609 C CA . LEU A 1 206 ? -7.188 -13.906 -13.383 1 98.75 206 LEU A CA 1
ATOM 1610 C C . LEU A 1 206 ? -6.098 -14.977 -13.461 1 98.75 206 LEU A C 1
ATOM 1612 O O . LEU A 1 206 ? -5.312 -15.133 -12.523 1 98.75 206 LEU A O 1
ATOM 1616 N N . PRO A 1 207 ? -6.035 -15.719 -14.562 1 98.38 207 PRO A N 1
ATOM 1617 C CA . PRO A 1 207 ? -5.016 -16.766 -14.68 1 98.38 207 PRO A CA 1
ATOM 1618 C C . PRO A 1 207 ? -3.596 -16.203 -14.703 1 98.38 207 PRO A C 1
ATOM 1620 O O . PRO A 1 207 ? -3.371 -15.102 -15.211 1 98.38 207 PRO A O 1
ATOM 1623 N N . LEU A 1 208 ? -2.633 -16.953 -14.172 1 97.12 208 LEU A N 1
ATOM 1624 C CA . LEU A 1 208 ? -1.229 -16.578 -14.289 1 97.12 208 LEU A CA 1
ATOM 1625 C C . LEU A 1 208 ? -0.843 -16.391 -15.758 1 97.12 208 LEU A C 1
ATOM 1627 O O . LEU A 1 208 ? -0.041 -15.508 -16.078 1 97.12 208 LEU A O 1
ATOM 1631 N N . ALA A 1 209 ? -1.447 -17.156 -16.578 1 96.19 209 ALA A N 1
ATOM 1632 C CA . ALA A 1 209 ? -1.129 -17.172 -18 1 96.19 209 ALA A CA 1
ATOM 1633 C C . ALA A 1 209 ? -1.5 -15.836 -18.656 1 96.19 209 ALA A C 1
ATOM 1635 O O . ALA A 1 209 ? -1.078 -15.555 -19.781 1 96.19 209 ALA A O 1
ATOM 1636 N N . ALA A 1 210 ? -2.318 -15 -17.984 1 96.12 210 ALA A N 1
ATOM 1637 C CA . ALA A 1 210 ? -2.721 -13.703 -18.531 1 96.12 210 ALA A CA 1
ATOM 1638 C C . ALA A 1 210 ? -1.52 -12.773 -18.672 1 96.12 210 ALA A C 1
ATOM 1640 O O . ALA A 1 210 ? -1.577 -11.781 -19.391 1 96.12 210 ALA A O 1
ATOM 1641 N N . GLY A 1 211 ? -0.41 -13.094 -17.922 1 96.44 211 GLY A N 1
ATOM 1642 C CA . GLY A 1 211 ? 0.795 -12.289 -18.031 1 96.44 211 GLY A CA 1
ATOM 1643 C C . GLY A 1 211 ? 0.682 -10.945 -17.344 1 96.44 211 GLY A C 1
ATOM 1644 O O . GLY A 1 211 ? 0.15 -10.852 -16.234 1 96.44 211 GLY A O 1
ATOM 1645 N N . ALA A 1 212 ? 1.233 -9.977 -17.984 1 96.75 212 ALA A N 1
ATOM 1646 C CA . ALA A 1 212 ? 1.264 -8.633 -17.406 1 96.75 212 ALA A CA 1
ATOM 1647 C C . ALA A 1 212 ? -0.132 -8.016 -17.375 1 96.75 212 ALA A C 1
ATOM 1649 O O . ALA A 1 212 ? -0.921 -8.211 -18.297 1 96.75 212 ALA A O 1
ATOM 1650 N N . HIS A 1 213 ? -0.428 -7.254 -16.375 1 96.56 213 HIS A N 1
ATOM 1651 C CA . HIS A 1 213 ? -1.715 -6.578 -16.234 1 96.56 213 HIS A CA 1
ATOM 1652 C C . HIS A 1 213 ? -1.593 -5.324 -15.375 1 96.56 213 HIS A C 1
ATOM 1654 O O . HIS A 1 213 ? -0.55 -5.086 -14.766 1 96.56 213 HIS A O 1
ATOM 1660 N N . GLY A 1 214 ? -2.65 -4.59 -15.289 1 94.31 214 GLY A N 1
ATOM 1661 C CA . GLY A 1 214 ? -2.607 -3.279 -14.656 1 94.31 214 GLY A CA 1
ATOM 1662 C C . GLY A 1 214 ? -2.607 -3.344 -13.141 1 94.31 214 GLY A C 1
ATOM 1663 O O . GLY A 1 214 ? -2.322 -2.348 -12.477 1 94.31 214 GLY A O 1
ATOM 1664 N N . GLY A 1 215 ? -2.896 -4.488 -12.555 1 94.19 215 GLY A N 1
ATOM 1665 C CA . GLY A 1 215 ? -3.012 -4.625 -11.117 1 94.19 215 GLY A CA 1
ATOM 1666 C C . GLY A 1 215 ? -1.751 -5.164 -10.461 1 94.19 215 GLY A C 1
ATOM 1667 O O . GLY A 1 215 ? -1.802 -5.715 -9.359 1 94.19 215 GLY A O 1
ATOM 1668 N N . MET A 1 216 ? -0.601 -4.973 -11.07 1 92.81 216 MET A N 1
ATOM 1669 C CA . MET A 1 216 ? 0.62 -5.633 -10.617 1 92.81 216 MET A CA 1
ATOM 1670 C C . MET A 1 216 ? 1.255 -4.867 -9.461 1 92.81 216 MET A C 1
ATOM 1672 O O . MET A 1 216 ? 2.24 -5.32 -8.875 1 92.81 216 MET A O 1
ATOM 1676 N N . ASP A 1 217 ? 0.627 -3.762 -9.031 1 89.88 217 ASP A N 1
ATOM 1677 C CA . ASP A 1 217 ? 1.153 -2.988 -7.91 1 89.88 217 ASP A CA 1
ATOM 1678 C C . ASP A 1 217 ? 0.577 -3.482 -6.582 1 89.88 217 ASP A C 1
ATOM 1680 O O . ASP A 1 217 ? 1.038 -3.08 -5.512 1 89.88 217 ASP A O 1
ATOM 1684 N N . GLY A 1 218 ? -0.422 -4.254 -6.664 1 92.38 218 GLY A N 1
ATOM 1685 C CA . GLY A 1 218 ? -0.908 -4.816 -5.414 1 92.38 218 GLY A CA 1
ATOM 1686 C C . GLY A 1 218 ? -2.42 -4.797 -5.297 1 92.38 218 GLY A C 1
ATOM 1687 O O . GLY A 1 218 ? -3.111 -4.312 -6.195 1 92.38 218 GLY A O 1
ATOM 1688 N N . ALA A 1 219 ? -2.85 -5.301 -4.172 1 95 219 ALA A N 1
ATOM 1689 C CA . ALA A 1 219 ? -4.277 -5.438 -3.895 1 95 219 ALA A CA 1
ATOM 1690 C C . ALA A 1 219 ? -4.922 -4.074 -3.656 1 95 219 ALA A C 1
ATOM 1692 O O . ALA A 1 219 ? -4.277 -3.156 -3.145 1 95 219 ALA A O 1
ATOM 1693 N N . PHE A 1 220 ? -6.223 -4.004 -4.031 1 95.12 220 PHE A N 1
ATOM 1694 C CA . PHE A 1 220 ? -6.996 -2.807 -3.719 1 95.12 220 PHE A CA 1
ATOM 1695 C C . PHE A 1 220 ? -8.492 -3.121 -3.689 1 95.12 220 PHE A C 1
ATOM 1697 O O . PHE A 1 220 ? -8.93 -4.133 -4.246 1 95.12 220 PHE A O 1
ATOM 1704 N N . THR A 1 221 ? -9.227 -2.24 -3.01 1 96.69 221 THR A N 1
ATOM 1705 C CA . THR A 1 221 ? -10.688 -2.305 -2.971 1 96.69 221 THR A CA 1
ATOM 1706 C C . THR A 1 221 ? -11.297 -0.926 -3.211 1 96.69 221 THR A C 1
ATOM 1708 O O . THR A 1 221 ? -10.953 0.038 -2.523 1 96.69 221 THR A O 1
ATOM 1711 N N . ILE A 1 222 ? -12.102 -0.834 -4.211 1 96.94 222 ILE A N 1
ATOM 1712 C CA . ILE A 1 222 ? -12.898 0.368 -4.438 1 96.94 222 ILE A CA 1
ATOM 1713 C C . ILE A 1 222 ? -14.227 0.258 -3.693 1 96.94 222 ILE A C 1
ATOM 1715 O O . ILE A 1 222 ? -14.984 -0.694 -3.896 1 96.94 222 ILE A O 1
ATOM 1719 N N . LEU A 1 223 ? -14.5 1.173 -2.807 1 94.56 223 LEU A N 1
ATOM 1720 C CA . LEU A 1 223 ? -15.766 1.231 -2.08 1 94.56 223 LEU A CA 1
ATOM 1721 C C . LEU A 1 223 ? -16.672 2.299 -2.666 1 94.56 223 LEU A C 1
ATOM 1723 O O . LEU A 1 223 ? -16.297 3.469 -2.758 1 94.56 223 LEU A O 1
ATOM 1727 N N . LEU A 1 224 ? -17.797 1.866 -3.102 1 94.81 224 LEU A N 1
ATOM 1728 C CA . LEU A 1 224 ? -18.781 2.752 -3.707 1 94.81 224 LEU A CA 1
ATOM 1729 C C . LEU A 1 224 ? -19.984 2.93 -2.787 1 94.81 224 LEU A C 1
ATOM 1731 O O . LEU A 1 224 ? -20.438 1.972 -2.156 1 94.81 224 LEU A O 1
ATOM 1735 N N . PHE A 1 225 ? -20.516 4.16 -2.709 1 90.44 225 PHE A N 1
ATOM 1736 C CA . PHE A 1 225 ? -21.594 4.508 -1.801 1 90.44 225 PHE A CA 1
ATOM 1737 C C . PHE A 1 225 ? -22.75 5.145 -2.561 1 90.44 225 PHE A C 1
ATOM 1739 O O . PHE A 1 225 ? -22.562 5.664 -3.662 1 90.44 225 PHE A O 1
ATOM 1746 N N . ASP A 1 226 ? -24.125 5.031 -2.143 1 81.12 226 ASP A N 1
ATOM 1747 C CA . ASP A 1 226 ? -25.312 5.613 -2.752 1 81.12 226 ASP A CA 1
ATOM 1748 C C . ASP A 1 226 ? -25.297 7.137 -2.637 1 81.12 226 ASP A C 1
ATOM 1750 O O . ASP A 1 226 ? -25.812 7.836 -3.518 1 81.12 226 ASP A O 1
ATOM 1754 N N . GLU A 1 227 ? -25.062 7.719 -1.491 1 66.19 227 GLU A N 1
ATOM 1755 C CA . GLU A 1 227 ? -25.141 9.172 -1.357 1 66.19 227 GLU A CA 1
ATOM 1756 C C . GLU A 1 227 ? -23.984 9.859 -2.078 1 66.19 227 GLU A C 1
ATOM 1758 O O . GLU A 1 227 ? -23.047 9.195 -2.52 1 66.19 227 GLU A O 1
ATOM 1763 N N . PRO A 1 228 ? -23.844 11.164 -2.037 1 60.28 228 PRO A N 1
ATOM 1764 C CA . PRO A 1 228 ? -23.078 11.852 -3.068 1 60.28 228 PRO A CA 1
ATOM 1765 C C . PRO A 1 228 ? -21.734 11.172 -3.357 1 60.28 228 PRO A C 1
ATOM 1767 O O . PRO A 1 228 ? -21.141 10.562 -2.463 1 60.28 228 PRO A O 1
ATOM 1770 N N . ALA A 1 229 ? -21.547 10.914 -4.695 1 53.62 229 ALA A N 1
ATOM 1771 C CA . ALA A 1 229 ? -20.391 10.266 -5.324 1 53.62 229 ALA A CA 1
ATOM 1772 C C . ALA A 1 229 ? -19.078 10.727 -4.688 1 53.62 229 ALA A C 1
ATOM 1774 O O . ALA A 1 229 ? -18.078 10.016 -4.738 1 53.62 229 ALA A O 1
ATOM 1775 N N . ASN A 1 230 ? -19.234 11.664 -3.922 1 66.69 230 ASN A N 1
ATOM 1776 C CA . ASN A 1 230 ? -18 12.242 -3.393 1 66.69 230 ASN A CA 1
ATOM 1777 C C . ASN A 1 230 ? -17.484 11.469 -2.182 1 66.69 230 ASN A C 1
ATOM 1779 O O . ASN A 1 230 ? -16.453 11.812 -1.613 1 66.69 230 ASN A O 1
ATOM 1783 N N . GLN A 1 231 ? -18.172 10.242 -2.037 1 80.25 231 GLN A N 1
ATOM 1784 C CA . GLN A 1 231 ? -17.734 9.5 -0.862 1 80.25 231 GLN A CA 1
ATOM 1785 C C . GLN A 1 231 ? -16.953 8.25 -1.262 1 80.25 231 GLN A C 1
ATOM 1787 O O . GLN A 1 231 ? -16.375 7.57 -0.408 1 80.25 231 GLN A O 1
ATOM 1792 N N . ASN A 1 232 ? -16.906 7.992 -2.566 1 90.88 232 ASN A N 1
ATOM 1793 C CA . ASN A 1 232 ? -16.188 6.805 -3.02 1 90.88 232 ASN A CA 1
ATOM 1794 C C . ASN A 1 232 ? -14.703 6.891 -2.705 1 90.88 232 ASN A C 1
ATOM 1796 O O . ASN A 1 232 ? -14.133 7.984 -2.67 1 90.88 232 ASN A O 1
ATOM 1800 N N . LEU A 1 233 ? -14.156 5.699 -2.418 1 90 233 LEU A N 1
ATOM 1801 C CA . LEU A 1 233 ? -12.727 5.715 -2.123 1 90 233 LEU A CA 1
ATOM 1802 C C . LEU A 1 233 ? -12.078 4.379 -2.484 1 90 233 LEU A C 1
ATOM 1804 O O . LEU A 1 233 ? -12.781 3.41 -2.789 1 90 233 LEU A O 1
ATOM 1808 N N . VAL A 1 234 ? -10.789 4.418 -2.621 1 92.88 234 VAL A N 1
ATOM 1809 C CA . VAL A 1 234 ? -9.992 3.211 -2.805 1 92.88 234 VAL A CA 1
ATOM 1810 C C . VAL A 1 234 ? -9.234 2.891 -1.519 1 92.88 234 VAL A C 1
ATOM 1812 O O . VAL A 1 234 ? -8.68 3.787 -0.877 1 92.88 234 VAL A O 1
ATOM 1815 N N . PHE A 1 235 ? -9.375 1.674 -1.104 1 91.12 235 PHE A N 1
ATOM 1816 C CA . PHE A 1 235 ? -8.508 1.179 -0.039 1 91.12 235 PHE A CA 1
ATOM 1817 C C . PHE A 1 235 ? -7.367 0.344 -0.611 1 91.12 235 PHE A C 1
ATOM 1819 O O . PHE A 1 235 ? -7.605 -0.683 -1.252 1 91.12 235 PHE A O 1
ATOM 1826 N N . ALA A 1 236 ? -6.117 0.75 -0.411 1 89.31 236 ALA A N 1
ATOM 1827 C CA . ALA A 1 236 ? -4.918 0.007 -0.791 1 89.31 236 ALA A CA 1
ATOM 1828 C C . ALA A 1 236 ? -4.203 -0.545 0.438 1 89.31 236 ALA A C 1
ATOM 1830 O O . ALA A 1 236 ? -3.557 0.202 1.177 1 89.31 236 ALA A O 1
ATOM 1831 N N . ALA A 1 237 ? -4.242 -1.798 0.593 1 80.94 237 ALA A N 1
ATOM 1832 C CA . ALA A 1 237 ? -3.738 -2.461 1.793 1 80.94 237 ALA A CA 1
ATOM 1833 C C . ALA A 1 237 ? -2.219 -2.594 1.748 1 80.94 237 ALA A C 1
ATOM 1835 O O . ALA A 1 237 ? -1.628 -2.676 0.669 1 80.94 237 ALA A O 1
ATOM 1836 N N . ASN A 1 238 ? -1.632 -2.545 2.893 1 82.12 238 ASN A N 1
ATOM 1837 C CA . ASN A 1 238 ? -0.225 -2.879 3.088 1 82.12 238 ASN A CA 1
ATOM 1838 C C . ASN A 1 238 ? 0.034 -3.414 4.492 1 82.12 238 ASN A C 1
ATOM 1840 O O . ASN A 1 238 ? -0.9 -3.592 5.277 1 82.12 238 ASN A O 1
ATOM 1844 N N . GLY A 1 239 ? 1.21 -3.75 4.848 1 78.88 239 GLY A N 1
ATOM 1845 C CA . GLY A 1 239 ? 1.545 -4.391 6.109 1 78.88 239 GLY A CA 1
ATOM 1846 C C . GLY A 1 239 ? 1.393 -3.473 7.305 1 78.88 239 GLY A C 1
ATOM 1847 O O . GLY A 1 239 ? 1.428 -3.926 8.453 1 78.88 239 GLY A O 1
ATOM 1848 N N . ALA A 1 240 ? 1.24 -2.23 7.066 1 76.62 240 ALA A N 1
ATOM 1849 C CA . ALA A 1 240 ? 1.054 -1.276 8.156 1 76.62 240 ALA A CA 1
ATOM 1850 C C . ALA A 1 240 ? -0.398 -0.813 8.242 1 76.62 240 ALA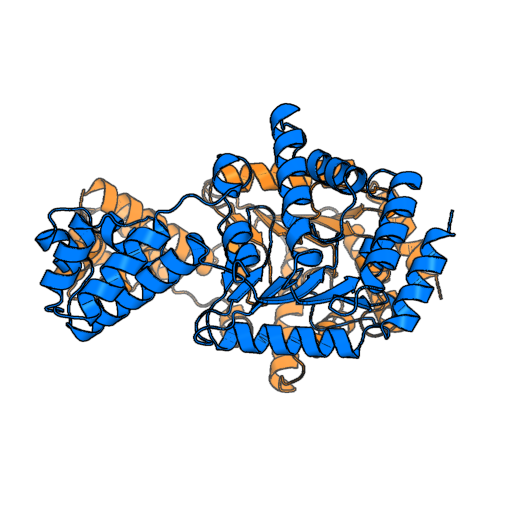 A C 1
ATOM 1852 O O . ALA A 1 240 ? -0.711 0.147 8.945 1 76.62 240 ALA A O 1
ATOM 1853 N N . GLY A 1 241 ? -1.297 -1.482 7.57 1 73.62 241 GLY A N 1
ATOM 1854 C CA . GLY A 1 241 ? -2.709 -1.141 7.645 1 73.62 241 GLY A CA 1
ATOM 1855 C C . GLY A 1 241 ? -3.283 -0.69 6.312 1 73.62 241 GLY A C 1
ATOM 1856 O O . GLY A 1 241 ? -4.445 -0.962 6.008 1 73.62 241 GLY A O 1
ATOM 1857 N N . GLY A 1 242 ? -2.561 0.085 5.52 1 77.19 242 GLY A N 1
ATOM 1858 C CA . GLY A 1 242 ? -3.041 0.509 4.215 1 77.19 242 GLY A CA 1
ATOM 1859 C C . GLY A 1 242 ? -3.375 1.987 4.156 1 77.19 242 GLY A C 1
ATOM 1860 O O . GLY A 1 242 ? -3.025 2.746 5.062 1 77.19 242 GLY A O 1
ATOM 1861 N N . LEU A 1 243 ? -3.941 2.4 2.945 1 80.69 243 LEU A N 1
ATOM 1862 C CA . LEU A 1 243 ? -4.234 3.801 2.66 1 80.69 243 LEU A CA 1
ATOM 1863 C C . LEU A 1 243 ? -5.609 3.949 2.012 1 80.69 243 LEU A C 1
ATOM 1865 O O . LEU A 1 243 ? -5.984 3.143 1.159 1 80.69 243 LEU A O 1
ATOM 1869 N N . PHE A 1 244 ? -6.328 5 2.467 1 83.31 244 PHE A N 1
ATOM 1870 C CA . PHE A 1 244 ? -7.539 5.418 1.771 1 83.31 244 PHE A CA 1
ATOM 1871 C C . PHE A 1 244 ? -7.219 6.48 0.724 1 83.31 244 PHE A C 1
ATOM 1873 O O . PHE A 1 244 ? -6.609 7.508 1.038 1 83.31 244 PHE A O 1
ATOM 1880 N N . LEU A 1 245 ? -7.539 6.18 -0.504 1 85.12 245 LEU A N 1
ATOM 1881 C CA . LEU A 1 245 ? -7.371 7.117 -1.608 1 85.12 245 LEU A CA 1
ATOM 1882 C C . LEU A 1 245 ? -8.719 7.68 -2.055 1 85.12 245 LEU A C 1
ATOM 1884 O O . LEU A 1 245 ? -9.633 6.922 -2.385 1 85.12 245 LEU A O 1
ATOM 1888 N N . GLU A 1 246 ? -8.766 9.023 -2.104 1 83.25 246 GLU A N 1
ATOM 1889 C CA . GLU A 1 246 ? -10.086 9.617 -2.291 1 83.25 246 GLU A CA 1
ATOM 1890 C C . GLU A 1 246 ? -10.086 10.609 -3.451 1 83.25 246 GLU A C 1
ATOM 1892 O O . GLU A 1 246 ? -11.141 11.125 -3.832 1 83.25 246 GLU A O 1
ATOM 1897 N N . LYS A 1 247 ? -8.914 10.945 -3.922 1 83.56 247 LYS A N 1
ATOM 1898 C CA . LYS A 1 247 ? -8.852 11.906 -5.02 1 83.56 247 LYS A CA 1
ATOM 1899 C C . LYS A 1 247 ? -9.508 11.344 -6.277 1 83.56 247 LYS A C 1
ATOM 1901 O O . LYS A 1 247 ? -9.367 10.156 -6.582 1 83.56 247 LYS A O 1
ATOM 1906 N N . ASP A 1 248 ? -10.109 12.219 -7.035 1 85.56 248 ASP A N 1
ATOM 1907 C CA . ASP A 1 248 ? -10.82 11.812 -8.242 1 85.56 248 ASP A CA 1
ATOM 1908 C C . ASP A 1 248 ? -9.883 11.094 -9.211 1 85.56 248 ASP A C 1
ATOM 1910 O O . ASP A 1 248 ? -10.266 10.086 -9.82 1 85.56 248 ASP A O 1
ATOM 1914 N N . GLU A 1 249 ? -8.695 11.586 -9.32 1 87 249 GLU A N 1
ATOM 1915 C CA . GLU A 1 249 ? -7.734 10.992 -10.242 1 87 249 GLU A CA 1
ATOM 1916 C C . GLU A 1 249 ? -7.34 9.586 -9.797 1 87 249 GLU A C 1
ATOM 1918 O O . GLU A 1 249 ? -7.152 8.695 -10.625 1 87 249 GLU A O 1
ATOM 1923 N N . GLU A 1 250 ? -7.258 9.406 -8.523 1 87.19 250 GLU A N 1
ATOM 1924 C CA . GLU A 1 250 ? -6.938 8.094 -7.977 1 87.19 250 GLU A CA 1
ATOM 1925 C C . GLU A 1 250 ? -8.086 7.109 -8.195 1 87.19 250 GLU A C 1
ATOM 1927 O O . GLU A 1 250 ? -7.867 5.973 -8.617 1 87.19 250 GLU A O 1
ATOM 1932 N N . LEU A 1 251 ? -9.25 7.609 -7.953 1 90.81 251 LEU A N 1
ATOM 1933 C CA . LEU A 1 251 ? -10.43 6.777 -8.156 1 90.81 251 LEU A CA 1
ATOM 1934 C C . LEU A 1 251 ? -10.562 6.359 -9.617 1 90.81 251 LEU A C 1
ATOM 1936 O O . LEU A 1 251 ? -10.82 5.191 -9.914 1 90.81 251 LEU A O 1
ATOM 1940 N N . ALA A 1 252 ? -10.352 7.305 -10.477 1 92.94 252 ALA A N 1
ATOM 1941 C CA . ALA A 1 252 ? -10.445 7.023 -11.906 1 92.94 252 ALA A CA 1
ATOM 1942 C C . ALA A 1 252 ? -9.383 6.016 -12.336 1 92.94 252 ALA A C 1
ATOM 1944 O O . ALA A 1 252 ? -9.664 5.109 -13.125 1 92.94 252 ALA A O 1
ATOM 1945 N N . ARG A 1 253 ? -8.234 6.152 -11.797 1 91.56 253 ARG A N 1
ATOM 1946 C CA . ARG A 1 253 ? -7.133 5.246 -12.133 1 91.56 253 ARG A CA 1
ATOM 1947 C C . ARG A 1 253 ? -7.453 3.818 -11.703 1 91.56 253 ARG A C 1
ATOM 1949 O O . ARG A 1 253 ? -7.324 2.885 -12.492 1 91.56 253 ARG A O 1
ATOM 1956 N N . TYR A 1 254 ? -7.895 3.66 -10.531 1 94.81 254 TYR A N 1
ATOM 1957 C CA . TYR A 1 254 ? -8.164 2.318 -10.023 1 94.81 254 TYR A CA 1
ATOM 1958 C C . TYR A 1 254 ? -9.391 1.714 -10.695 1 94.81 254 TYR A C 1
ATOM 1960 O O . TYR A 1 254 ? -9.453 0.501 -10.906 1 94.81 254 TYR A O 1
ATOM 1968 N N . ALA A 1 255 ? -10.328 2.596 -11.008 1 96.12 255 ALA A N 1
ATOM 1969 C CA . ALA A 1 255 ? -11.477 2.104 -11.773 1 96.12 255 ALA A CA 1
ATOM 1970 C C . ALA A 1 255 ? -11.031 1.545 -13.125 1 96.12 255 ALA A C 1
ATOM 1972 O O . ALA A 1 255 ? -11.492 0.48 -13.539 1 96.12 255 ALA A O 1
ATOM 1973 N N . ALA A 1 256 ? -10.125 2.266 -13.734 1 95.56 256 ALA A N 1
ATOM 1974 C CA . ALA A 1 256 ? -9.609 1.815 -15.023 1 95.56 256 ALA A CA 1
ATOM 1975 C C . ALA A 1 256 ? -8.82 0.515 -14.875 1 95.56 256 ALA A C 1
ATOM 1977 O O . ALA A 1 256 ? -8.961 -0.396 -15.695 1 95.56 256 ALA A O 1
ATOM 1978 N N . ILE A 1 257 ? -8.039 0.428 -13.898 1 95.88 257 ILE A N 1
ATOM 1979 C CA . ILE A 1 257 ? -7.281 -0.787 -13.625 1 95.88 257 ILE A CA 1
ATOM 1980 C C . ILE A 1 257 ? -8.234 -1.96 -13.422 1 95.88 257 ILE A C 1
ATOM 1982 O O . ILE A 1 257 ? -8.055 -3.029 -14.008 1 95.88 257 ILE A O 1
ATOM 1986 N N . PHE A 1 258 ? -9.227 -1.729 -12.625 1 97.81 258 PHE A N 1
ATOM 1987 C CA . PHE A 1 258 ? -10.164 -2.807 -12.32 1 97.81 258 PHE A CA 1
ATOM 1988 C C . PHE A 1 258 ? -10.891 -3.264 -13.578 1 97.81 258 PHE A C 1
ATOM 1990 O O . PHE A 1 258 ? -11.07 -4.465 -13.797 1 97.81 258 PHE A O 1
ATOM 1997 N N . ASP A 1 259 ? -11.289 -2.318 -14.344 1 97.5 259 ASP A N 1
ATOM 1998 C CA . ASP A 1 259 ? -11.953 -2.664 -15.602 1 97.5 259 ASP A CA 1
ATOM 1999 C C . ASP A 1 259 ? -11.039 -3.506 -16.484 1 97.5 259 ASP A C 1
ATOM 2001 O O . ASP A 1 259 ? -11.484 -4.484 -17.094 1 97.5 259 ASP A O 1
ATOM 2005 N N . GLY A 1 260 ? -9.836 -3.119 -16.547 1 97.06 260 GLY A N 1
ATOM 2006 C CA . GLY A 1 260 ? -8.867 -3.91 -17.281 1 97.06 260 GLY A CA 1
ATOM 2007 C C . GLY A 1 260 ? -8.719 -5.324 -16.75 1 97.06 260 GLY A C 1
ATOM 2008 O O . GLY A 1 260 ? -8.664 -6.281 -17.531 1 97.06 260 GLY A O 1
ATOM 2009 N N . LEU A 1 261 ? -8.688 -5.457 -15.469 1 98.06 261 LEU A N 1
ATOM 2010 C CA . LEU A 1 261 ? -8.562 -6.758 -14.828 1 98.06 261 LEU A CA 1
ATOM 2011 C C . LEU A 1 261 ? -9.773 -7.637 -15.141 1 98.06 261 LEU A C 1
ATOM 2013 O O . LEU A 1 261 ? -9.625 -8.82 -15.453 1 98.06 261 LEU A O 1
ATOM 2017 N N . ARG A 1 262 ? -10.906 -7.062 -15.07 1 98.38 262 ARG A N 1
ATOM 2018 C CA . ARG A 1 262 ? -12.125 -7.805 -15.367 1 98.38 262 ARG A CA 1
ATOM 2019 C C . ARG A 1 262 ? -12.125 -8.32 -16.797 1 98.38 262 ARG A C 1
ATOM 2021 O O . ARG A 1 262 ? -12.57 -9.438 -17.062 1 98.38 262 ARG A O 1
ATOM 2028 N N . ASN A 1 263 ? -11.578 -7.5 -17.625 1 97.38 263 ASN A N 1
ATOM 2029 C CA . ASN A 1 263 ? -11.539 -7.867 -19.031 1 97.38 263 ASN A CA 1
ATOM 2030 C C . ASN A 1 263 ? -10.539 -8.992 -19.297 1 97.38 263 ASN A C 1
ATOM 2032 O O . ASN A 1 263 ? -10.75 -9.82 -20.188 1 97.38 263 ASN A O 1
ATOM 2036 N N . GLU A 1 264 ? -9.492 -9.039 -18.594 1 97.5 264 GLU A N 1
ATOM 2037 C CA . GLU A 1 264 ? -8.438 -10.023 -18.781 1 97.5 264 GLU A CA 1
ATOM 2038 C C . GLU A 1 264 ? -8.734 -11.312 -18.016 1 97.5 264 GLU A C 1
ATOM 2040 O O . GLU A 1 264 ? -8.164 -12.359 -18.312 1 97.5 264 GLU A O 1
ATOM 2045 N N . ALA A 1 265 ? -9.586 -11.219 -17.031 1 98.75 265 ALA A N 1
ATOM 2046 C CA . ALA A 1 265 ? -9.922 -12.375 -16.188 1 98.75 265 ALA A CA 1
ATOM 2047 C C . ALA A 1 265 ? -10.867 -13.32 -16.922 1 98.75 265 ALA A C 1
ATOM 2049 O O . ALA A 1 265 ? -11.492 -12.945 -17.906 1 98.75 265 ALA A O 1
ATOM 2050 N N . LEU A 1 266 ? -10.898 -14.523 -16.438 1 98.75 266 LEU A N 1
ATOM 2051 C CA . LEU A 1 266 ? -11.898 -15.469 -16.922 1 98.75 266 LEU A CA 1
ATOM 2052 C C . LEU A 1 266 ? -13.305 -14.992 -16.578 1 98.75 266 LEU A C 1
ATOM 2054 O O . LEU A 1 266 ? -13.516 -14.312 -15.578 1 98.75 266 LEU A O 1
ATOM 2058 N N . SER A 1 267 ? -14.305 -15.375 -17.469 1 98.5 267 SER A N 1
ATOM 2059 C CA . SER A 1 267 ? -15.695 -15.117 -17.125 1 98.5 267 SER A CA 1
ATOM 2060 C C . SER A 1 267 ? -16.078 -15.828 -15.828 1 98.5 267 SER A C 1
ATOM 2062 O O . SER A 1 267 ? -15.391 -16.75 -15.398 1 98.5 267 SER A O 1
ATOM 2064 N N . PRO A 1 268 ? -17.188 -15.398 -15.188 1 98.25 268 PRO A N 1
ATOM 2065 C CA . PRO A 1 268 ? -17.594 -16.047 -13.93 1 98.25 268 PRO A CA 1
ATOM 2066 C C . PRO A 1 268 ? -17.781 -17.547 -14.07 1 98.25 268 PRO A C 1
ATOM 2068 O O . PRO A 1 268 ? -17.25 -18.312 -13.258 1 98.25 268 PRO A O 1
ATOM 2071 N N . PRO A 1 269 ? -18.375 -18.078 -15.141 1 98.19 269 PRO A N 1
ATOM 2072 C CA . PRO A 1 269 ? -18.484 -19.531 -15.281 1 98.19 269 PRO A CA 1
ATOM 2073 C C . PRO A 1 269 ? -17.125 -20.203 -15.477 1 98.19 269 PRO A C 1
ATOM 2075 O O . PRO A 1 269 ? -16.891 -21.281 -14.922 1 98.19 269 PRO A O 1
ATOM 2078 N N . GLN A 1 270 ? -16.25 -19.609 -16.266 1 98.56 270 GLN A N 1
ATOM 2079 C CA . GLN A 1 270 ? -14.914 -20.172 -16.469 1 98.56 270 GLN A CA 1
ATOM 2080 C C . GLN A 1 270 ? -14.094 -20.125 -15.188 1 98.56 270 GLN A C 1
ATOM 2082 O O . GLN A 1 270 ? -13.289 -21.016 -14.922 1 98.56 270 GLN A O 1
ATOM 2087 N N . SER A 1 271 ? -14.305 -19.078 -14.43 1 98.81 271 SER A N 1
ATOM 2088 C CA . SER A 1 271 ? -13.656 -18.984 -13.133 1 98.81 271 SER A CA 1
ATOM 2089 C C . SER A 1 271 ? -14.102 -20.094 -12.195 1 98.81 271 SER A C 1
ATOM 2091 O O . SER A 1 271 ? -13.273 -20.719 -11.523 1 98.81 271 SER A O 1
ATOM 2093 N N . ALA A 1 272 ? -15.375 -20.344 -12.188 1 98.31 272 ALA A N 1
ATOM 2094 C CA . ALA A 1 272 ? -15.906 -21.438 -11.367 1 98.31 272 ALA A CA 1
ATOM 2095 C C . ALA A 1 272 ? -15.297 -22.766 -11.773 1 98.31 272 ALA A C 1
ATOM 2097 O O . ALA A 1 272 ? -14.953 -23.594 -10.914 1 98.31 272 ALA A O 1
ATOM 2098 N N . LYS A 1 273 ? -15.133 -22.953 -13.031 1 98.25 273 LYS A N 1
ATOM 2099 C CA . LYS A 1 273 ? -14.531 -24.172 -13.539 1 98.25 273 LYS A CA 1
ATOM 2100 C C . LYS A 1 273 ? -13.078 -24.297 -13.094 1 98.25 273 LYS A C 1
ATOM 2102 O O . LYS A 1 273 ? -12.633 -25.375 -12.68 1 98.25 273 LYS A O 1
ATOM 2107 N N . MET A 1 274 ? -12.375 -23.234 -13.172 1 98.31 274 MET A N 1
ATOM 2108 C CA . MET A 1 274 ? -10.984 -23.25 -12.734 1 98.31 274 MET A CA 1
ATOM 2109 C C . MET A 1 274 ? -10.883 -23.562 -11.242 1 98.31 274 MET A C 1
ATOM 2111 O O . MET A 1 274 ? -10.039 -24.359 -10.828 1 98.31 274 MET A O 1
ATOM 2115 N N . ILE A 1 275 ? -11.711 -22.922 -10.484 1 98.56 275 ILE A N 1
ATOM 2116 C CA . ILE A 1 275 ? -11.695 -23.141 -9.039 1 98.56 275 ILE A CA 1
ATOM 2117 C C . ILE A 1 275 ? -12 -24.594 -8.734 1 98.56 275 ILE A C 1
ATOM 2119 O O . ILE A 1 275 ? -11.328 -25.219 -7.902 1 98.56 275 ILE A O 1
ATOM 2123 N N . ALA A 1 276 ? -12.961 -25.125 -9.422 1 97.81 276 ALA A N 1
ATOM 2124 C CA . ALA A 1 276 ? -13.32 -26.516 -9.242 1 97.81 276 ALA A CA 1
ATOM 2125 C C . ALA A 1 276 ? -12.156 -27.438 -9.594 1 97.81 276 ALA A C 1
ATOM 2127 O O . ALA A 1 276 ? -11.898 -28.422 -8.898 1 97.81 276 ALA A O 1
ATOM 2128 N N . THR A 1 277 ? -11.469 -27.109 -10.641 1 97.56 277 THR A N 1
ATOM 2129 C CA . THR A 1 277 ? -10.312 -27.875 -11.07 1 97.56 277 THR A CA 1
ATOM 2130 C C . THR A 1 277 ? -9.203 -27.828 -10.031 1 97.56 277 THR A C 1
ATOM 2132 O O . THR A 1 277 ? -8.617 -28.844 -9.688 1 97.56 277 THR A O 1
ATOM 2135 N N . LEU A 1 278 ? -8.984 -26.625 -9.516 1 96.75 278 LEU A N 1
ATOM 2136 C CA . LEU A 1 278 ? -7.949 -26.438 -8.508 1 96.75 278 LEU A CA 1
ATOM 2137 C C . LEU A 1 278 ? -8.289 -27.203 -7.23 1 96.75 278 LEU A C 1
ATOM 2139 O O . LEU A 1 278 ? -7.402 -27.734 -6.559 1 96.75 278 LEU A O 1
ATOM 2143 N N . ALA A 1 279 ? -9.555 -27.266 -6.926 1 95.62 279 ALA A N 1
ATOM 2144 C CA . ALA A 1 279 ? -10.008 -27.938 -5.711 1 95.62 279 ALA A CA 1
ATOM 2145 C C . ALA A 1 279 ? -9.734 -29.438 -5.777 1 95.62 279 ALA A C 1
ATOM 2147 O O . ALA A 1 279 ? -9.695 -30.109 -4.746 1 95.62 279 ALA A O 1
ATOM 2148 N N . LYS A 1 280 ? -9.508 -29.938 -6.977 1 93.5 280 LYS A N 1
ATOM 2149 C CA . LYS A 1 280 ? -9.297 -31.375 -7.168 1 93.5 280 LYS A CA 1
ATOM 2150 C C . LYS A 1 280 ? -7.809 -31.703 -7.242 1 93.5 280 LYS A C 1
ATOM 2152 O O . LYS A 1 280 ? -7.43 -32.875 -7.238 1 93.5 280 LYS A O 1
ATOM 2157 N N . GLU A 1 281 ? -7.059 -30.672 -7.383 1 89.06 281 GLU A N 1
ATOM 2158 C CA . GLU A 1 281 ? -5.621 -30.906 -7.461 1 89.06 281 GLU A CA 1
ATOM 2159 C C . GLU A 1 281 ? -5.062 -31.375 -6.121 1 89.06 281 GLU A C 1
ATOM 2161 O O . GLU A 1 281 ? -5.52 -30.938 -5.062 1 89.06 281 GLU A O 1
ATOM 2166 N N . PRO A 1 282 ? -4.047 -32.281 -6.117 1 77.12 282 PRO A N 1
ATOM 2167 C CA . PRO A 1 282 ? -3.465 -32.781 -4.875 1 77.12 282 PRO A CA 1
ATOM 2168 C C . PRO A 1 282 ? -2.51 -31.797 -4.215 1 77.12 282 PRO A C 1
ATOM 2170 O O . PRO A 1 282 ? -1.947 -30.922 -4.895 1 77.12 282 PRO A O 1
ATOM 2173 N N . MET B 1 1 ? 36.969 7.68 -5.492 1 21.45 1 MET B N 1
ATOM 2174 C CA . MET B 1 1 ? 36.031 6.719 -4.941 1 21.45 1 MET B CA 1
ATOM 2175 C C . MET B 1 1 ? 34.688 7.391 -4.648 1 21.45 1 MET B C 1
ATOM 2177 O O . MET B 1 1 ? 34.531 8.078 -3.631 1 21.45 1 MET B O 1
ATOM 2181 N N . ALA B 1 2 ? 34.062 7.918 -5.555 1 31.53 2 ALA B N 1
ATOM 2182 C CA . ALA B 1 2 ? 32.906 8.781 -5.367 1 31.53 2 ALA B CA 1
ATOM 2183 C C . ALA B 1 2 ? 31.875 8.133 -4.445 1 31.53 2 ALA B C 1
ATOM 2185 O O . ALA B 1 2 ? 31.281 7.102 -4.789 1 31.53 2 ALA B O 1
ATOM 2186 N N . GLY B 1 3 ? 31.828 7.953 -3.199 1 35.12 3 GLY B N 1
ATOM 2187 C CA . GLY B 1 3 ? 31.062 7.258 -2.174 1 35.12 3 GLY B CA 1
ATOM 2188 C C . GLY B 1 3 ? 29.562 7.285 -2.416 1 35.12 3 GLY B C 1
ATOM 2189 O O . GLY B 1 3 ? 29.078 8.078 -3.229 1 35.12 3 GLY B O 1
ATOM 2190 N N . ARG B 1 4 ? 28.969 6.176 -2.332 1 47.19 4 ARG B N 1
ATOM 2191 C CA . ARG B 1 4 ? 27.516 6.133 -2.359 1 47.19 4 ARG B CA 1
ATOM 2192 C C . ARG B 1 4 ? 26.922 7.43 -1.816 1 47.19 4 ARG B C 1
ATOM 2194 O O . ARG B 1 4 ? 26.328 7.441 -0.736 1 47.19 4 ARG B O 1
ATOM 2201 N N . ARG B 1 5 ? 27.688 8.578 -1.657 1 47.59 5 ARG B N 1
ATOM 2202 C CA . ARG B 1 5 ? 27.688 9.984 -1.262 1 47.59 5 ARG B CA 1
ATOM 2203 C C . ARG B 1 5 ? 26.797 10.82 -2.189 1 47.59 5 ARG B C 1
ATOM 2205 O O . ARG B 1 5 ? 26.875 10.672 -3.412 1 47.59 5 ARG B O 1
ATOM 2212 N N . GLY B 1 6 ? 25.578 11.406 -1.732 1 61.5 6 GLY B N 1
ATOM 2213 C CA . GLY B 1 6 ? 24.922 12.703 -1.626 1 61.5 6 GLY B CA 1
ATOM 2214 C C . GLY B 1 6 ? 23.625 12.773 -2.408 1 61.5 6 GLY B C 1
ATOM 2215 O O . GLY B 1 6 ? 23.531 13.508 -3.395 1 61.5 6 GLY B O 1
ATOM 2216 N N . SER B 1 7 ? 22.859 11.602 -2.15 1 78.69 7 SER B N 1
ATOM 2217 C CA . SER B 1 7 ? 21.547 11.797 -2.742 1 78.69 7 SER B CA 1
ATOM 2218 C C . SER B 1 7 ? 20.906 13.094 -2.244 1 78.69 7 SER B C 1
ATOM 2220 O O . SER B 1 7 ? 20.672 13.258 -1.044 1 78.69 7 SER B O 1
ATOM 2222 N N . PRO B 1 8 ? 20.719 13.875 -3.191 1 82 8 PRO B N 1
ATOM 2223 C CA . PRO B 1 8 ? 20.047 15.109 -2.797 1 82 8 PRO B CA 1
ATOM 2224 C C . PRO B 1 8 ? 18.719 14.852 -2.07 1 82 8 PRO B C 1
ATOM 2226 O O . PRO B 1 8 ? 18.359 15.594 -1.151 1 82 8 PRO B O 1
ATOM 2229 N N . THR B 1 9 ? 18.094 13.75 -2.4 1 82.25 9 THR B N 1
ATOM 2230 C CA . THR B 1 9 ? 16.828 13.406 -1.762 1 82.25 9 THR B CA 1
ATOM 2231 C C . THR B 1 9 ? 17.047 13.07 -0.289 1 82.25 9 THR B C 1
ATOM 2233 O O . THR B 1 9 ? 16.312 13.562 0.578 1 82.25 9 THR B O 1
ATOM 2236 N N . LEU B 1 10 ? 17.969 12.203 -0.027 1 85.56 10 LEU B N 1
ATOM 2237 C CA . LEU B 1 10 ? 18.266 11.852 1.356 1 85.56 10 LEU B CA 1
ATOM 2238 C C . LEU B 1 10 ? 18.703 13.078 2.148 1 85.56 10 LEU B C 1
ATOM 2240 O O . LEU B 1 10 ? 18.297 13.258 3.299 1 85.56 10 LEU B O 1
ATOM 2244 N N . ARG B 1 11 ? 19.5 13.906 1.52 1 85.94 11 ARG B N 1
ATOM 2245 C CA . ARG B 1 11 ? 19.984 15.109 2.189 1 85.94 11 ARG B CA 1
ATOM 2246 C C . ARG B 1 11 ? 18.828 16.047 2.516 1 85.94 11 ARG B C 1
ATOM 2248 O O . ARG B 1 11 ? 18.812 16.672 3.58 1 85.94 11 ARG B O 1
ATOM 2255 N N . ARG B 1 12 ? 17.969 16.156 1.604 1 87.5 12 ARG B N 1
ATOM 2256 C CA . ARG B 1 12 ? 16.797 17 1.834 1 87.5 12 ARG B CA 1
ATOM 2257 C C . ARG B 1 12 ? 15.977 16.484 3.014 1 87.5 12 ARG B C 1
ATOM 2259 O O . ARG B 1 12 ? 15.523 17.266 3.854 1 87.5 12 ARG B O 1
ATOM 2266 N N . ARG B 1 13 ? 15.828 15.227 3.021 1 85.62 13 ARG B N 1
ATOM 2267 C CA . ARG B 1 13 ? 15.102 14.602 4.125 1 85.62 13 ARG B CA 1
ATOM 2268 C C . ARG B 1 13 ? 15.82 14.844 5.453 1 85.62 13 ARG B C 1
ATOM 2270 O O . ARG B 1 13 ? 15.188 15.227 6.441 1 85.62 13 ARG B O 1
ATOM 2277 N N . GLN B 1 14 ? 17.094 14.609 5.461 1 88.12 14 GLN B N 1
ATOM 2278 C CA . GLN B 1 14 ? 17.906 14.805 6.66 1 88.12 14 GLN B CA 1
ATOM 2279 C C . GLN B 1 14 ? 17.828 16.25 7.141 1 88.12 14 GLN B C 1
ATOM 2281 O O . GLN B 1 14 ? 17.672 16.5 8.336 1 88.12 14 GLN B O 1
ATOM 2286 N N . LEU B 1 15 ? 17.938 17.094 6.227 1 90.62 15 LEU B N 1
ATOM 2287 C CA . LEU B 1 15 ? 17.875 18.516 6.547 1 90.62 15 LEU B CA 1
ATOM 2288 C C . LEU B 1 15 ? 16.516 18.891 7.145 1 90.62 15 LEU B C 1
ATOM 2290 O O . LEU B 1 15 ? 16.453 19.562 8.164 1 90.62 15 LEU B O 1
ATOM 2294 N N . GLY B 1 16 ? 15.508 18.469 6.488 1 92 16 GLY B N 1
ATOM 2295 C CA . GLY B 1 16 ? 14.164 18.719 6.992 1 92 16 GLY B CA 1
ATOM 2296 C C . GLY B 1 16 ? 13.961 18.25 8.414 1 92 16 GLY B C 1
ATOM 2297 O O . GLY B 1 16 ? 13.414 18.969 9.25 1 92 16 GLY B O 1
ATOM 2298 N N . GLN B 1 17 ? 14.422 17.078 8.688 1 88.31 17 GLN B N 1
ATOM 2299 C CA . GLN B 1 17 ? 14.297 16.5 10.023 1 88.31 17 GLN B CA 1
ATOM 2300 C C . GLN B 1 17 ? 15.062 17.328 11.055 1 88.31 17 GLN B C 1
ATOM 2302 O O . GLN B 1 17 ? 14.57 17.562 12.156 1 88.31 17 GLN B O 1
ATOM 2307 N N . GLU B 1 18 ? 16.234 17.719 10.602 1 91.56 18 GLU B N 1
ATOM 2308 C CA . GLU B 1 18 ? 17.047 18.531 11.5 1 91.56 18 GLU B CA 1
ATOM 2309 C C . GLU B 1 18 ? 16.391 19.875 11.773 1 91.56 18 GLU B C 1
ATOM 2311 O O . GLU B 1 18 ? 16.391 20.359 12.914 1 91.56 18 GLU B O 1
ATOM 2316 N N . LEU B 1 19 ? 15.828 20.438 10.812 1 94.5 19 LEU B N 1
ATOM 2317 C CA . LEU B 1 19 ? 15.164 21.734 10.984 1 94.5 19 LEU B CA 1
ATOM 2318 C C . LEU B 1 19 ? 13.945 21.594 11.891 1 94.5 19 LEU B C 1
ATOM 2320 O O . LEU B 1 19 ? 13.688 22.469 12.727 1 94.5 19 LEU B O 1
ATOM 2324 N N . ARG B 1 20 ? 13.25 20.547 11.703 1 92.81 20 ARG B N 1
ATOM 2325 C CA . ARG B 1 20 ? 12.109 20.297 12.586 1 92.81 20 ARG B CA 1
ATOM 2326 C C . ARG B 1 20 ? 12.562 20.156 14.031 1 92.81 20 ARG B C 1
ATOM 2328 O O . ARG B 1 20 ? 11.945 20.734 14.938 1 92.81 20 ARG B O 1
ATOM 2335 N N . ARG B 1 21 ? 13.57 19.375 14.203 1 92.31 21 ARG B N 1
ATOM 2336 C CA . ARG B 1 21 ? 14.117 19.172 15.539 1 92.31 21 ARG B CA 1
ATOM 2337 C C . ARG B 1 21 ? 14.5 20.5 16.172 1 92.31 21 ARG B C 1
ATOM 2339 O O . ARG B 1 21 ? 14.18 20.75 17.344 1 92.31 21 ARG B O 1
ATOM 2346 N N . LEU B 1 22 ? 15.141 21.281 15.438 1 94.94 22 LEU B N 1
ATOM 2347 C CA . LEU B 1 22 ? 15.586 22.594 15.93 1 94.94 22 LEU B CA 1
ATOM 2348 C C . LEU B 1 22 ? 14.391 23.484 16.234 1 94.94 22 LEU B C 1
ATOM 2350 O O . LEU B 1 22 ? 14.398 24.219 17.234 1 94.94 22 LEU B O 1
ATOM 2354 N N . ARG B 1 23 ? 13.422 23.438 15.359 1 95.62 23 ARG B N 1
ATOM 2355 C CA . ARG B 1 23 ? 12.219 24.219 15.594 1 95.62 23 ARG B CA 1
ATOM 2356 C C . ARG B 1 23 ? 11.555 23.828 16.906 1 95.62 23 ARG B C 1
ATOM 2358 O O . ARG B 1 23 ? 11.18 24.688 17.703 1 95.62 23 ARG B O 1
ATOM 2365 N N . GLU B 1 24 ? 11.43 22.562 17.094 1 92.69 24 GLU B N 1
ATOM 2366 C CA . GLU B 1 24 ? 10.812 22.031 18.312 1 92.69 24 GLU B CA 1
ATOM 2367 C C . GLU B 1 24 ? 11.633 22.391 19.547 1 92.69 24 GLU B C 1
ATOM 2369 O O . GLU B 1 24 ? 11.078 22.734 20.594 1 92.69 24 GLU B O 1
ATOM 2374 N N . ALA B 1 25 ? 12.922 22.328 19.453 1 93.5 25 ALA B N 1
ATOM 2375 C CA . ALA B 1 25 ? 13.82 22.688 20.562 1 93.5 25 ALA B CA 1
ATOM 2376 C C . ALA B 1 25 ? 13.703 24.156 20.922 1 93.5 25 ALA B C 1
ATOM 2378 O O . ALA B 1 25 ? 13.836 24.531 22.078 1 93.5 25 ALA B O 1
ATOM 2379 N N . ALA B 1 26 ? 13.43 24.953 19.922 1 93.31 26 ALA B N 1
ATOM 2380 C CA . ALA B 1 26 ? 13.289 26.391 20.125 1 93.31 26 ALA B CA 1
ATOM 2381 C C . ALA B 1 26 ? 11.898 26.719 20.656 1 93.31 26 ALA B C 1
ATOM 2383 O O . ALA B 1 26 ? 11.609 27.891 20.969 1 93.31 26 ALA B O 1
ATOM 2384 N N . GLY B 1 27 ? 11 25.719 20.609 1 91.06 27 GLY B N 1
ATOM 2385 C CA . GLY B 1 27 ? 9.672 25.906 21.172 1 91.06 27 GLY B CA 1
ATOM 2386 C C . GLY B 1 27 ? 8.758 26.734 20.297 1 91.06 27 GLY B C 1
ATOM 2387 O O . GLY B 1 27 ? 7.898 27.453 20.781 1 91.06 27 GLY B O 1
ATOM 2388 N N . THR B 1 28 ? 8.984 26.75 19.062 1 90.62 28 THR B N 1
ATOM 2389 C CA . THR B 1 28 ? 8.172 27.547 18.156 1 90.62 28 THR B CA 1
ATOM 2390 C C . THR B 1 28 ? 7.395 26.641 17.203 1 90.62 28 THR B C 1
ATOM 2392 O O . THR B 1 28 ? 7.539 25.422 17.219 1 90.62 28 THR B O 1
ATOM 2395 N N . THR B 1 29 ? 6.43 27.234 16.438 1 87.94 29 THR B N 1
ATOM 2396 C CA . THR B 1 29 ? 5.574 26.5 15.516 1 87.94 29 THR B CA 1
ATOM 2397 C C . THR B 1 29 ? 5.902 26.859 14.07 1 87.94 29 THR B C 1
ATOM 2399 O O . THR B 1 29 ? 6.625 27.828 13.812 1 87.94 29 THR B O 1
ATOM 2402 N N . ILE B 1 30 ? 5.371 26.031 13.188 1 90.75 30 ILE B N 1
ATOM 2403 C CA . ILE B 1 30 ? 5.551 26.266 11.758 1 90.75 30 ILE B CA 1
ATOM 2404 C C . ILE B 1 30 ? 4.973 27.641 11.391 1 90.75 30 ILE B C 1
ATOM 2406 O O . ILE B 1 30 ? 5.594 28.391 10.641 1 90.75 30 ILE B O 1
ATOM 2410 N N . ASP B 1 31 ? 3.902 27.984 11.961 1 85.75 31 ASP B N 1
ATOM 2411 C CA . ASP B 1 31 ? 3.236 29.25 11.664 1 85.75 31 ASP B CA 1
ATOM 2412 C C . ASP B 1 31 ? 4.098 30.438 12.078 1 85.75 31 ASP B C 1
ATOM 2414 O O . ASP B 1 31 ? 4.207 31.422 11.352 1 85.75 31 ASP B O 1
ATOM 2418 N N . HIS B 1 32 ? 4.633 30.297 13.172 1 87.69 32 HIS B N 1
ATOM 2419 C CA . HIS B 1 32 ? 5.469 31.375 13.68 1 87.69 32 HIS B CA 1
ATOM 2420 C C . HIS B 1 32 ? 6.711 31.562 12.812 1 87.69 32 HIS B C 1
ATOM 2422 O O . HIS B 1 32 ? 7.109 32.688 12.531 1 87.69 32 HIS B O 1
ATOM 2428 N N . VAL B 1 33 ? 7.277 30.484 12.445 1 92.75 33 VAL B N 1
ATOM 2429 C CA . VAL B 1 33 ? 8.453 30.547 11.586 1 92.75 33 VAL B CA 1
ATOM 2430 C C . VAL B 1 33 ? 8.086 31.172 10.242 1 92.75 33 VAL B C 1
ATOM 2432 O O . VAL B 1 33 ? 8.82 32 9.711 1 92.75 33 VAL B O 1
ATOM 2435 N N . ALA B 1 34 ? 7.035 30.734 9.695 1 93.25 34 ALA B N 1
ATOM 2436 C CA . ALA B 1 34 ? 6.559 31.266 8.422 1 93.25 34 ALA B CA 1
ATOM 2437 C C . ALA B 1 34 ? 6.359 32.781 8.484 1 93.25 34 ALA B C 1
ATOM 2439 O O . ALA B 1 34 ? 6.719 33.5 7.547 1 93.25 34 ALA B O 1
ATOM 2440 N N . GLU B 1 35 ? 5.801 33.219 9.531 1 89.94 35 GLU B N 1
ATOM 2441 C CA . GLU B 1 35 ? 5.605 34.656 9.734 1 89.94 35 GLU B CA 1
ATOM 2442 C C . GLU B 1 35 ? 6.938 35.406 9.742 1 89.94 35 GLU B C 1
ATOM 2444 O O . GLU B 1 35 ? 7.082 36.438 9.094 1 89.94 35 GLU B O 1
ATOM 2449 N N . ARG B 1 36 ? 7.832 34.875 10.453 1 89.25 36 ARG B N 1
ATOM 2450 C CA . ARG B 1 36 ? 9.148 35.5 10.547 1 89.25 36 ARG B CA 1
ATOM 2451 C C . ARG B 1 36 ? 9.844 35.5 9.195 1 89.25 36 ARG B C 1
ATOM 2453 O O . ARG B 1 36 ? 10.57 36.469 8.883 1 89.25 36 ARG B O 1
ATOM 2460 N N . MET B 1 37 ? 9.617 34.5 8.469 1 91.44 37 MET B N 1
ATOM 2461 C CA . MET B 1 37 ? 10.25 34.344 7.156 1 91.44 37 MET B CA 1
ATOM 2462 C C . MET B 1 37 ? 9.445 35.062 6.078 1 91.44 37 MET B C 1
ATOM 2464 O O . MET B 1 37 ? 9.898 35.188 4.938 1 91.44 37 MET B O 1
ATOM 2468 N N . GLU B 1 38 ? 8.258 35.5 6.434 1 91.19 38 GLU B N 1
ATOM 2469 C CA . GLU B 1 38 ? 7.344 36.125 5.48 1 91.19 38 GLU B CA 1
ATOM 2470 C C . GLU B 1 38 ? 7.031 35.188 4.32 1 91.19 38 GLU B C 1
ATOM 2472 O O . GLU B 1 38 ? 7.145 35.562 3.154 1 91.19 38 GLU B O 1
ATOM 2477 N N . CYS B 1 39 ? 6.695 34.031 4.695 1 91.62 39 CYS B N 1
ATOM 2478 C CA . CYS B 1 39 ? 6.297 33 3.715 1 91.62 39 CYS B CA 1
ATOM 2479 C C . CYS B 1 39 ? 5.133 32.188 4.234 1 91.62 39 CYS B C 1
ATOM 2481 O O . CYS B 1 39 ? 4.621 32.438 5.324 1 91.62 39 CYS B O 1
ATOM 2483 N N . SER B 1 40 ? 4.68 31.344 3.41 1 91 40 SER B N 1
ATOM 2484 C CA . SER B 1 40 ? 3.547 30.516 3.811 1 91 40 SER B CA 1
ATOM 2485 C C . SER B 1 40 ? 3.984 29.406 4.754 1 91 40 SER B C 1
ATOM 2487 O O . SER B 1 40 ? 5.109 28.906 4.66 1 91 40 SER B O 1
ATOM 2489 N N . ALA B 1 41 ? 3.111 29.078 5.648 1 90.31 41 ALA B N 1
ATOM 2490 C CA . ALA B 1 41 ? 3.334 27.922 6.508 1 90.31 41 ALA B CA 1
ATOM 2491 C C . ALA B 1 41 ? 3.572 26.656 5.676 1 90.31 41 ALA B C 1
ATOM 2493 O O . ALA B 1 41 ? 4.355 25.797 6.066 1 90.31 41 ALA B O 1
ATOM 2494 N N . SER B 1 42 ? 2.93 26.594 4.516 1 87.88 42 SER B N 1
ATOM 2495 C CA . SER B 1 42 ? 3.092 25.453 3.619 1 87.88 42 SER B CA 1
ATOM 2496 C C . SER B 1 42 ? 4.531 25.344 3.131 1 87.88 42 SER B C 1
ATOM 2498 O O . SER B 1 42 ? 5.062 24.234 3.012 1 87.88 42 SER B O 1
ATOM 2500 N N . LYS B 1 43 ? 5.008 26.375 2.865 1 91.56 43 LYS B N 1
ATOM 2501 C CA . LYS B 1 43 ? 6.395 26.375 2.416 1 91.56 43 LYS B CA 1
ATOM 2502 C C . LYS B 1 43 ? 7.316 25.797 3.488 1 91.56 43 LYS B C 1
ATOM 2504 O O . LYS B 1 43 ? 8.148 24.938 3.205 1 91.56 43 LYS B O 1
ATOM 2509 N N . VAL B 1 44 ? 7.184 26.25 4.734 1 93 44 VAL B N 1
ATOM 2510 C CA . VAL B 1 44 ? 8.008 25.781 5.844 1 93 44 VAL B CA 1
ATOM 2511 C C . VAL B 1 44 ? 7.77 24.281 6.055 1 93 44 VAL B C 1
ATOM 2513 O O . VAL B 1 44 ? 8.719 23.516 6.242 1 93 44 VAL B O 1
ATOM 2516 N N . SER B 1 45 ? 6.574 23.906 5.984 1 90.19 45 SER B N 1
ATOM 2517 C CA . SER B 1 45 ? 6.223 22.5 6.148 1 90.19 45 SER B CA 1
ATOM 2518 C C . SER B 1 45 ? 6.875 21.625 5.074 1 90.19 45 SER B C 1
ATOM 2520 O O . SER B 1 45 ? 7.445 20.578 5.371 1 90.19 45 SER B O 1
ATOM 2522 N N . ARG B 1 46 ? 6.805 22.094 3.848 1 89.44 46 ARG B N 1
ATOM 2523 C CA . ARG B 1 46 ? 7.375 21.344 2.736 1 89.44 46 ARG B CA 1
ATOM 2524 C C . ARG B 1 46 ? 8.883 21.203 2.887 1 89.44 46 ARG B C 1
ATOM 2526 O O . ARG B 1 46 ? 9.461 20.172 2.516 1 89.44 46 ARG B O 1
ATOM 2533 N N . ILE B 1 47 ? 9.422 22.172 3.408 1 91.81 47 ILE B N 1
ATOM 2534 C CA . ILE B 1 47 ? 10.859 22.141 3.662 1 91.81 47 ILE B CA 1
ATOM 2535 C C . ILE B 1 47 ? 11.164 21.109 4.754 1 91.81 47 ILE B C 1
ATOM 2537 O O . ILE B 1 47 ? 12.031 20.25 4.582 1 91.81 47 ILE B O 1
ATOM 2541 N N . GLU B 1 48 ? 10.461 21.141 5.855 1 91.88 48 GLU B N 1
ATOM 2542 C CA . GLU B 1 48 ? 10.719 20.266 6.996 1 91.88 48 GLU B CA 1
ATOM 2543 C C . GLU B 1 48 ? 10.445 18.797 6.645 1 91.88 48 GLU B C 1
ATOM 2545 O O . GLU B 1 48 ? 11 17.891 7.266 1 91.88 48 GLU B O 1
ATOM 2550 N N . THR B 1 49 ? 9.609 18.641 5.664 1 85.38 49 THR B N 1
ATOM 2551 C CA . THR B 1 49 ? 9.258 17.281 5.293 1 85.38 49 THR B CA 1
ATOM 2552 C C . THR B 1 49 ? 10.094 16.812 4.098 1 85.38 49 THR B C 1
ATOM 2554 O O . THR B 1 49 ? 9.898 15.703 3.596 1 85.38 49 THR B O 1
ATOM 2557 N N . GLY B 1 50 ? 10.906 17.656 3.609 1 86.38 50 GLY B N 1
ATOM 2558 C CA . GLY B 1 50 ? 11.797 17.281 2.518 1 86.38 50 GLY B CA 1
ATOM 2559 C C . GLY B 1 50 ? 11.125 17.328 1.158 1 86.38 50 GLY B C 1
ATOM 2560 O O . GLY B 1 50 ? 11.664 16.844 0.172 1 86.38 50 GLY B O 1
ATOM 2561 N N . GLN B 1 51 ? 9.938 17.844 1.099 1 82.12 51 GLN B N 1
ATOM 2562 C CA . GLN B 1 51 ? 9.203 17.922 -0.161 1 82.12 51 GLN B CA 1
ATOM 2563 C C . GLN B 1 51 ? 9.781 19.016 -1.062 1 82.12 51 GLN B C 1
ATOM 2565 O O . GLN B 1 51 ? 9.68 18.922 -2.287 1 82.12 51 GLN B O 1
ATOM 2570 N N . SER B 1 52 ? 10.359 20.062 -0.432 1 85.75 52 SER B N 1
ATOM 2571 C CA . SER B 1 52 ? 11 21.141 -1.182 1 85.75 52 SER B CA 1
ATOM 2572 C C . SER B 1 52 ? 12.391 21.438 -0.633 1 85.75 52 SER B C 1
ATOM 2574 O O . SER B 1 52 ? 12.656 21.234 0.552 1 85.75 52 SER B O 1
ATOM 2576 N N . GLY B 1 53 ? 13.219 21.828 -1.591 1 86.94 53 GLY B N 1
ATOM 2577 C CA . GLY B 1 53 ? 14.516 22.328 -1.148 1 86.94 53 GLY B CA 1
A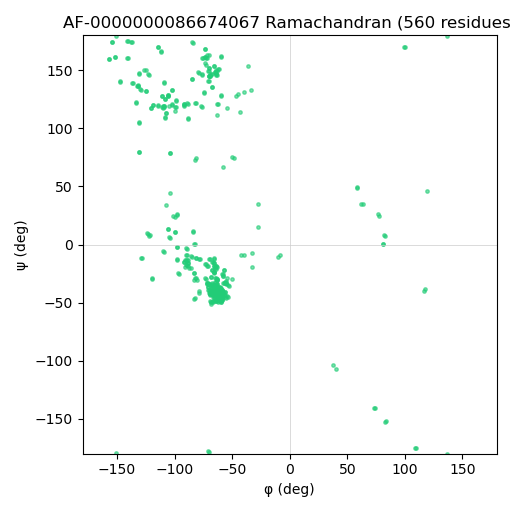TOM 2578 C C . GLY B 1 53 ? 14.445 23.703 -0.531 1 86.94 53 GLY B C 1
ATOM 2579 O O . GLY B 1 53 ? 13.383 24.344 -0.53 1 86.94 53 GLY B O 1
ATOM 2580 N N . VAL B 1 54 ? 15.547 24 0.062 1 92.25 54 VAL B N 1
ATOM 2581 C CA . VAL B 1 54 ? 15.625 25.312 0.692 1 92.25 54 VAL B CA 1
ATOM 2582 C C . VAL B 1 54 ? 16.906 26.016 0.251 1 92.25 54 VAL B C 1
ATOM 2584 O O . VAL B 1 54 ? 17.969 25.391 0.145 1 92.25 54 VAL B O 1
ATOM 2587 N N . SER B 1 55 ? 16.703 27.266 -0.104 1 92.19 55 SER B N 1
ATOM 2588 C CA . SER B 1 55 ? 17.859 28.062 -0.53 1 92.19 55 SER B CA 1
ATOM 2589 C C . SER B 1 55 ? 18.75 28.406 0.651 1 92.19 55 SER B C 1
ATOM 2591 O O . SER B 1 55 ? 18.328 28.344 1.805 1 92.19 55 SER B O 1
ATOM 2593 N N . SER B 1 56 ? 20.016 28.812 0.307 1 92.38 56 SER B N 1
ATOM 2594 C CA . SER B 1 56 ? 20.953 29.234 1.343 1 92.38 56 SER B CA 1
ATOM 2595 C C . SER B 1 56 ? 20.438 30.453 2.092 1 92.38 56 SER B C 1
ATOM 2597 O O . SER B 1 56 ? 20.594 30.562 3.309 1 92.38 56 SER B O 1
ATOM 2599 N N . ARG B 1 57 ? 19.844 31.266 1.358 1 91.5 57 ARG B N 1
ATOM 2600 C CA . ARG B 1 57 ? 19.266 32.469 1.974 1 91.5 57 ARG B CA 1
ATOM 2601 C C . ARG B 1 57 ? 18.156 32.094 2.953 1 91.5 57 ARG B C 1
ATOM 2603 O O . ARG B 1 57 ? 18.172 32.531 4.102 1 91.5 57 ARG B O 1
ATOM 2610 N N . ASP B 1 58 ? 17.297 31.281 2.58 1 93.38 58 ASP B N 1
ATOM 2611 C CA . ASP B 1 58 ? 16.141 30.938 3.391 1 93.38 58 ASP B CA 1
ATOM 2612 C C . ASP B 1 58 ? 16.547 30.109 4.609 1 93.38 58 ASP B C 1
ATOM 2614 O O . ASP B 1 58 ? 16 30.297 5.699 1 93.38 58 ASP B O 1
ATOM 2618 N N . ILE B 1 59 ? 17.438 29.188 4.406 1 95.25 59 ILE B N 1
ATOM 2619 C CA . ILE B 1 59 ? 17.812 28.359 5.547 1 95.25 59 ILE B CA 1
ATOM 2620 C C . ILE B 1 59 ? 18.5 29.219 6.602 1 95.25 59 ILE B C 1
ATOM 2622 O O . ILE B 1 59 ? 18.359 28.984 7.801 1 95.25 59 ILE B O 1
ATOM 2626 N N . ARG B 1 60 ? 19.266 30.188 6.203 1 93.88 60 ARG B N 1
ATOM 2627 C CA . ARG B 1 60 ? 19.891 31.078 7.168 1 93.88 60 ARG B CA 1
ATOM 2628 C C . ARG B 1 60 ? 18.828 31.844 7.961 1 93.88 60 ARG B C 1
ATOM 2630 O O . ARG B 1 60 ? 18.984 32.031 9.172 1 93.88 60 ARG B O 1
ATOM 2637 N N . LYS B 1 61 ? 17.844 32.25 7.328 1 93.5 61 LYS B N 1
ATOM 2638 C CA . LYS B 1 61 ? 16.734 32.906 8.016 1 93.5 61 LYS B CA 1
ATOM 2639 C C . LYS B 1 61 ? 16.078 31.984 9.023 1 93.5 61 LYS B C 1
ATOM 2641 O O . LYS B 1 61 ? 15.773 32.406 10.148 1 93.5 61 LYS B O 1
ATOM 2646 N N . ILE B 1 62 ? 15.891 30.781 8.57 1 94.81 62 ILE B N 1
ATOM 2647 C CA . ILE B 1 62 ? 15.25 29.797 9.438 1 94.81 62 ILE B CA 1
ATOM 2648 C C . ILE B 1 62 ? 16.125 29.547 10.664 1 94.81 62 ILE B C 1
ATOM 2650 O O . ILE B 1 62 ? 15.617 29.547 11.797 1 94.81 62 ILE B O 1
ATOM 2654 N N . LEU B 1 63 ? 17.391 29.406 10.43 1 94.88 63 LEU B N 1
ATOM 2655 C CA . LEU B 1 63 ? 18.312 29.109 11.523 1 94.88 63 LEU B CA 1
ATOM 2656 C C . LEU B 1 63 ? 18.422 30.297 12.469 1 94.88 63 LEU B C 1
ATOM 2658 O O . LEU B 1 63 ? 18.531 30.125 13.688 1 94.88 63 LEU B O 1
ATOM 2662 N N . ALA B 1 64 ? 18.328 31.438 11.93 1 91.62 64 ALA B N 1
ATOM 2663 C CA . ALA B 1 64 ? 18.312 32.625 12.758 1 91.62 64 ALA B CA 1
ATOM 2664 C C . ALA B 1 64 ? 17.078 32.656 13.664 1 91.62 64 ALA B C 1
ATOM 2666 O O . ALA B 1 64 ? 17.172 33.031 14.836 1 91.62 64 ALA B O 1
ATOM 2667 N N . ALA B 1 65 ? 16.031 32.25 13.078 1 90.5 65 ALA B N 1
ATOM 2668 C CA . ALA B 1 65 ? 14.797 32.188 13.852 1 90.5 65 ALA B CA 1
ATOM 2669 C C . ALA B 1 65 ? 14.922 31.172 15 1 90.5 65 ALA B C 1
ATOM 2671 O O . ALA B 1 65 ? 14.289 31.344 16.047 1 90.5 65 ALA B O 1
ATOM 2672 N N . TYR B 1 66 ? 15.711 30.203 14.758 1 93.5 66 TYR B N 1
ATOM 2673 C CA . TYR B 1 66 ? 15.906 29.172 15.773 1 93.5 66 TYR B CA 1
ATOM 2674 C C . TYR B 1 66 ? 17.047 29.531 16.703 1 93.5 66 TYR B C 1
ATOM 2676 O O . TYR B 1 66 ? 17.344 28.781 17.656 1 93.5 66 TYR B O 1
ATOM 2684 N N . GLU B 1 67 ? 17.719 30.594 16.453 1 91.19 67 GLU B N 1
ATOM 2685 C CA . GLU B 1 67 ? 18.875 31.062 17.219 1 91.19 67 GLU B CA 1
ATOM 2686 C C . GLU B 1 67 ? 20.031 30.062 17.125 1 91.19 67 GLU B C 1
ATOM 2688 O O . GLU B 1 67 ? 20.641 29.734 18.141 1 91.19 67 GLU B O 1
ATOM 2693 N N . VAL B 1 68 ? 20.141 29.484 16.062 1 93.5 68 VAL B N 1
ATOM 2694 C CA . VAL B 1 68 ? 21.25 28.594 15.781 1 93.5 68 VAL B CA 1
ATOM 2695 C C . VAL B 1 68 ? 22.312 29.328 14.961 1 93.5 68 VAL B C 1
ATOM 2697 O O . VAL B 1 68 ? 22 29.922 13.922 1 93.5 68 VAL B O 1
ATOM 2700 N N . ALA B 1 69 ? 23.5 29.359 15.438 1 91.38 69 ALA B N 1
ATOM 2701 C CA . ALA B 1 69 ? 24.609 30.047 14.773 1 91.38 69 ALA B CA 1
ATOM 2702 C C . ALA B 1 69 ? 25.891 29.203 14.836 1 91.38 69 ALA B C 1
ATOM 2704 O O . ALA B 1 69 ? 25.859 28.062 15.297 1 91.38 69 ALA B O 1
ATOM 2705 N N . GLY B 1 70 ? 26.938 29.609 14.211 1 92.5 70 GLY B N 1
ATOM 2706 C CA . GLY B 1 70 ? 28.234 28.953 14.312 1 92.5 70 GLY B CA 1
ATOM 2707 C C . GLY B 1 70 ? 28.375 27.766 13.391 1 92.5 70 GLY B C 1
ATOM 2708 O O . GLY B 1 70 ? 27.812 27.734 12.297 1 92.5 70 GLY B O 1
ATOM 2709 N N . PRO B 1 71 ? 29.188 26.844 13.766 1 93.12 71 PRO B N 1
ATOM 2710 C CA . PRO B 1 71 ? 29.531 25.703 12.922 1 93.12 71 PRO B CA 1
ATOM 2711 C C . PRO B 1 71 ? 28.328 24.844 12.562 1 93.12 71 PRO B C 1
ATOM 2713 O O . PRO B 1 71 ? 28.25 24.328 11.445 1 93.12 71 PRO B O 1
ATOM 2716 N N . LYS B 1 72 ? 27.5 24.75 13.484 1 93 72 LYS B N 1
ATOM 2717 C CA . LYS B 1 72 ? 26.312 23.953 13.219 1 93 72 LYS B CA 1
ATOM 2718 C C . LYS B 1 72 ? 25.469 24.562 12.102 1 93 72 LYS B C 1
ATOM 2720 O O . LYS B 1 72 ? 24.969 23.859 11.227 1 93 72 LYS B O 1
ATOM 2725 N N . ALA B 1 73 ? 25.281 25.797 12.141 1 94 73 ALA B N 1
ATOM 2726 C CA . ALA B 1 73 ? 24.547 26.5 11.102 1 94 73 ALA B CA 1
ATOM 2727 C C . ALA B 1 73 ? 25.203 26.344 9.734 1 94 73 ALA B C 1
ATOM 2729 O O . ALA B 1 73 ? 24.531 26.094 8.734 1 94 73 ALA B O 1
ATOM 2730 N N . GLU B 1 74 ? 26.469 26.484 9.727 1 94.06 74 GLU B N 1
ATOM 2731 C CA . GLU B 1 74 ? 27.203 26.359 8.477 1 94.06 74 GLU B CA 1
ATOM 2732 C C . GLU B 1 74 ? 27.094 24.953 7.902 1 94.06 74 GLU B C 1
ATOM 2734 O O . GLU B 1 74 ? 27 24.766 6.688 1 94.06 74 GLU B O 1
ATOM 2739 N N . GLU B 1 75 ? 27.125 24.047 8.758 1 93.62 75 GLU B N 1
ATOM 2740 C CA . GLU B 1 75 ? 26.953 22.656 8.336 1 93.62 75 GLU B CA 1
ATOM 2741 C C . GLU B 1 75 ? 25.594 22.453 7.68 1 93.62 75 GLU B C 1
ATOM 2743 O O . GLU B 1 75 ? 25.484 21.781 6.652 1 93.62 75 GLU B O 1
ATOM 2748 N N . LEU B 1 76 ? 24.578 23.016 8.273 1 94.56 76 LEU B N 1
ATOM 2749 C CA . LEU B 1 76 ? 23.219 22.859 7.75 1 94.56 76 LEU B CA 1
ATOM 2750 C C . LEU B 1 76 ? 23.062 23.625 6.441 1 94.56 76 LEU B C 1
ATOM 2752 O O . LEU B 1 76 ? 22.328 23.172 5.547 1 94.56 76 LEU B O 1
ATOM 2756 N N . VAL B 1 77 ? 23.703 24.719 6.316 1 94.56 77 VAL B N 1
ATOM 2757 C CA . VAL B 1 77 ? 23.688 25.453 5.062 1 94.56 77 VAL B CA 1
ATOM 2758 C C . VAL B 1 77 ? 24.359 24.641 3.963 1 94.56 77 VAL B C 1
ATOM 2760 O O . VAL B 1 77 ? 23.875 24.594 2.828 1 94.56 77 VAL B O 1
ATOM 2763 N N . GLU B 1 78 ? 25.438 24.031 4.324 1 92.38 78 GLU B N 1
ATOM 2764 C CA . GLU B 1 78 ? 26.109 23.156 3.361 1 92.38 78 GLU B CA 1
ATOM 2765 C C . GLU B 1 78 ? 25.219 21.984 2.969 1 92.38 78 GLU B C 1
ATOM 2767 O O . GLU B 1 78 ? 25.172 21.594 1.802 1 92.38 78 GLU B O 1
ATOM 2772 N N . MET B 1 79 ? 24.547 21.453 3.926 1 89.88 79 MET B N 1
ATOM 2773 C CA . MET B 1 79 ? 23.609 20.375 3.652 1 89.88 79 MET B CA 1
ATOM 2774 C C . MET B 1 79 ? 22.516 20.812 2.699 1 89.88 79 MET B C 1
ATOM 2776 O O . MET B 1 79 ? 22.078 20.047 1.835 1 89.88 79 MET B O 1
ATOM 2780 N N . ALA B 1 80 ? 22.062 22 2.914 1 92.62 80 ALA B N 1
ATOM 2781 C CA . ALA B 1 80 ? 21.047 22.562 2.037 1 92.62 80 ALA B CA 1
ATOM 2782 C C . ALA B 1 80 ? 21.547 22.672 0.601 1 92.62 80 ALA B C 1
ATOM 2784 O O . ALA B 1 80 ? 20.812 22.375 -0.345 1 92.62 80 ALA B O 1
ATOM 2785 N N . ARG B 1 81 ? 22.766 23.062 0.472 1 90.75 81 ARG B N 1
ATOM 2786 C CA . ARG B 1 81 ? 23.359 23.156 -0.853 1 90.75 81 ARG B CA 1
ATOM 2787 C C . ARG B 1 81 ? 23.438 21.781 -1.515 1 90.75 81 ARG B C 1
ATOM 2789 O O . ARG B 1 81 ? 23.141 21.641 -2.699 1 90.75 81 ARG B O 1
ATOM 2796 N N . GLU B 1 82 ? 23.844 20.875 -0.783 1 86.62 82 GLU B N 1
ATOM 2797 C CA . GLU B 1 82 ? 23.922 19.5 -1.282 1 86.62 82 GLU B CA 1
ATOM 2798 C C . GLU B 1 82 ? 22.547 18.984 -1.659 1 86.62 82 GLU B C 1
ATOM 2800 O O . GLU B 1 82 ? 22.391 18.281 -2.664 1 86.62 82 GLU B O 1
ATOM 2805 N N . ALA B 1 83 ? 21.578 19.344 -0.854 1 87 83 ALA B N 1
ATOM 2806 C CA . ALA B 1 83 ? 20.203 18.875 -1.056 1 87 83 ALA B CA 1
ATOM 2807 C C . ALA B 1 83 ? 19.609 19.469 -2.324 1 87 83 ALA B C 1
ATOM 2809 O O . ALA B 1 83 ? 18.656 18.922 -2.893 1 87 83 ALA B O 1
ATOM 2810 N N . LYS B 1 84 ? 20.109 20.5 -2.744 1 84.81 84 LYS B N 1
ATOM 2811 C CA . LYS B 1 84 ? 19.547 21.203 -3.9 1 84.81 84 LYS B CA 1
ATOM 2812 C C . LYS B 1 84 ? 20.172 20.688 -5.199 1 84.81 84 LYS B C 1
ATOM 2814 O O . LYS B 1 84 ? 19.719 21.031 -6.289 1 84.81 84 LYS B O 1
ATOM 2819 N N . GLN B 1 85 ? 21.172 19.906 -5.059 1 80.19 85 GLN B N 1
ATOM 2820 C CA . GLN B 1 85 ? 21.75 19.328 -6.262 1 80.19 85 GLN B CA 1
ATOM 2821 C C . GLN B 1 85 ? 20.75 18.469 -7.008 1 80.19 85 GLN B C 1
ATOM 2823 O O . GLN B 1 85 ? 19.797 17.953 -6.406 1 80.19 85 GLN B O 1
ATOM 2828 N N . ARG B 1 86 ? 20.953 18.422 -8.305 1 76.38 86 ARG B N 1
ATOM 2829 C CA . ARG B 1 86 ? 20.047 17.625 -9.117 1 76.38 86 ARG B CA 1
ATOM 2830 C C . ARG B 1 86 ? 20.562 16.203 -9.289 1 76.38 86 ARG B C 1
ATOM 2832 O O . ARG B 1 86 ? 21.703 16.016 -9.727 1 76.38 86 ARG B O 1
ATOM 2839 N N . GLY B 1 87 ? 19.828 15.258 -8.852 1 74.69 87 GLY B N 1
ATOM 2840 C CA . GLY B 1 87 ? 20.141 13.875 -9.188 1 74.69 87 GLY B CA 1
ATOM 2841 C C . GLY B 1 87 ? 19.812 13.531 -10.633 1 74.69 87 GLY B C 1
ATOM 2842 O O . GLY B 1 87 ? 19.047 14.25 -11.289 1 74.69 87 GLY B O 1
ATOM 2843 N N . TRP B 1 88 ? 20.5 12.484 -11.18 1 77.06 88 TRP B N 1
ATOM 2844 C CA . TRP B 1 88 ? 20.328 12.133 -12.586 1 77.06 88 TRP B CA 1
ATOM 2845 C C . TRP B 1 88 ? 18.859 11.828 -12.891 1 77.06 88 TRP B C 1
ATOM 2847 O O . TRP B 1 88 ? 18.406 12.008 -14.016 1 77.06 88 TRP B O 1
ATOM 2857 N N . TRP B 1 89 ? 18.141 11.273 -11.93 1 76.56 89 TRP B N 1
ATOM 2858 C CA . TRP B 1 89 ? 16.766 10.859 -12.125 1 76.56 89 TRP B CA 1
ATOM 2859 C C . TRP B 1 89 ? 15.852 12.07 -12.312 1 76.56 89 TRP B C 1
ATOM 2861 O O . TRP B 1 89 ? 14.734 11.945 -12.82 1 76.56 89 TRP B O 1
ATOM 2871 N N . GLN B 1 90 ? 16.203 13.195 -11.766 1 71.5 90 GLN B N 1
ATOM 2872 C CA . GLN B 1 90 ? 15.398 14.406 -11.898 1 71.5 90 GLN B CA 1
ATOM 2873 C C . GLN B 1 90 ? 15.336 14.875 -13.352 1 71.5 90 GLN B C 1
ATOM 2875 O O . GLN B 1 90 ? 14.461 15.656 -13.727 1 71.5 90 GLN B O 1
ATOM 2880 N N . LEU B 1 91 ? 16.328 14.375 -14.094 1 67.75 91 LEU B N 1
ATOM 2881 C CA . LEU B 1 91 ? 16.328 14.664 -15.523 1 67.75 91 LEU B CA 1
ATOM 2882 C C . LEU B 1 91 ? 15.102 14.039 -16.188 1 67.75 91 LEU B C 1
ATOM 2884 O O . LEU B 1 91 ? 14.734 14.422 -17.297 1 67.75 91 LEU B O 1
ATOM 2888 N N . TYR B 1 92 ? 14.547 13.102 -15.492 1 65.06 92 TYR B N 1
ATOM 2889 C CA . TYR B 1 92 ? 13.445 12.367 -16.109 1 65.06 92 TYR B CA 1
ATOM 2890 C C . TYR B 1 92 ? 12.102 12.859 -15.594 1 65.06 92 TYR B C 1
ATOM 2892 O O . TYR B 1 92 ? 11.055 12.305 -15.945 1 65.06 92 TYR B O 1
ATOM 2900 N N . GLY B 1 93 ? 12.031 14.023 -15.141 1 55.31 93 GLY B N 1
ATOM 2901 C CA . GLY B 1 93 ? 10.914 14.883 -14.781 1 55.31 93 GLY B CA 1
ATOM 2902 C C . GLY B 1 93 ? 9.766 14.141 -14.133 1 55.31 93 GLY B C 1
ATOM 2903 O O . GLY B 1 93 ? 9.898 13.641 -13.008 1 55.31 93 GLY B O 1
ATOM 2904 N N . THR B 1 94 ? 8.742 13.961 -14.984 1 51.59 94 THR B N 1
ATOM 2905 C CA . THR B 1 94 ? 7.332 13.68 -14.758 1 51.59 94 THR B CA 1
ATOM 2906 C C . THR B 1 94 ? 7.109 12.18 -14.547 1 51.59 94 THR B C 1
ATOM 2908 O O . THR B 1 94 ? 6.094 11.773 -13.984 1 51.59 94 THR B O 1
ATOM 2911 N N . VAL B 1 95 ? 7.941 11.438 -15.18 1 47.28 95 VAL B N 1
ATOM 2912 C CA . VAL B 1 95 ? 7.637 10.016 -15.242 1 47.28 95 VAL B CA 1
ATOM 2913 C C . VAL B 1 95 ? 8.016 9.344 -13.922 1 47.28 95 VAL B C 1
ATOM 2915 O O . VAL B 1 95 ? 7.398 8.352 -13.523 1 47.28 95 VAL B O 1
ATOM 2918 N N . LEU B 1 96 ? 9.227 9.719 -13.312 1 50.84 96 LEU B N 1
ATOM 2919 C CA . LEU B 1 96 ? 9.656 9.062 -12.078 1 50.84 96 LEU B CA 1
ATOM 2920 C C . LEU B 1 96 ? 9.43 9.969 -10.875 1 50.84 96 LEU B C 1
ATOM 2922 O O . LEU B 1 96 ? 10.188 10.922 -10.656 1 50.84 96 LEU B O 1
ATOM 2926 N N . THR B 1 97 ? 8.328 10.562 -10.852 1 50.72 97 THR B N 1
ATOM 2927 C CA . THR B 1 97 ? 8.07 11.477 -9.742 1 50.72 97 THR B CA 1
ATOM 2928 C C . THR B 1 97 ? 8.758 10.984 -8.477 1 50.72 97 THR B C 1
ATOM 2930 O O . THR B 1 97 ? 8.781 11.688 -7.461 1 50.72 97 THR B O 1
ATOM 2933 N N . GLY B 1 98 ? 9.25 9.656 -8.164 1 59.59 98 GLY B N 1
ATOM 2934 C CA . GLY B 1 98 ? 8.945 9.375 -6.773 1 59.59 98 GLY B CA 1
ATOM 2935 C C . GLY B 1 98 ? 10.164 9.461 -5.871 1 59.59 98 GLY B C 1
ATOM 2936 O O . GLY B 1 98 ? 11.297 9.422 -6.344 1 59.59 98 GLY B O 1
ATOM 2937 N N . ALA B 1 99 ? 10.352 10.141 -5.004 1 73.5 99 ALA B N 1
ATOM 2938 C CA . ALA B 1 99 ? 11.188 10.133 -3.803 1 73.5 99 ALA B CA 1
ATOM 2939 C C . ALA B 1 99 ? 11.859 8.781 -3.609 1 73.5 99 ALA B C 1
ATOM 2941 O O . ALA B 1 99 ? 12.977 8.695 -3.105 1 73.5 99 ALA B O 1
ATOM 2942 N N . TYR B 1 100 ? 11.445 7.805 -4.426 1 85.94 100 TYR B N 1
ATOM 2943 C CA . TYR B 1 100 ? 11.961 6.457 -4.203 1 85.94 100 TYR B CA 1
ATOM 2944 C C . TYR B 1 100 ? 13.32 6.277 -4.859 1 85.94 100 TYR B C 1
ATOM 2946 O O . TYR B 1 100 ? 14.25 5.762 -4.234 1 85.94 100 TYR B O 1
ATOM 2954 N N . VAL B 1 101 ? 13.492 6.691 -6.102 1 86.94 101 VAL B N 1
ATOM 2955 C CA . VAL B 1 101 ? 14.734 6.496 -6.84 1 86.94 101 VAL B CA 1
ATOM 2956 C C . VAL B 1 101 ? 15.883 7.191 -6.105 1 86.94 101 VAL B C 1
ATOM 2958 O O . VAL B 1 101 ? 16.984 6.637 -5.992 1 86.94 101 VAL B O 1
ATOM 2961 N N . GLY B 1 102 ? 15.633 8.391 -5.637 1 85.19 102 GLY B N 1
ATOM 2962 C CA . GLY B 1 102 ? 16.641 9.117 -4.875 1 85.19 102 GLY B CA 1
ATOM 2963 C C . GLY B 1 102 ? 17.031 8.414 -3.59 1 85.19 102 GLY B C 1
ATOM 2964 O O . GLY B 1 102 ? 18.219 8.359 -3.242 1 85.19 102 GLY B O 1
ATOM 2965 N N . MET B 1 103 ? 16.062 7.871 -2.928 1 87.38 103 MET B N 1
ATOM 2966 C CA . MET B 1 103 ? 16.328 7.141 -1.694 1 87.38 103 MET B CA 1
ATOM 2967 C C . MET B 1 103 ? 17.078 5.84 -1.987 1 87.38 103 MET B C 1
ATOM 2969 O O . MET B 1 103 ? 18.016 5.477 -1.269 1 87.38 103 MET B O 1
ATOM 2973 N N . GLU B 1 104 ? 16.656 5.18 -3.033 1 91.19 104 GLU B N 1
ATOM 2974 C CA . GLU B 1 104 ? 17.312 3.949 -3.453 1 91.19 104 GLU B CA 1
ATOM 2975 C C . GLU B 1 104 ? 18.781 4.195 -3.785 1 91.19 104 GLU B C 1
ATOM 2977 O O . GLU B 1 104 ? 19.656 3.404 -3.41 1 91.19 104 GLU B O 1
ATOM 2982 N N . GLN B 1 105 ? 19.016 5.281 -4.414 1 88.38 105 GLN B N 1
ATOM 2983 C CA . GLN B 1 105 ? 20.375 5.633 -4.801 1 88.38 105 GLN B CA 1
ATOM 2984 C C . GLN B 1 105 ? 21.266 5.824 -3.578 1 88.38 105 GLN B C 1
ATOM 2986 O O . GLN B 1 105 ? 22.469 5.531 -3.623 1 88.38 105 GLN B O 1
ATOM 2991 N N . ALA B 1 106 ? 20.672 6.238 -2.568 1 88.19 106 ALA B N 1
ATOM 2992 C CA . ALA B 1 106 ? 21.438 6.547 -1.361 1 88.19 106 ALA B CA 1
ATOM 2993 C C . ALA B 1 106 ? 21.578 5.312 -0.474 1 88.19 106 ALA B C 1
ATOM 2995 O O . ALA B 1 106 ? 22.422 5.285 0.424 1 88.19 106 ALA B O 1
ATOM 2996 N N . ALA B 1 107 ? 20.797 4.34 -0.666 1 92.75 107 ALA B N 1
ATOM 2997 C CA . ALA B 1 107 ? 20.75 3.18 0.218 1 92.75 107 ALA B CA 1
ATOM 2998 C C . ALA B 1 107 ? 22.016 2.336 0.072 1 92.75 107 ALA B C 1
ATOM 3000 O O . ALA B 1 107 ? 22.594 2.246 -1.018 1 92.75 107 ALA B O 1
ATOM 3001 N N . THR B 1 108 ? 22.438 1.757 1.186 1 94.56 108 THR B N 1
ATOM 3002 C CA . THR B 1 108 ? 23.562 0.833 1.158 1 94.56 108 THR B CA 1
ATOM 3003 C C . THR B 1 108 ? 23.078 -0.611 1.071 1 94.56 108 THR B C 1
ATOM 3005 O O . THR B 1 108 ? 23.812 -1.486 0.589 1 94.56 108 THR B O 1
ATOM 3008 N N . GLU B 1 109 ? 21.859 -0.789 1.562 1 96.69 109 GLU B N 1
ATOM 3009 C CA . GLU B 1 109 ? 21.281 -2.127 1.593 1 96.69 109 GLU B CA 1
ATOM 3010 C C . GLU B 1 109 ? 19.766 -2.076 1.396 1 96.69 109 GLU B C 1
ATOM 3012 O O . GLU B 1 109 ? 19.109 -1.166 1.893 1 96.69 109 GLU B O 1
ATOM 3017 N N . LEU B 1 110 ? 19.281 -3.049 0.627 1 97.81 110 LEU B N 1
ATOM 3018 C CA . LEU B 1 110 ? 17.844 -3.191 0.421 1 97.81 110 LEU B CA 1
ATOM 3019 C C . LEU B 1 110 ? 17.391 -4.594 0.792 1 97.81 110 LEU B C 1
ATOM 3021 O O . LEU B 1 110 ? 18.031 -5.582 0.423 1 97.81 110 LEU B O 1
ATOM 3025 N N . HIS B 1 111 ? 16.328 -4.711 1.57 1 98.56 111 HIS B N 1
ATOM 3026 C CA . HIS B 1 111 ? 15.555 -5.926 1.771 1 98.56 111 HIS B CA 1
ATOM 3027 C C . HIS B 1 111 ? 14.18 -5.809 1.124 1 98.56 111 HIS B C 1
ATOM 3029 O O . HIS B 1 111 ? 13.391 -4.93 1.481 1 98.56 111 HIS B O 1
ATOM 3035 N N . SER B 1 112 ? 13.914 -6.668 0.185 1 97.94 112 SER B N 1
ATOM 3036 C CA . SER B 1 112 ? 12.688 -6.504 -0.584 1 97.94 112 SER B CA 1
ATOM 3037 C C . SER B 1 112 ? 11.922 -7.816 -0.694 1 97.94 112 SER B C 1
ATOM 3039 O O . SER B 1 112 ? 12.523 -8.883 -0.852 1 97.94 112 SER B O 1
ATOM 3041 N N . PHE B 1 113 ? 10.648 -7.777 -0.522 1 98.12 113 PHE B N 1
ATOM 3042 C CA . PHE B 1 113 ? 9.734 -8.859 -0.864 1 98.12 113 PHE B CA 1
ATOM 3043 C C . PHE B 1 113 ? 8.844 -8.469 -2.039 1 98.12 113 PHE B C 1
ATOM 3045 O O . PHE B 1 113 ? 8.156 -7.445 -1.991 1 98.12 113 PHE B O 1
ATOM 3052 N N . GLU B 1 114 ? 8.82 -9.312 -3.047 1 97.12 114 GLU B N 1
ATOM 3053 C CA . GLU B 1 114 ? 8.078 -9.039 -4.273 1 97.12 114 GLU B CA 1
ATOM 3054 C C . GLU B 1 114 ? 7.203 -10.219 -4.668 1 97.12 114 GLU B C 1
ATOM 3056 O O . GLU B 1 114 ? 7.684 -11.18 -5.277 1 97.12 114 GLU B O 1
ATOM 3061 N N . PRO B 1 115 ? 5.965 -10.07 -4.453 1 96.5 115 PRO B N 1
ATOM 3062 C CA . PRO B 1 115 ? 5.094 -11.219 -4.707 1 96.5 115 PRO B CA 1
ATOM 3063 C C . PRO B 1 115 ? 4.52 -11.227 -6.121 1 96.5 115 PRO B C 1
ATOM 3065 O O . PRO B 1 115 ? 4.062 -12.266 -6.602 1 96.5 115 PRO B O 1
ATOM 3068 N N . LEU B 1 116 ? 4.594 -10.102 -6.852 1 95.75 116 LEU B N 1
ATOM 3069 C CA . LEU B 1 116 ? 3.814 -10.023 -8.078 1 95.75 116 LEU B CA 1
ATOM 3070 C C . LEU B 1 116 ? 4.727 -9.828 -9.289 1 95.75 116 LEU B C 1
ATOM 3072 O O . LEU B 1 116 ? 4.387 -10.234 -10.398 1 95.75 116 LEU B O 1
ATOM 3076 N N . VAL B 1 117 ? 5.859 -9.18 -9.047 1 96.19 117 VAL B N 1
ATOM 3077 C CA . VAL B 1 117 ? 6.707 -8.812 -10.18 1 96.19 117 VAL B CA 1
ATOM 3078 C C . VAL B 1 117 ? 8.18 -9 -9.805 1 96.19 117 VAL B C 1
ATOM 3080 O O . VAL B 1 117 ? 8.516 -9.102 -8.625 1 96.19 117 VAL B O 1
ATOM 3083 N N . ILE B 1 118 ? 8.977 -9.094 -10.828 1 98.06 118 ILE B N 1
ATOM 3084 C CA . ILE B 1 118 ? 10.414 -8.984 -10.633 1 98.06 118 ILE B CA 1
ATOM 3085 C C . ILE B 1 118 ? 10.789 -7.527 -10.367 1 98.06 118 ILE B C 1
ATOM 3087 O O . ILE B 1 118 ? 10.305 -6.621 -11.047 1 98.06 118 ILE B O 1
ATOM 3091 N N . PRO B 1 119 ? 11.586 -7.281 -9.312 1 95.88 119 PRO B N 1
ATOM 3092 C CA . PRO B 1 119 ? 11.891 -5.883 -9 1 95.88 119 PRO B CA 1
ATOM 3093 C C . PRO B 1 119 ? 12.727 -5.207 -10.086 1 95.88 119 PRO B C 1
ATOM 3095 O O . PRO B 1 119 ? 13.523 -5.863 -10.758 1 95.88 119 PRO B O 1
ATOM 3098 N N . GLY B 1 120 ? 12.57 -3.904 -10.156 1 95.56 120 GLY B N 1
ATOM 3099 C CA . GLY B 1 120 ? 13.18 -3.109 -11.211 1 95.56 120 GLY B CA 1
ATOM 3100 C C . GLY B 1 120 ? 14.68 -3.295 -11.305 1 95.56 120 GLY B C 1
ATOM 3101 O O . GLY B 1 120 ? 15.242 -3.273 -12.398 1 95.56 120 GLY B O 1
ATOM 3102 N N . LEU B 1 121 ? 15.336 -3.504 -10.219 1 97.12 121 LEU B N 1
ATOM 3103 C CA . LEU B 1 121 ? 16.781 -3.637 -10.18 1 97.12 121 LEU B CA 1
ATOM 3104 C C . LEU B 1 121 ? 17.234 -4.902 -10.898 1 97.12 121 LEU B C 1
ATOM 3106 O O . LEU B 1 121 ? 18.422 -5.055 -11.219 1 97.12 121 LEU B O 1
ATOM 3110 N N . LEU B 1 122 ? 16.281 -5.824 -11.164 1 98.31 122 LEU B N 1
ATOM 3111 C CA . LEU B 1 122 ? 16.688 -7.121 -11.711 1 98.31 122 LEU B CA 1
ATOM 3112 C C . LEU B 1 122 ? 15.961 -7.398 -13.031 1 98.31 122 LEU B C 1
ATOM 3114 O O . LEU B 1 122 ? 16.062 -8.492 -13.578 1 98.31 122 LEU B O 1
ATOM 3118 N N . GLN B 1 123 ? 15.32 -6.461 -13.539 1 98.38 123 GLN B N 1
ATOM 3119 C CA . GLN B 1 123 ? 14.492 -6.66 -14.719 1 98.38 123 GLN B CA 1
ATOM 3120 C C . GLN B 1 123 ? 15.328 -6.547 -15.992 1 98.38 123 GLN B C 1
ATOM 3122 O O . GLN B 1 123 ? 16.234 -5.715 -16.078 1 98.38 123 GLN B O 1
ATOM 3127 N N . THR B 1 124 ? 14.984 -7.387 -16.953 1 98.56 124 THR B N 1
ATOM 3128 C CA . THR B 1 124 ? 15.406 -7.098 -18.312 1 98.56 124 THR B CA 1
ATOM 3129 C C . THR B 1 124 ? 14.594 -5.953 -18.906 1 98.56 124 THR B C 1
ATOM 3131 O O . THR B 1 124 ? 13.531 -5.609 -18.391 1 98.56 124 THR B O 1
ATOM 3134 N N . GLU B 1 125 ? 15.164 -5.398 -19.953 1 98.31 125 GLU B N 1
ATOM 3135 C CA . GLU B 1 125 ? 14.461 -4.305 -20.609 1 98.31 125 GLU B CA 1
ATOM 3136 C C . GLU B 1 125 ? 13.109 -4.77 -21.156 1 98.31 125 GLU B C 1
ATOM 3138 O O . GLU B 1 125 ? 12.117 -4.043 -21.062 1 98.31 125 GLU B O 1
ATOM 3143 N N . GLU B 1 126 ? 13.07 -5.938 -21.719 1 98.31 126 GLU B N 1
ATOM 3144 C CA . GLU B 1 126 ? 11.844 -6.461 -22.312 1 98.31 126 GLU B CA 1
ATOM 3145 C C . GLU B 1 126 ? 10.781 -6.719 -21.25 1 98.31 126 GLU B C 1
ATOM 3147 O O . GLU B 1 126 ? 9.602 -6.441 -21.469 1 98.31 126 GLU B O 1
ATOM 3152 N N . TYR B 1 127 ? 11.188 -7.293 -20.172 1 98.44 127 TYR B N 1
ATOM 3153 C CA . TYR B 1 127 ? 10.281 -7.496 -19.047 1 98.44 127 TYR B CA 1
ATOM 3154 C C . TYR B 1 127 ? 9.719 -6.172 -18.562 1 98.44 127 TYR B C 1
ATOM 3156 O O . TYR B 1 127 ? 8.5 -6.031 -18.375 1 98.44 127 TYR B O 1
ATOM 3164 N N . ALA B 1 128 ? 10.586 -5.176 -18.406 1 97.56 128 ALA B N 1
ATOM 3165 C CA . ALA B 1 128 ? 10.195 -3.848 -17.938 1 97.56 128 ALA B CA 1
ATOM 3166 C C . ALA B 1 128 ? 9.195 -3.205 -18.906 1 97.56 128 ALA B C 1
ATOM 3168 O O . ALA B 1 128 ? 8.203 -2.613 -18.469 1 97.56 128 ALA B O 1
ATOM 3169 N N . ARG B 1 129 ? 9.469 -3.35 -20.141 1 97.12 129 ARG B N 1
ATOM 3170 C CA . ARG B 1 129 ? 8.586 -2.771 -21.156 1 97.12 129 ARG B CA 1
ATOM 3171 C C . ARG B 1 129 ? 7.188 -3.375 -21.062 1 97.12 129 ARG B C 1
ATOM 3173 O O . ARG B 1 129 ? 6.191 -2.65 -21.094 1 97.12 129 ARG B O 1
ATOM 3180 N N . ALA B 1 130 ? 7.113 -4.672 -20.969 1 97.19 130 ALA B N 1
ATOM 3181 C CA . ALA B 1 130 ? 5.82 -5.344 -20.844 1 97.19 130 ALA B CA 1
ATOM 3182 C C . ALA B 1 130 ? 5.066 -4.867 -19.609 1 97.19 130 ALA B C 1
ATOM 3184 O O . ALA B 1 130 ? 3.859 -4.633 -19.672 1 97.19 130 ALA B O 1
ATOM 3185 N N . MET B 1 131 ? 5.773 -4.707 -18.547 1 94.5 131 MET B N 1
ATOM 3186 C CA . MET B 1 131 ? 5.176 -4.254 -17.297 1 94.5 131 MET B CA 1
ATOM 3187 C C . MET B 1 131 ? 4.648 -2.83 -17.438 1 94.5 131 MET B C 1
ATOM 3189 O O . MET B 1 131 ? 3.527 -2.537 -17.016 1 94.5 131 MET B O 1
ATOM 3193 N N . VAL B 1 132 ? 5.449 -1.969 -17.969 1 92.62 132 VAL B N 1
ATOM 3194 C CA . VAL B 1 132 ? 5.086 -0.562 -18.094 1 92.62 132 VAL B CA 1
ATOM 3195 C C . VAL B 1 132 ? 3.859 -0.424 -18.984 1 92.62 132 VAL B C 1
ATOM 3197 O O . VAL B 1 132 ? 2.91 0.286 -18.641 1 92.62 132 VAL B O 1
ATOM 3200 N N . LEU B 1 133 ? 3.828 -1.159 -20.031 1 93.81 133 LEU B N 1
ATOM 3201 C CA . LEU B 1 133 ? 2.725 -1.07 -20.984 1 93.81 133 LEU B CA 1
ATOM 3202 C C . LEU B 1 133 ? 1.431 -1.59 -20.375 1 93.81 133 LEU B C 1
ATOM 3204 O O . LEU B 1 133 ? 0.354 -1.046 -20.625 1 93.81 133 LEU B O 1
ATOM 3208 N N . ALA B 1 134 ? 1.53 -2.568 -19.594 1 92.81 134 ALA B N 1
ATOM 3209 C CA . ALA B 1 134 ? 0.349 -3.121 -18.938 1 92.81 134 ALA B CA 1
ATOM 3210 C C . ALA B 1 134 ? -0.186 -2.164 -17.875 1 92.81 134 ALA B C 1
ATOM 3212 O O . ALA B 1 134 ? -1.4 -2.035 -17.703 1 92.81 134 ALA B O 1
ATOM 3213 N N . GLY B 1 135 ? 0.67 -1.498 -17.188 1 87.88 135 GLY B N 1
ATOM 3214 C CA . GLY B 1 135 ? 0.294 -0.609 -16.109 1 87.88 135 GLY B CA 1
ATOM 3215 C C . GLY B 1 135 ? -0.158 0.758 -16.578 1 87.88 135 GLY B C 1
ATOM 3216 O O . GLY B 1 135 ? -0.907 1.447 -15.891 1 87.88 135 GLY B O 1
ATOM 3217 N N . TRP B 1 136 ? 0.362 1.162 -17.688 1 85.69 136 TRP B N 1
ATOM 3218 C CA . TRP B 1 136 ? 0.043 2.467 -18.25 1 85.69 136 TRP B CA 1
ATOM 3219 C C . TRP B 1 136 ? -0.329 2.338 -19.734 1 85.69 136 TRP B C 1
ATOM 3221 O O . TRP B 1 136 ? 0.414 2.787 -20.609 1 85.69 136 TRP B O 1
ATOM 3231 N N . PRO B 1 137 ? -1.541 1.94 -19.938 1 84.19 137 PRO B N 1
ATOM 3232 C CA . PRO B 1 137 ? -1.916 1.624 -21.312 1 84.19 137 PRO B CA 1
ATOM 3233 C C . PRO B 1 137 ? -2.041 2.867 -22.188 1 84.19 137 PRO B C 1
ATOM 3235 O O . PRO B 1 137 ? -1.947 2.773 -23.422 1 84.19 137 PRO B O 1
ATOM 3238 N N . THR B 1 138 ? -2.174 4.008 -21.594 1 87.19 138 THR B N 1
ATOM 3239 C CA . THR B 1 138 ? -2.385 5.211 -22.391 1 87.19 138 THR B CA 1
ATOM 3240 C C . THR B 1 138 ? -1.107 6.043 -22.453 1 87.19 138 THR B C 1
ATOM 3242 O O . THR B 1 138 ? -1.113 7.156 -22.984 1 87.19 138 THR B O 1
ATOM 3245 N N . ALA B 1 139 ? -0.025 5.52 -21.922 1 86.94 139 ALA B N 1
ATOM 3246 C CA . ALA B 1 139 ? 1.23 6.266 -21.938 1 86.94 139 ALA B CA 1
ATOM 3247 C C . ALA B 1 139 ? 1.771 6.402 -23.359 1 86.94 139 ALA B C 1
ATOM 3249 O O . ALA B 1 139 ? 1.638 5.484 -24.172 1 86.94 139 ALA B O 1
ATOM 3250 N N . SER B 1 140 ? 2.42 7.508 -23.641 1 91.5 140 SER B N 1
ATOM 3251 C CA . SER B 1 140 ? 3.076 7.707 -24.922 1 91.5 140 SER B CA 1
ATOM 3252 C C . SER B 1 140 ? 4.332 6.852 -25.047 1 91.5 140 SER B C 1
ATOM 3254 O O . SER B 1 140 ? 4.879 6.398 -24.031 1 91.5 140 SER B O 1
ATOM 3256 N N . THR B 1 141 ? 4.734 6.664 -26.219 1 92.81 141 THR B N 1
ATOM 3257 C CA . THR B 1 141 ? 5.957 5.906 -26.469 1 92.81 141 THR B CA 1
ATOM 3258 C C . THR B 1 141 ? 7.145 6.555 -25.766 1 92.81 141 THR B C 1
ATOM 3260 O O . THR B 1 141 ? 7.988 5.859 -25.203 1 92.81 141 THR B O 1
ATOM 3263 N N . GLU B 1 142 ? 7.172 7.812 -25.812 1 90.81 142 GLU B N 1
ATOM 3264 C CA . GLU B 1 142 ? 8.266 8.539 -25.188 1 90.81 142 GLU B CA 1
ATOM 3265 C C . GLU B 1 142 ? 8.266 8.328 -23.672 1 90.81 142 GLU B C 1
ATOM 3267 O O . GLU B 1 142 ? 9.328 8.133 -23.062 1 90.81 142 GLU B O 1
ATOM 3272 N N . GLU B 1 143 ? 7.121 8.367 -23.094 1 88.38 143 GLU B N 1
ATOM 3273 C CA . GLU B 1 143 ? 7.004 8.133 -21.656 1 88.38 143 GLU B CA 1
ATOM 3274 C C . GLU B 1 143 ? 7.461 6.73 -21.281 1 88.38 143 GLU B C 1
ATOM 3276 O O . GLU B 1 143 ? 8.164 6.543 -20.281 1 88.38 143 GLU B O 1
ATOM 3281 N N . VAL B 1 144 ? 7.043 5.824 -22.094 1 92 144 VAL B N 1
ATOM 3282 C CA . VAL B 1 144 ? 7.414 4.434 -21.859 1 92 144 VAL B CA 1
ATOM 3283 C C . VAL B 1 144 ? 8.93 4.281 -21.938 1 92 144 VAL B C 1
ATOM 3285 O O . VAL B 1 144 ? 9.547 3.701 -21.031 1 92 144 VAL B O 1
ATOM 3288 N N . GLU B 1 145 ? 9.516 4.84 -22.938 1 93.06 145 GLU B N 1
ATOM 3289 C CA . GLU B 1 145 ? 10.961 4.734 -23.109 1 93.06 145 GLU B CA 1
ATOM 3290 C C . GLU B 1 145 ? 11.711 5.395 -21.953 1 93.06 145 GLU B C 1
ATOM 3292 O O . GLU B 1 145 ? 12.742 4.891 -21.516 1 93.06 145 GLU B O 1
ATOM 3297 N N . GLN B 1 146 ? 11.227 6.465 -21.5 1 90 146 GLN B N 1
ATOM 3298 C CA . GLN B 1 146 ? 11.859 7.16 -20.375 1 90 146 GLN B CA 1
ATOM 3299 C C . GLN B 1 146 ? 11.805 6.316 -19.109 1 90 146 GLN B C 1
ATOM 3301 O O . GLN B 1 146 ? 12.789 6.223 -18.375 1 90 146 GLN B O 1
ATOM 3306 N N . ARG B 1 147 ? 10.656 5.707 -18.906 1 90.44 147 ARG B N 1
ATOM 3307 C CA . ARG B 1 147 ? 10.5 4.855 -17.734 1 90.44 147 ARG B CA 1
ATOM 3308 C C . ARG B 1 147 ? 11.453 3.67 -17.781 1 90.44 147 ARG B C 1
ATOM 3310 O O . ARG B 1 147 ? 12.047 3.293 -16.766 1 90.44 147 ARG B O 1
ATOM 3317 N N . ILE B 1 148 ? 11.586 3.156 -18.953 1 93.38 148 ILE B N 1
ATOM 3318 C CA . ILE B 1 148 ? 12.477 2.012 -19.125 1 93.38 148 ILE B CA 1
ATOM 3319 C C . ILE B 1 148 ? 13.922 2.445 -18.906 1 93.38 148 ILE B C 1
ATOM 3321 O O . ILE B 1 148 ? 14.688 1.763 -18.219 1 93.38 148 ILE B O 1
ATOM 3325 N N . ARG B 1 149 ? 14.281 3.555 -19.422 1 92.56 149 ARG B N 1
ATOM 3326 C CA . ARG B 1 149 ? 15.648 4.062 -19.281 1 92.56 149 ARG B CA 1
ATOM 3327 C C . ARG B 1 149 ? 16 4.273 -17.812 1 92.56 149 ARG B C 1
ATOM 3329 O O . ARG B 1 149 ? 17.094 3.9 -17.375 1 92.56 149 ARG B O 1
ATOM 3336 N N . VAL B 1 150 ? 15.117 4.863 -17.078 1 90.44 150 VAL B N 1
ATOM 3337 C CA . VAL B 1 150 ? 15.352 5.102 -15.664 1 90.44 150 VAL B CA 1
ATOM 3338 C C . VAL B 1 150 ? 15.523 3.77 -14.938 1 90.44 150 VAL B C 1
ATOM 3340 O O . VAL B 1 150 ? 16.438 3.611 -14.125 1 90.44 150 VAL B O 1
ATOM 3343 N N . ARG B 1 151 ? 14.648 2.859 -15.297 1 93.25 151 ARG B N 1
ATOM 3344 C CA . ARG B 1 151 ? 14.688 1.553 -14.648 1 93.25 151 ARG B CA 1
ATOM 3345 C C . ARG B 1 151 ? 16.016 0.845 -14.922 1 93.25 151 ARG B C 1
ATOM 3347 O O . ARG B 1 151 ? 16.609 0.266 -14.016 1 93.25 151 ARG B O 1
ATOM 3354 N N . MET B 1 152 ? 16.438 0.959 -16.094 1 95.06 152 MET B N 1
ATOM 3355 C CA . MET B 1 152 ? 17.703 0.319 -16.453 1 95.06 152 MET B CA 1
ATOM 3356 C C . MET B 1 152 ? 18.891 1.025 -15.797 1 95.06 152 MET B C 1
ATOM 3358 O O . MET B 1 152 ? 19.812 0.373 -15.32 1 95.06 152 MET B O 1
ATOM 3362 N N . LYS B 1 153 ? 18.844 2.303 -15.742 1 92.69 153 LYS B N 1
ATOM 3363 C CA . LYS B 1 153 ? 19.922 3.068 -15.148 1 92.69 153 LYS B CA 1
ATOM 3364 C C . LYS B 1 153 ? 20.047 2.771 -13.656 1 92.69 153 LYS B C 1
ATOM 3366 O O . LYS B 1 153 ? 21.156 2.748 -13.109 1 92.69 153 LYS B O 1
ATOM 3371 N N . ARG B 1 154 ? 18.953 2.555 -13.016 1 93.88 154 ARG B N 1
ATOM 3372 C CA . ARG B 1 154 ? 18.938 2.221 -11.594 1 93.88 154 ARG B CA 1
ATOM 3373 C C . ARG B 1 154 ? 19.75 0.963 -11.32 1 93.88 154 ARG B C 1
ATOM 3375 O O . ARG B 1 154 ? 20.328 0.813 -10.242 1 93.88 154 ARG B O 1
ATOM 3382 N N . GLN B 1 155 ? 19.906 0.127 -12.25 1 96.5 155 GLN B N 1
ATOM 3383 C CA . GLN B 1 155 ? 20.547 -1.165 -12.062 1 96.5 155 GLN B CA 1
ATOM 3384 C C . GLN B 1 155 ? 22.062 -1 -11.898 1 96.5 155 GLN B C 1
ATOM 3386 O O . GLN B 1 155 ? 22.75 -1.925 -11.461 1 96.5 155 GLN B O 1
ATOM 3391 N N . SER B 1 156 ? 22.578 0.117 -12.266 1 94.94 156 SER B N 1
ATOM 3392 C CA . SER B 1 156 ? 24 0.395 -12.062 1 94.94 156 SER B CA 1
ATOM 3393 C C . SER B 1 156 ? 24.375 0.276 -10.586 1 94.94 156 SER B C 1
ATOM 3395 O O . SER B 1 156 ? 25.531 0.055 -10.258 1 94.94 156 SER B O 1
ATOM 3397 N N . LEU B 1 157 ? 23.438 0.4 -9.719 1 94.94 157 LEU B N 1
ATOM 3398 C CA . LEU B 1 157 ? 23.641 0.286 -8.281 1 94.94 157 LEU B CA 1
ATOM 3399 C C . LEU B 1 157 ? 24.234 -1.073 -7.922 1 94.94 157 LEU B C 1
ATOM 3401 O O . LEU B 1 157 ? 24.938 -1.204 -6.918 1 94.94 157 LEU B O 1
ATOM 3405 N N . LEU B 1 158 ? 23.984 -2.084 -8.719 1 96.56 158 LEU B N 1
ATOM 3406 C CA . LEU B 1 158 ? 24.422 -3.441 -8.43 1 96.56 158 LEU B CA 1
ATOM 3407 C C . LEU B 1 158 ? 25.828 -3.686 -9.008 1 96.56 158 LEU B C 1
ATOM 3409 O O . LEU B 1 158 ? 26.484 -4.668 -8.648 1 96.56 158 LEU B O 1
ATOM 3413 N N . ASN B 1 159 ? 26.281 -2.818 -9.852 1 94.12 159 ASN B N 1
ATOM 3414 C CA . ASN B 1 159 ? 27.516 -3.102 -10.578 1 94.12 159 ASN B CA 1
ATOM 3415 C C . ASN B 1 159 ? 28.578 -2.031 -10.328 1 94.12 159 ASN B C 1
ATOM 3417 O O . ASN B 1 159 ? 29.688 -2.125 -10.836 1 94.12 159 ASN B O 1
AT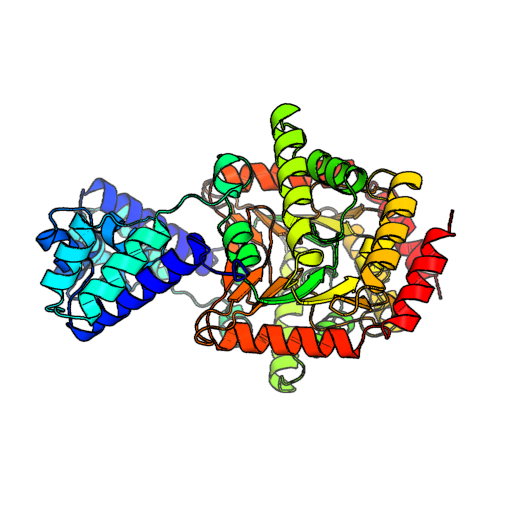O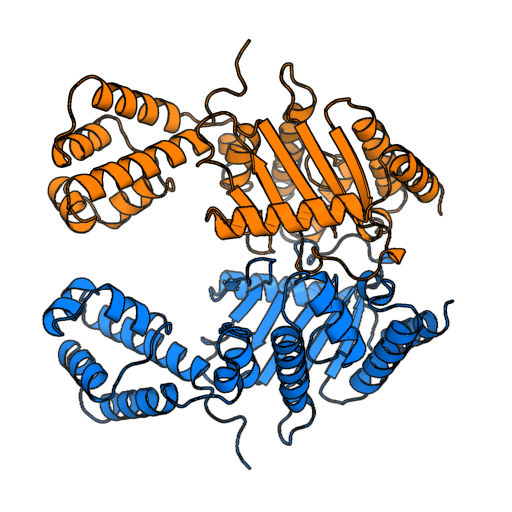M 3421 N N . GLN B 1 160 ? 28.391 -1.177 -9.492 1 93.06 160 GLN B N 1
ATOM 3422 C CA . GLN B 1 160 ? 29.344 -0.12 -9.172 1 93.06 160 GLN B CA 1
ATOM 3423 C C . GLN B 1 160 ? 30.375 -0.601 -8.164 1 93.06 160 GLN B C 1
ATOM 3425 O O . GLN B 1 160 ? 30.344 -1.754 -7.727 1 93.06 160 GLN B O 1
ATOM 3430 N N . ASP B 1 161 ? 31.391 0.176 -7.844 1 91.25 161 ASP B N 1
ATOM 3431 C CA . ASP B 1 161 ? 32.5 -0.193 -6.98 1 91.25 161 ASP B CA 1
ATOM 3432 C C . ASP B 1 161 ? 32.031 -0.567 -5.582 1 91.25 161 ASP B C 1
ATOM 3434 O O . ASP B 1 161 ? 32.469 -1.578 -5.02 1 91.25 161 ASP B O 1
ATOM 3438 N N . ASP B 1 162 ? 31.219 0.269 -5.023 1 92.56 162 ASP B N 1
ATOM 3439 C CA . ASP B 1 162 ? 30.547 -0.024 -3.762 1 92.56 162 ASP B CA 1
ATOM 3440 C C . ASP B 1 162 ? 29.078 -0.389 -3.99 1 92.56 162 ASP B C 1
ATOM 3442 O O . ASP B 1 162 ? 28.188 0.434 -3.771 1 92.56 162 ASP B O 1
ATOM 3446 N N . PRO B 1 163 ? 28.906 -1.572 -4.379 1 96.19 163 PRO B N 1
ATOM 3447 C CA . PRO B 1 163 ? 27.562 -1.934 -4.852 1 96.19 163 PRO B CA 1
ATOM 3448 C C . PRO B 1 163 ? 26.531 -1.999 -3.727 1 96.19 163 PRO B C 1
ATOM 3450 O O . PRO B 1 163 ? 26.891 -2.271 -2.576 1 96.19 163 PRO B O 1
ATOM 3453 N N . LEU B 1 164 ? 25.297 -1.74 -4.094 1 96.44 164 LEU B N 1
ATOM 3454 C CA . LEU B 1 164 ? 24.141 -1.945 -3.223 1 96.44 164 LEU B CA 1
ATOM 3455 C C . LEU B 1 164 ? 24.031 -3.408 -2.811 1 96.44 164 LEU B C 1
ATOM 3457 O O . LEU B 1 164 ? 24.125 -4.305 -3.65 1 96.44 164 LEU B O 1
ATOM 3461 N N . ARG B 1 165 ? 23.922 -3.635 -1.545 1 98.06 165 ARG B N 1
ATOM 3462 C CA . ARG B 1 165 ? 23.625 -4.98 -1.066 1 98.06 165 ARG B CA 1
ATOM 3463 C C . ARG B 1 165 ? 22.125 -5.266 -1.147 1 98.06 165 ARG B C 1
ATOM 3465 O O . ARG B 1 165 ? 21.312 -4.555 -0.546 1 98.06 165 ARG B O 1
ATOM 3472 N N . LEU B 1 166 ? 21.766 -6.281 -1.854 1 98.44 166 LEU B N 1
ATOM 3473 C CA . LEU B 1 166 ? 20.359 -6.555 -2.137 1 98.44 166 LEU B CA 1
ATOM 3474 C C . LEU B 1 166 ? 19.953 -7.934 -1.613 1 98.44 166 LEU B C 1
ATOM 3476 O O . LEU B 1 166 ? 20.578 -8.938 -1.972 1 98.44 166 LEU B O 1
ATOM 3480 N N . SER B 1 167 ? 19.047 -7.977 -0.701 1 98.75 167 SER B N 1
ATOM 3481 C CA . SER B 1 167 ? 18.375 -9.203 -0.295 1 98.75 167 SER B CA 1
ATOM 3482 C C . SER B 1 167 ? 16.922 -9.219 -0.754 1 98.75 167 SER B C 1
ATOM 3484 O O . SER B 1 167 ? 16.125 -8.359 -0.358 1 98.75 167 SER B O 1
ATOM 3486 N N . ILE B 1 168 ? 16.594 -10.188 -1.563 1 98.56 168 ILE B N 1
ATOM 3487 C CA . ILE B 1 168 ? 15.25 -10.18 -2.143 1 98.56 168 ILE B CA 1
ATOM 3488 C C . ILE B 1 168 ? 14.609 -11.555 -1.983 1 98.56 168 ILE B C 1
ATOM 3490 O O . ILE B 1 168 ? 15.273 -12.578 -2.143 1 98.56 168 ILE B O 1
ATOM 3494 N N . VAL B 1 169 ? 13.352 -11.562 -1.606 1 98.81 169 VAL B N 1
ATOM 3495 C CA . VAL B 1 169 ? 12.5 -12.742 -1.644 1 98.81 169 VAL B CA 1
ATOM 3496 C C . VAL B 1 169 ? 11.422 -12.57 -2.717 1 98.81 169 VAL B C 1
ATOM 3498 O O . VAL B 1 169 ? 10.625 -11.633 -2.66 1 98.81 169 VAL B O 1
ATOM 3501 N N . LEU B 1 170 ? 11.453 -13.461 -3.699 1 98.69 170 LEU B N 1
ATOM 3502 C CA . LEU B 1 170 ? 10.461 -13.477 -4.766 1 98.69 170 LEU B CA 1
ATOM 3503 C C . LEU B 1 170 ? 9.43 -14.578 -4.539 1 98.69 170 LEU B C 1
ATOM 3505 O O . LEU B 1 170 ? 9.789 -15.711 -4.203 1 98.69 170 LEU B O 1
ATOM 3509 N N . ASP B 1 171 ? 8.188 -14.227 -4.684 1 98.44 171 ASP B N 1
ATOM 3510 C CA . ASP B 1 171 ? 7.141 -15.25 -4.68 1 98.44 171 ASP B CA 1
ATOM 3511 C C . ASP B 1 171 ? 7.195 -16.094 -5.953 1 98.44 171 ASP B C 1
ATOM 3513 O O . ASP B 1 171 ? 7.414 -15.562 -7.043 1 98.44 171 ASP B O 1
ATOM 3517 N N . GLU B 1 172 ? 6.988 -17.328 -5.852 1 98.38 172 GLU B N 1
ATOM 3518 C CA . GLU B 1 172 ? 6.973 -18.234 -6.996 1 98.38 172 GLU B CA 1
ATOM 3519 C C . GLU B 1 172 ? 6 -17.75 -8.07 1 98.38 172 GLU B C 1
ATOM 3521 O O . GLU B 1 172 ? 6.258 -17.906 -9.266 1 98.38 172 GLU B O 1
ATOM 3526 N N . ALA B 1 173 ? 4.918 -17.172 -7.699 1 97.25 173 ALA B N 1
ATOM 3527 C CA . ALA B 1 173 ? 3.9 -16.703 -8.633 1 97.25 173 ALA B CA 1
ATOM 3528 C C . ALA B 1 173 ? 4.477 -15.648 -9.586 1 97.25 173 ALA B C 1
ATOM 3530 O O . ALA B 1 173 ? 4.109 -15.602 -10.766 1 97.25 173 ALA B O 1
ATOM 3531 N N . ALA B 1 174 ? 5.352 -14.797 -9.086 1 97.81 174 ALA B N 1
ATOM 3532 C CA . ALA B 1 174 ? 5.973 -13.773 -9.922 1 97.81 174 ALA B CA 1
ATOM 3533 C C . ALA B 1 174 ? 6.84 -14.398 -11.008 1 97.81 174 ALA B C 1
ATOM 3535 O O . ALA B 1 174 ? 6.988 -13.836 -12.094 1 97.81 174 ALA B O 1
ATOM 3536 N N . LEU B 1 175 ? 7.371 -15.578 -10.695 1 98.25 175 LEU B N 1
ATOM 3537 C CA . LEU B 1 175 ? 8.242 -16.266 -11.633 1 98.25 175 LEU B CA 1
ATOM 3538 C C . LEU B 1 175 ? 7.422 -17.047 -12.656 1 98.25 175 LEU B C 1
ATOM 3540 O O . LEU B 1 175 ? 7.891 -17.297 -13.773 1 98.25 175 LEU B O 1
ATOM 3544 N N . ARG B 1 176 ? 6.203 -17.406 -12.289 1 97.44 176 ARG B N 1
ATOM 3545 C CA . ARG B 1 176 ? 5.375 -18.234 -13.156 1 97.44 176 ARG B CA 1
ATOM 3546 C C . ARG B 1 176 ? 4.527 -17.391 -14.094 1 97.44 176 ARG B C 1
ATOM 3548 O O . ARG B 1 176 ? 3.982 -17.891 -15.078 1 97.44 176 ARG B O 1
ATOM 3555 N N . ARG B 1 177 ? 4.34 -16.125 -13.812 1 97.56 177 ARG B N 1
ATOM 3556 C CA . ARG B 1 177 ? 3.578 -15.234 -14.68 1 97.56 177 ARG B CA 1
ATOM 3557 C C . ARG B 1 177 ? 4.402 -14.82 -15.891 1 97.56 177 ARG B C 1
ATOM 3559 O O . ARG B 1 177 ? 5.453 -14.188 -15.75 1 97.56 177 ARG B O 1
ATOM 3566 N N . PRO B 1 178 ? 3.955 -15.141 -17.047 1 97.5 178 PRO B N 1
ATOM 3567 C CA . PRO B 1 178 ? 4.766 -14.82 -18.219 1 97.5 178 PRO B CA 1
ATOM 3568 C C . PRO B 1 178 ? 4.602 -13.367 -18.672 1 97.5 178 PRO B C 1
ATOM 3570 O O . PRO B 1 178 ? 4.066 -13.117 -19.766 1 97.5 178 PRO B O 1
ATOM 3573 N N . VAL B 1 179 ? 5.164 -12.492 -17.953 1 97.75 179 VAL B N 1
ATOM 3574 C CA . VAL B 1 179 ? 5.168 -11.086 -18.312 1 97.75 179 VAL B CA 1
ATOM 3575 C C . VAL B 1 179 ? 5.926 -10.898 -19.641 1 97.75 179 VAL B C 1
ATOM 3577 O O . VAL B 1 179 ? 7.09 -11.281 -19.75 1 97.75 179 VAL B O 1
ATOM 3580 N N . GLY B 1 180 ? 5.25 -10.359 -20.609 1 97 180 GLY B N 1
ATOM 3581 C CA . GLY B 1 180 ? 5.863 -10.156 -21.906 1 97 180 GLY B CA 1
ATOM 3582 C C . GLY B 1 180 ? 5.871 -11.414 -22.766 1 97 180 GLY B C 1
ATOM 3583 O O . GLY B 1 180 ? 6.402 -11.406 -23.875 1 97 180 GLY B O 1
ATOM 3584 N N . GLY B 1 181 ? 5.332 -12.508 -22.281 1 96.94 181 GLY B N 1
ATOM 3585 C CA . GLY B 1 181 ? 5.332 -13.773 -23 1 96.94 181 GLY B CA 1
ATOM 3586 C C . GLY B 1 181 ? 6.418 -14.719 -22.531 1 96.94 181 GLY B C 1
ATOM 3587 O O . GLY B 1 181 ? 7.32 -14.32 -21.781 1 96.94 181 GLY B O 1
ATOM 3588 N N . ILE B 1 182 ? 6.367 -15.93 -22.969 1 96.5 182 ILE B N 1
ATOM 3589 C CA . ILE B 1 182 ? 7.199 -17.031 -22.484 1 96.5 182 ILE B CA 1
ATOM 3590 C C . ILE B 1 182 ? 8.672 -16.734 -22.766 1 96.5 182 ILE B C 1
ATOM 3592 O O . ILE B 1 182 ? 9.531 -16.922 -21.906 1 96.5 182 ILE B O 1
ATOM 3596 N N . ASP B 1 183 ? 8.961 -16.25 -23.922 1 97.25 183 ASP B N 1
ATOM 3597 C CA . ASP B 1 183 ? 10.352 -15.992 -24.297 1 97.25 183 ASP B CA 1
ATOM 3598 C C . ASP B 1 183 ? 10.961 -14.883 -23.453 1 97.25 183 ASP B C 1
ATOM 3600 O O . ASP B 1 183 ? 12.094 -15 -22.984 1 97.25 183 ASP B O 1
ATOM 3604 N N . VAL B 1 184 ? 10.203 -13.844 -23.297 1 98 184 VAL B N 1
ATOM 3605 C CA . VAL B 1 184 ? 10.656 -12.734 -22.453 1 98 184 VAL B CA 1
ATOM 3606 C C . VAL B 1 184 ? 10.891 -13.227 -21.031 1 98 184 VAL B C 1
ATOM 3608 O O . VAL B 1 184 ? 11.906 -12.898 -20.406 1 98 184 VAL B O 1
ATOM 3611 N N . MET B 1 185 ? 10.008 -14.055 -20.578 1 97.94 185 MET B N 1
ATOM 3612 C CA . MET B 1 185 ? 10.125 -14.547 -19.203 1 97.94 185 MET B CA 1
ATOM 3613 C C . MET B 1 185 ? 11.328 -15.461 -19.047 1 97.94 185 MET B C 1
ATOM 3615 O O . MET B 1 185 ? 12.023 -15.422 -18.031 1 97.94 185 MET B O 1
ATOM 3619 N N . ARG B 1 186 ? 11.562 -16.25 -20.016 1 98.06 186 ARG B N 1
ATOM 3620 C CA . ARG B 1 186 ? 12.734 -17.125 -19.953 1 98.06 186 ARG B CA 1
ATOM 3621 C C . ARG B 1 186 ? 14.016 -16.312 -19.828 1 98.06 186 ARG B C 1
ATOM 3623 O O . ARG B 1 186 ? 14.891 -16.625 -19.031 1 98.06 186 ARG B O 1
ATOM 3630 N N . ARG B 1 187 ? 14.133 -15.242 -20.594 1 98.12 187 ARG B N 1
ATOM 3631 C CA . ARG B 1 187 ? 15.297 -14.367 -20.516 1 98.12 187 ARG B CA 1
ATOM 3632 C C . ARG B 1 187 ? 15.359 -13.664 -19.156 1 98.12 187 ARG B C 1
ATOM 3634 O O . ARG B 1 187 ? 16.453 -13.469 -18.609 1 98.12 187 ARG B O 1
ATOM 3641 N N . GLN B 1 188 ? 14.211 -13.305 -18.703 1 98.62 188 GLN B N 1
ATOM 3642 C CA . GLN B 1 188 ? 14.148 -12.672 -17.406 1 98.62 188 GLN B CA 1
ATOM 3643 C C . GLN B 1 188 ? 14.633 -13.617 -16.297 1 98.62 188 GLN B C 1
ATOM 3645 O O . GLN B 1 188 ? 15.367 -13.211 -15.398 1 98.62 188 GLN B O 1
ATOM 3650 N N . LEU B 1 189 ? 14.188 -14.883 -16.391 1 98.69 189 LEU B N 1
ATOM 3651 C CA . LEU B 1 189 ? 14.617 -15.875 -15.414 1 98.69 189 LEU B CA 1
ATOM 3652 C C . LEU B 1 189 ? 16.125 -16.094 -15.492 1 98.69 189 LEU B C 1
ATOM 3654 O O . LEU B 1 189 ? 16.781 -16.266 -14.461 1 98.69 189 LEU B O 1
ATOM 3658 N N . ALA B 1 190 ? 16.641 -16.062 -16.672 1 98.19 190 ALA B N 1
ATOM 3659 C CA . ALA B 1 190 ? 18.078 -16.156 -16.844 1 98.19 190 ALA B CA 1
ATOM 3660 C C . ALA B 1 190 ? 18.797 -14.992 -16.172 1 98.19 190 ALA B C 1
ATOM 3662 O O . ALA B 1 190 ? 19.828 -15.172 -15.508 1 98.19 190 ALA B O 1
ATOM 3663 N N . ARG B 1 191 ? 18.219 -13.836 -16.359 1 98.31 191 ARG B N 1
ATOM 3664 C CA . ARG B 1 191 ? 18.781 -12.648 -15.734 1 98.31 191 ARG B CA 1
ATOM 3665 C C . ARG B 1 191 ? 18.797 -12.781 -14.219 1 98.31 191 ARG B C 1
ATOM 3667 O O . ARG B 1 191 ? 19.734 -12.32 -13.555 1 98.31 191 ARG B O 1
ATOM 3674 N N . LEU B 1 192 ? 17.781 -13.344 -13.664 1 98.62 192 LEU B N 1
ATOM 3675 C CA . LEU B 1 192 ? 17.719 -13.555 -12.219 1 98.62 192 LEU B CA 1
ATOM 3676 C C . LEU B 1 192 ? 18.828 -14.484 -11.75 1 98.62 192 LEU B C 1
ATOM 3678 O O . LEU B 1 192 ? 19.453 -14.242 -10.719 1 98.62 192 LEU B O 1
ATOM 3682 N N . MET B 1 193 ? 19.016 -15.516 -12.516 1 97.94 193 MET B N 1
ATOM 3683 C CA . MET B 1 193 ? 20.078 -16.469 -12.164 1 97.94 193 MET B CA 1
ATOM 3684 C C . MET B 1 193 ? 21.438 -15.789 -12.172 1 97.94 193 MET B C 1
ATOM 3686 O O . MET B 1 193 ? 22.25 -16.016 -11.281 1 97.94 193 MET B O 1
ATOM 3690 N N . GLU B 1 194 ? 21.656 -14.969 -13.133 1 97.62 194 GLU B N 1
ATOM 3691 C CA . GLU B 1 194 ? 22.906 -14.219 -13.203 1 97.62 194 GLU B CA 1
ATOM 3692 C C . GLU B 1 194 ? 23.078 -13.289 -12.008 1 97.62 194 GLU B C 1
ATOM 3694 O O . GLU B 1 194 ? 24.141 -13.219 -11.406 1 97.62 194 GLU B O 1
ATOM 3699 N N . ALA B 1 195 ? 22.016 -12.625 -11.688 1 97.69 195 ALA B N 1
ATOM 3700 C CA . ALA B 1 195 ? 22.062 -11.688 -10.562 1 97.69 195 ALA B CA 1
ATOM 3701 C C . ALA B 1 195 ? 22.328 -12.414 -9.25 1 97.69 195 ALA B C 1
ATOM 3703 O O . ALA B 1 195 ? 23.031 -11.891 -8.375 1 97.69 195 ALA B O 1
ATOM 3704 N N . GLY B 1 196 ? 21.766 -13.617 -9.156 1 97.44 196 GLY B N 1
ATOM 3705 C CA . GLY B 1 196 ? 21.938 -14.406 -7.945 1 97.44 196 GLY B CA 1
ATOM 3706 C C . GLY B 1 196 ? 23.359 -14.844 -7.711 1 97.44 196 GLY B C 1
ATOM 3707 O O . GLY B 1 196 ? 23.719 -15.273 -6.609 1 97.44 196 GLY B O 1
ATOM 3708 N N . GLU B 1 197 ? 24.219 -14.695 -8.68 1 97 197 GLU B N 1
ATOM 3709 C CA . GLU B 1 197 ? 25.609 -15.094 -8.57 1 97 197 GLU B CA 1
ATOM 3710 C C . GLU B 1 197 ? 26.453 -13.961 -7.992 1 97 197 GLU B C 1
ATOM 3712 O O . GLU B 1 197 ? 27.609 -14.172 -7.586 1 97 197 GLU B O 1
ATOM 3717 N N . LEU B 1 198 ? 25.938 -12.789 -7.984 1 97.25 198 LEU B N 1
ATOM 3718 C CA . LEU B 1 198 ? 26.656 -11.672 -7.406 1 97.25 198 LEU B CA 1
ATOM 3719 C C . LEU B 1 198 ? 26.797 -11.828 -5.895 1 97.25 198 LEU B C 1
ATOM 3721 O O . LEU B 1 198 ? 25.828 -12.18 -5.215 1 97.25 198 LEU B O 1
ATOM 3725 N N . PRO B 1 199 ? 27.938 -11.586 -5.348 1 97.06 199 PRO B N 1
ATOM 3726 C CA . PRO B 1 199 ? 28.172 -11.844 -3.926 1 97.06 199 PRO B CA 1
ATOM 3727 C C . PRO B 1 199 ? 27.344 -10.945 -3.014 1 97.06 199 PRO B C 1
ATOM 3729 O O . PRO B 1 199 ? 27.109 -11.281 -1.854 1 97.06 199 PRO B O 1
ATOM 3732 N N . HIS B 1 200 ? 26.922 -9.773 -3.553 1 97.94 200 HIS B N 1
ATOM 3733 C CA . HIS B 1 200 ? 26.188 -8.82 -2.729 1 97.94 200 HIS B CA 1
ATOM 3734 C C . HIS B 1 200 ? 24.688 -8.922 -2.986 1 97.94 200 HIS B C 1
ATOM 3736 O O . HIS B 1 200 ? 23.922 -8.062 -2.545 1 97.94 200 HIS B O 1
ATOM 3742 N N . VAL B 1 201 ? 24.281 -9.922 -3.682 1 98.5 201 VAL B N 1
ATOM 3743 C CA . VAL B 1 201 ? 22.859 -10.172 -3.945 1 98.5 201 VAL B CA 1
ATOM 3744 C C . VAL B 1 201 ? 22.453 -11.516 -3.355 1 98.5 201 VAL B C 1
ATOM 3746 O O . VAL B 1 201 ? 23.062 -12.547 -3.65 1 98.5 201 VAL B O 1
ATOM 3749 N N . THR B 1 202 ? 21.531 -11.477 -2.48 1 98.75 202 THR B N 1
ATOM 3750 C CA . THR B 1 202 ? 20.891 -12.68 -1.979 1 98.75 202 THR B CA 1
ATOM 3751 C C . THR B 1 202 ? 19.469 -12.812 -2.525 1 98.75 202 THR B C 1
ATOM 3753 O O . THR B 1 202 ? 18.594 -11.984 -2.217 1 98.75 202 THR B O 1
ATOM 3756 N N . LEU B 1 203 ? 19.266 -13.797 -3.34 1 98.69 203 LEU B N 1
ATOM 3757 C CA . LEU B 1 203 ? 17.969 -14.023 -3.994 1 98.69 203 LEU B CA 1
ATOM 3758 C C . LEU B 1 203 ? 17.344 -15.328 -3.518 1 98.69 203 LEU B C 1
ATOM 3760 O O . LEU B 1 203 ? 17.953 -16.391 -3.635 1 98.69 203 LEU B O 1
ATOM 3764 N N . GLN B 1 204 ? 16.172 -15.234 -2.928 1 98.88 204 GLN B N 1
ATOM 3765 C CA . GLN B 1 204 ? 15.422 -16.391 -2.482 1 98.88 204 GLN B CA 1
ATOM 3766 C C . GLN B 1 204 ? 14.031 -16.438 -3.117 1 98.88 204 GLN B C 1
ATOM 3768 O O . GLN B 1 204 ? 13.477 -15.383 -3.457 1 98.88 204 GLN B O 1
ATOM 3773 N N . VAL B 1 205 ? 13.57 -17.625 -3.361 1 98.88 205 VAL B N 1
ATOM 3774 C CA . VAL B 1 205 ? 12.227 -17.844 -3.885 1 98.88 205 VAL B CA 1
ATOM 3775 C C . VAL B 1 205 ? 11.336 -18.438 -2.799 1 98.88 205 VAL B C 1
ATOM 3777 O O . VAL B 1 205 ? 11.727 -19.422 -2.143 1 98.88 205 VAL B O 1
ATOM 3780 N N . LEU B 1 206 ? 10.234 -17.812 -2.537 1 98.75 206 LEU B N 1
ATOM 3781 C CA . LEU B 1 206 ? 9.211 -18.359 -1.661 1 98.75 206 LEU B CA 1
ATOM 3782 C C . LEU B 1 206 ? 8.219 -19.219 -2.451 1 98.75 206 LEU B C 1
ATOM 3784 O O . LEU B 1 206 ? 7.418 -18.688 -3.221 1 98.75 206 LEU B O 1
ATOM 3788 N N . PRO B 1 207 ? 8.266 -20.531 -2.287 1 98.38 207 PRO B N 1
ATOM 3789 C CA . PRO B 1 207 ? 7.348 -21.391 -3.039 1 98.38 207 PRO B CA 1
ATOM 3790 C C . PRO B 1 207 ? 5.887 -21.172 -2.658 1 98.38 207 PRO B C 1
ATOM 3792 O O . PRO B 1 207 ? 5.586 -20.859 -1.502 1 98.38 207 PRO B O 1
ATOM 3795 N N . LEU B 1 208 ? 4.969 -21.344 -3.605 1 97.12 208 LEU B N 1
ATOM 3796 C CA . LEU B 1 208 ? 3.545 -21.297 -3.297 1 97.12 208 LEU B CA 1
ATOM 3797 C C . LEU B 1 208 ? 3.201 -22.312 -2.205 1 97.12 208 LEU B C 1
ATOM 3799 O O . LEU B 1 208 ? 2.336 -22.047 -1.365 1 97.12 208 LEU B O 1
ATOM 3803 N N . ALA B 1 209 ? 3.908 -23.391 -2.223 1 96.25 209 ALA B N 1
ATOM 3804 C CA . ALA B 1 209 ? 3.65 -24.484 -1.305 1 96.25 209 ALA B CA 1
ATOM 3805 C C . ALA B 1 209 ? 3.926 -24.078 0.139 1 96.25 209 ALA B C 1
ATOM 3807 O O . ALA B 1 209 ? 3.527 -24.781 1.075 1 96.25 209 ALA B O 1
ATOM 3808 N N . ALA B 1 210 ? 4.641 -22.969 0.363 1 96.19 210 ALA B N 1
ATOM 3809 C CA . ALA B 1 210 ? 4.945 -22.484 1.709 1 96.19 210 ALA B CA 1
ATOM 3810 C C . ALA B 1 210 ? 3.672 -22.078 2.449 1 96.19 210 ALA B C 1
ATOM 3812 O O . ALA B 1 210 ? 3.668 -21.969 3.678 1 96.19 210 ALA B O 1
ATOM 3813 N N . GLY B 1 211 ? 2.561 -21.844 1.663 1 96.56 211 GLY B N 1
ATOM 3814 C CA . GLY B 1 211 ? 1.294 -21.5 2.295 1 96.56 211 GLY B CA 1
ATOM 3815 C C . GLY B 1 211 ? 1.263 -20.094 2.854 1 96.56 211 GLY B C 1
ATOM 3816 O O . GLY B 1 211 ? 1.738 -19.156 2.213 1 96.56 211 GLY B O 1
ATOM 3817 N N . ALA B 1 212 ? 0.655 -19.984 3.982 1 96.81 212 ALA B N 1
ATOM 3818 C CA . ALA B 1 212 ? 0.489 -18.672 4.602 1 96.81 212 ALA B CA 1
ATOM 3819 C C . ALA B 1 212 ? 1.823 -18.125 5.105 1 96.81 212 ALA B C 1
ATOM 3821 O O . ALA B 1 212 ? 2.66 -18.875 5.602 1 96.81 212 ALA B O 1
ATOM 3822 N N . HIS B 1 213 ? 2.016 -16.844 5.031 1 96.62 213 HIS B N 1
ATOM 3823 C CA . HIS B 1 213 ? 3.23 -16.188 5.504 1 96.62 213 HIS B CA 1
ATOM 3824 C C . HIS B 1 213 ? 2.965 -14.734 5.875 1 96.62 213 HIS B C 1
ATOM 3826 O O . HIS B 1 213 ? 1.883 -14.203 5.609 1 96.62 213 HIS B O 1
ATOM 3832 N N . GLY B 1 214 ? 3.949 -14.094 6.406 1 94.31 214 GLY B N 1
ATOM 3833 C CA . GLY B 1 214 ? 3.768 -12.773 6.98 1 94.31 214 GLY B CA 1
ATOM 3834 C C . GLY B 1 214 ? 3.709 -11.672 5.934 1 94.31 214 GLY B C 1
ATOM 3835 O O . GLY B 1 214 ? 3.311 -10.547 6.23 1 94.31 214 GLY B O 1
ATOM 3836 N N . GLY B 1 215 ? 4.074 -11.953 4.699 1 94.25 215 GLY B N 1
ATOM 3837 C CA . GLY B 1 215 ? 4.137 -10.945 3.652 1 94.25 215 GLY B CA 1
ATOM 3838 C C . GLY B 1 215 ? 2.902 -10.922 2.771 1 94.25 215 GLY B C 1
ATOM 3839 O O . GLY B 1 215 ? 2.955 -10.453 1.634 1 94.25 215 GLY B O 1
ATOM 3840 N N . MET B 1 216 ? 1.769 -11.352 3.266 1 92.88 216 MET B N 1
ATOM 3841 C CA . MET B 1 216 ? 0.592 -11.555 2.426 1 92.88 216 MET B CA 1
ATOM 3842 C C . MET B 1 216 ? -0.151 -10.242 2.207 1 92.88 216 MET B C 1
ATOM 3844 O O . MET B 1 216 ? -1.117 -10.188 1.443 1 92.88 216 MET B O 1
ATOM 3848 N N . ASP B 1 217 ? 0.365 -9.141 2.777 1 89.94 217 ASP B N 1
ATOM 3849 C CA . ASP B 1 217 ? -0.273 -7.844 2.596 1 89.94 217 ASP B CA 1
ATOM 3850 C C . ASP B 1 217 ? 0.296 -7.117 1.378 1 89.94 217 ASP B C 1
ATOM 3852 O O . ASP B 1 217 ? -0.234 -6.086 0.96 1 89.94 217 ASP B O 1
ATOM 3856 N N . GLY B 1 218 ? 1.355 -7.598 0.895 1 92.38 218 GLY B N 1
ATOM 3857 C CA . GLY B 1 218 ? 1.839 -6.984 -0.331 1 92.38 218 GLY B CA 1
ATOM 3858 C C . GLY B 1 218 ? 3.338 -6.75 -0.331 1 92.38 218 GLY B C 1
ATOM 3859 O O . GLY B 1 218 ? 4.016 -7.035 0.659 1 92.38 218 GLY B O 1
ATOM 3860 N N . ALA B 1 219 ? 3.764 -6.203 -1.439 1 95 219 ALA B N 1
ATOM 3861 C CA . ALA B 1 219 ? 5.184 -5.957 -1.666 1 95 219 ALA B CA 1
ATOM 3862 C C . ALA B 1 219 ? 5.695 -4.832 -0.773 1 95 219 ALA B C 1
ATOM 3864 O O . ALA B 1 219 ? 4.949 -3.906 -0.443 1 95 219 ALA B O 1
ATOM 3865 N N . PHE B 1 220 ? 7 -4.949 -0.422 1 95.06 220 PHE B N 1
ATOM 3866 C CA . PHE B 1 220 ? 7.652 -3.861 0.301 1 95.06 220 PHE B CA 1
ATOM 3867 C C . PHE B 1 220 ? 9.164 -3.914 0.105 1 95.06 220 PHE B C 1
ATOM 3869 O O . PHE B 1 220 ? 9.711 -4.953 -0.268 1 95.06 220 PHE B O 1
ATOM 3876 N N . THR B 1 221 ? 9.797 -2.754 0.35 1 96.69 221 THR B N 1
ATOM 3877 C CA . THR B 1 221 ? 11.25 -2.639 0.333 1 96.69 221 THR B CA 1
ATOM 3878 C C . THR B 1 221 ? 11.742 -1.866 1.553 1 96.69 221 THR B C 1
ATOM 3880 O O . THR B 1 221 ? 11.297 -0.748 1.81 1 96.69 221 THR B O 1
ATOM 3883 N N . ILE B 1 222 ? 12.586 -2.479 2.312 1 97 222 ILE B N 1
ATOM 3884 C CA . ILE B 1 222 ? 13.281 -1.796 3.396 1 97 222 ILE B CA 1
ATOM 3885 C C . ILE B 1 222 ? 14.586 -1.19 2.875 1 97 222 ILE B C 1
ATOM 3887 O O . ILE B 1 222 ? 15.43 -1.899 2.322 1 97 222 ILE B O 1
ATOM 3891 N N . LEU B 1 223 ? 14.742 0.093 3 1 94.75 223 LEU B N 1
ATOM 3892 C CA . LEU B 1 223 ? 15.961 0.789 2.615 1 94.75 223 LEU B CA 1
ATOM 3893 C C . LEU B 1 223 ? 16.797 1.127 3.842 1 94.75 223 LEU B C 1
ATOM 3895 O O . LEU B 1 223 ? 16.328 1.793 4.762 1 94.75 223 LEU B O 1
ATOM 3899 N N . LEU B 1 224 ? 17.969 0.62 3.842 1 94.94 224 LEU B N 1
ATOM 3900 C CA . LEU B 1 224 ? 18.906 0.832 4.945 1 94.94 224 LEU B CA 1
ATOM 3901 C C . LEU B 1 224 ? 20.047 1.746 4.527 1 94.94 224 LEU B C 1
ATOM 3903 O O . LEU B 1 224 ? 20.562 1.635 3.408 1 94.94 224 LEU B O 1
ATOM 3907 N N . PHE B 1 225 ? 20.438 2.654 5.43 1 90.62 225 PHE B N 1
ATOM 3908 C CA . PHE B 1 225 ? 21.453 3.662 5.145 1 90.62 225 PHE B CA 1
ATOM 3909 C C . PHE B 1 225 ? 22.578 3.605 6.172 1 90.62 225 PHE B C 1
ATOM 3911 O O . PHE B 1 225 ? 22.391 3.107 7.281 1 90.62 225 PHE B O 1
ATOM 3918 N N . ASP B 1 226 ? 23.922 3.959 5.867 1 81.44 226 ASP B N 1
ATOM 3919 C CA . ASP B 1 226 ? 25.078 3.984 6.762 1 81.44 226 ASP B CA 1
ATOM 3920 C C . ASP B 1 226 ? 24.922 5.074 7.82 1 81.44 226 ASP B C 1
ATOM 3922 O O . ASP B 1 226 ? 25.391 4.918 8.953 1 81.44 226 ASP B O 1
ATOM 3926 N N . GLU B 1 227 ? 24.578 6.293 7.461 1 66.38 227 GLU B N 1
ATOM 3927 C CA . GLU B 1 227 ? 24.531 7.352 8.461 1 66.38 227 GLU B CA 1
ATOM 3928 C C . GLU B 1 227 ? 23.359 7.145 9.422 1 66.38 227 GLU B C 1
ATOM 3930 O O . GLU B 1 227 ? 22.516 6.285 9.195 1 66.38 227 GLU B O 1
ATOM 3935 N N . PRO B 1 228 ? 23.109 8 10.375 1 60.72 228 PRO B N 1
ATOM 3936 C CA . PRO B 1 228 ? 22.312 7.609 11.539 1 60.72 228 PRO B CA 1
ATOM 3937 C C . PRO B 1 228 ? 21.062 6.824 11.164 1 60.72 228 PRO B C 1
ATOM 3939 O O . PRO B 1 228 ? 20.484 7.043 10.094 1 60.72 228 PRO B O 1
ATOM 3942 N N . ALA B 1 229 ? 20.922 5.664 11.852 1 53.78 229 ALA B N 1
ATOM 3943 C CA . ALA B 1 229 ? 19.859 4.676 11.727 1 53.78 229 ALA B CA 1
ATOM 3944 C C . ALA B 1 229 ? 18.5 5.348 11.602 1 53.78 229 ALA B C 1
ATOM 3946 O O . ALA B 1 229 ? 17.562 4.762 11.062 1 53.78 229 ALA B O 1
ATOM 3947 N N . ASN B 1 230 ? 18.531 6.535 11.797 1 66.88 230 ASN B N 1
ATOM 3948 C CA . ASN B 1 230 ? 17.25 7.215 11.828 1 66.88 230 ASN B CA 1
ATOM 3949 C C . ASN B 1 230 ? 16.766 7.574 10.422 1 66.88 230 ASN B C 1
ATOM 3951 O O . ASN B 1 230 ? 15.688 8.148 10.258 1 66.88 230 ASN B O 1
ATOM 3955 N N . GLN B 1 231 ? 17.562 6.938 9.445 1 80.62 231 GLN B N 1
ATOM 3956 C CA . GLN B 1 231 ? 17.156 7.285 8.086 1 80.62 231 GLN B CA 1
ATOM 3957 C C . GLN B 1 231 ? 16.5 6.102 7.387 1 80.62 231 GLN B C 1
ATOM 3959 O O . GLN B 1 231 ? 15.961 6.242 6.285 1 80.62 231 GLN B O 1
ATOM 3964 N N . ASN B 1 232 ? 16.531 4.949 8.047 1 91.06 232 ASN B N 1
ATOM 3965 C CA . ASN B 1 232 ? 15.938 3.768 7.434 1 91.06 232 ASN B CA 1
ATOM 3966 C C . ASN B 1 232 ? 14.438 3.934 7.227 1 91.06 232 ASN B C 1
ATOM 3968 O O . ASN B 1 232 ? 13.773 4.633 7.996 1 91.06 232 ASN B O 1
ATOM 3972 N N . LEU B 1 233 ? 13.977 3.32 6.113 1 90.19 233 LEU B N 1
ATOM 3973 C CA . LEU B 1 233 ? 12.547 3.428 5.871 1 90.19 233 LEU B CA 1
ATOM 3974 C C . LEU B 1 233 ? 12.039 2.225 5.082 1 90.19 233 LEU B C 1
ATOM 3976 O O . LEU B 1 233 ? 12.828 1.422 4.586 1 90.19 233 LEU B O 1
ATOM 3980 N N . VAL B 1 234 ? 10.742 2.035 5.152 1 92.94 234 VAL B N 1
ATOM 3981 C CA . VAL B 1 234 ? 10.062 1.034 4.336 1 92.94 234 VAL B CA 1
ATOM 3982 C C . VAL B 1 234 ? 9.281 1.723 3.219 1 92.94 234 VAL B C 1
ATOM 3984 O O . VAL B 1 234 ? 8.625 2.742 3.447 1 92.94 234 VAL B O 1
ATOM 3987 N N . PHE B 1 235 ? 9.523 1.259 2.037 1 91.19 235 PHE B N 1
ATOM 3988 C CA . PHE B 1 235 ? 8.664 1.656 0.929 1 91.19 235 PHE B CA 1
ATOM 3989 C C . PHE B 1 235 ? 7.621 0.581 0.637 1 91.19 235 PHE B C 1
ATOM 3991 O O . PHE B 1 235 ? 7.969 -0.552 0.301 1 91.19 235 PHE B O 1
ATOM 3998 N N . ALA B 1 236 ? 6.324 0.888 0.768 1 89.38 236 ALA B N 1
ATOM 3999 C CA . ALA B 1 236 ? 5.207 0.012 0.416 1 89.38 236 ALA B CA 1
ATOM 4000 C C . ALA B 1 236 ? 4.496 0.507 -0.84 1 89.38 236 ALA B C 1
ATOM 4002 O O . ALA B 1 236 ? 3.756 1.492 -0.794 1 89.38 236 ALA B O 1
ATOM 4003 N N . ALA B 1 237 ? 4.664 -0.192 -1.881 1 81.12 237 ALA B N 1
ATOM 4004 C CA . ALA B 1 237 ? 4.172 0.231 -3.191 1 81.12 237 ALA B CA 1
ATOM 4005 C C . ALA B 1 237 ? 2.676 -0.025 -3.326 1 81.12 237 ALA B C 1
ATOM 4007 O O . ALA B 1 237 ? 2.141 -0.953 -2.715 1 81.12 237 ALA B O 1
ATOM 4008 N N . ASN B 1 238 ? 2.033 0.818 -4.059 1 82.25 238 ASN B N 1
ATOM 4009 C CA . ASN B 1 238 ? 0.654 0.624 -4.492 1 82.25 238 ASN B CA 1
ATOM 4010 C C . ASN B 1 238 ? 0.386 1.312 -5.828 1 82.25 238 ASN B C 1
ATOM 4012 O O . ASN B 1 238 ? 1.298 1.877 -6.438 1 82.25 238 ASN B O 1
ATOM 4016 N N . GLY B 1 239 ? -0.767 1.252 -6.375 1 78.94 239 GLY B N 1
ATOM 4017 C CA . GLY B 1 239 ? -1.096 1.75 -7.699 1 78.94 239 GLY B CA 1
ATOM 4018 C C . GLY B 1 239 ? -1.077 3.264 -7.789 1 78.94 239 GLY B C 1
ATOM 4019 O O . GLY B 1 239 ? -1.127 3.828 -8.883 1 78.94 239 GLY B O 1
ATOM 4020 N N . ALA B 1 240 ? -1.025 3.91 -6.695 1 76.88 240 ALA B N 1
ATOM 4021 C CA . ALA B 1 240 ? -0.97 5.371 -6.688 1 76.88 240 ALA B CA 1
ATOM 4022 C C . ALA B 1 240 ? 0.428 5.867 -6.332 1 76.88 240 ALA B C 1
ATOM 4024 O O . ALA B 1 240 ? 0.622 7.051 -6.055 1 76.88 240 ALA B O 1
ATOM 4025 N N . GLY B 1 241 ? 1.409 5.008 -6.348 1 73.75 241 GLY B N 1
ATOM 4026 C CA . GLY B 1 241 ? 2.781 5.414 -6.082 1 73.75 241 GLY B CA 1
ATOM 4027 C C . GLY B 1 241 ? 3.367 4.766 -4.844 1 73.75 241 GLY B C 1
ATOM 4028 O O . GLY B 1 241 ? 4.566 4.484 -4.793 1 73.75 241 GLY B O 1
ATOM 4029 N N . GLY B 1 242 ? 2.609 4.59 -3.781 1 77.25 242 GLY B N 1
ATOM 4030 C CA . GLY B 1 242 ? 3.105 3.928 -2.586 1 77.25 242 GLY B CA 1
ATOM 4031 C C . GLY B 1 242 ? 3.311 4.875 -1.42 1 77.25 242 GLY B C 1
ATOM 4032 O O . GLY B 1 242 ? 2.859 6.023 -1.459 1 77.25 242 GLY B O 1
ATOM 4033 N N . LEU B 1 243 ? 3.895 4.289 -0.29 1 80.88 243 LEU B N 1
ATOM 4034 C CA . LEU B 1 243 ? 4.074 5.016 0.962 1 80.88 243 LEU B CA 1
ATOM 4035 C C . LEU B 1 243 ? 5.453 4.738 1.556 1 80.88 243 LEU B C 1
ATOM 4037 O O . LEU B 1 243 ? 5.934 3.604 1.524 1 80.88 243 LEU B O 1
ATOM 4041 N N . PHE B 1 244 ? 6.055 5.836 2.08 1 83.31 244 PHE B N 1
ATOM 4042 C CA . PHE B 1 244 ? 7.25 5.691 2.9 1 83.31 244 PHE B CA 1
ATOM 4043 C C . PHE B 1 244 ? 6.887 5.57 4.375 1 83.31 244 PHE B C 1
ATOM 4045 O O . PHE B 1 244 ? 6.18 6.426 4.914 1 83.31 244 PHE B O 1
ATOM 4052 N N . LEU B 1 245 ? 7.285 4.48 4.965 1 85.31 245 LEU B N 1
ATOM 4053 C CA . LEU B 1 245 ? 7.082 4.25 6.391 1 85.31 245 LEU B CA 1
ATOM 4054 C C . LEU B 1 245 ? 8.398 4.402 7.156 1 85.31 245 LEU B C 1
ATOM 4056 O O . LEU B 1 245 ? 9.383 3.74 6.836 1 85.31 245 LEU B O 1
ATOM 4060 N N . GLU B 1 246 ? 8.328 5.246 8.211 1 83.19 246 GLU B N 1
ATOM 4061 C CA . GLU B 1 246 ? 9.602 5.609 8.828 1 83.19 246 GLU B CA 1
ATOM 4062 C C . GLU B 1 246 ? 9.555 5.391 10.344 1 83.19 246 GLU B C 1
ATOM 4064 O O . GLU B 1 246 ? 10.57 5.543 11.023 1 83.19 246 GLU B O 1
ATOM 4069 N N . LYS B 1 247 ? 8.375 5.16 10.859 1 83.69 247 LYS B N 1
ATOM 4070 C CA . LYS B 1 247 ? 8.281 4.961 12.297 1 83.69 247 LYS B CA 1
ATOM 4071 C C . LYS B 1 247 ? 9.031 3.705 12.734 1 83.69 247 LYS B C 1
ATOM 4073 O O . LYS B 1 247 ? 9 2.686 12.039 1 83.69 247 LYS B O 1
ATOM 4078 N N . ASP B 1 248 ? 9.578 3.76 13.914 1 85.62 248 ASP B N 1
ATOM 4079 C CA . ASP B 1 248 ? 10.367 2.646 14.43 1 85.62 248 ASP B CA 1
ATOM 4080 C C . ASP B 1 248 ? 9.539 1.366 14.492 1 85.62 248 ASP B C 1
A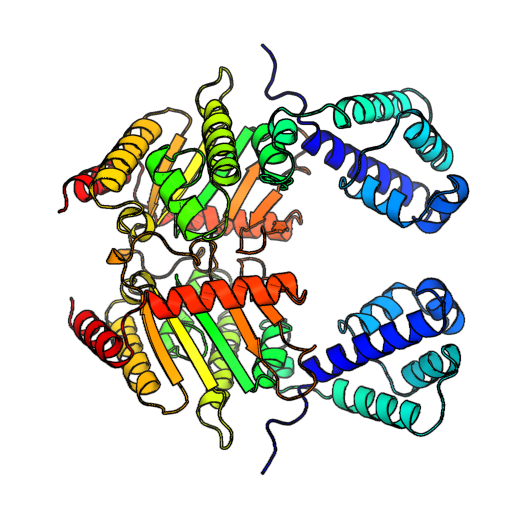TOM 4082 O O . ASP B 1 248 ? 10.031 0.288 14.148 1 85.62 248 ASP B O 1
ATOM 4086 N N . GLU B 1 249 ? 8.32 1.508 14.883 1 86.94 249 GLU B N 1
ATOM 4087 C CA . GLU B 1 249 ? 7.453 0.34 15.008 1 86.94 249 GLU B CA 1
ATOM 4088 C C . GLU B 1 249 ? 7.164 -0.278 13.641 1 86.94 249 GLU B C 1
ATOM 4090 O O . GLU B 1 249 ? 7.086 -1.501 13.516 1 86.94 249 GLU B O 1
ATOM 4095 N N . GLU B 1 250 ? 7.043 0.552 12.664 1 87.25 250 GLU B N 1
ATOM 4096 C CA . GLU B 1 250 ? 6.816 0.077 11.305 1 87.25 250 GLU B CA 1
ATOM 4097 C C . GLU B 1 250 ? 8.055 -0.626 10.75 1 87.25 250 GLU B C 1
ATOM 4099 O O . GLU B 1 250 ? 7.949 -1.707 10.164 1 87.25 250 GLU B O 1
ATOM 4104 N N . LEU B 1 251 ? 9.164 -0.017 11.016 1 90.94 251 LEU B N 1
ATOM 4105 C CA . LEU B 1 251 ? 10.414 -0.611 10.57 1 90.94 251 LEU B CA 1
ATOM 4106 C C . LEU B 1 251 ? 10.641 -1.971 11.227 1 90.94 251 LEU B C 1
ATOM 4108 O O . LEU B 1 251 ? 11.016 -2.934 10.555 1 90.94 251 LEU B O 1
ATOM 4112 N N . ALA B 1 252 ? 10.383 -2.016 12.484 1 92.94 252 ALA B N 1
ATOM 4113 C CA . ALA B 1 252 ? 10.562 -3.264 13.219 1 92.94 252 ALA B CA 1
ATOM 4114 C C . ALA B 1 252 ? 9.609 -4.344 12.703 1 92.94 252 ALA B C 1
ATOM 4116 O O . ALA B 1 252 ? 10 -5.504 12.555 1 92.94 252 ALA B O 1
ATOM 4117 N N . ARG B 1 253 ? 8.43 -3.955 12.414 1 91.56 253 ARG B N 1
ATOM 4118 C CA . ARG B 1 253 ? 7.434 -4.891 11.906 1 91.56 253 ARG B CA 1
ATOM 4119 C C . ARG B 1 253 ? 7.859 -5.477 10.562 1 91.56 253 ARG B C 1
ATOM 4121 O O . ARG B 1 253 ? 7.848 -6.695 10.383 1 91.56 253 ARG B O 1
ATOM 4128 N N . TYR B 1 254 ? 8.266 -4.664 9.695 1 94.81 254 TYR B N 1
ATOM 4129 C CA . TYR B 1 254 ? 8.625 -5.137 8.367 1 94.81 254 TYR B CA 1
ATOM 4130 C C . TYR B 1 254 ? 9.922 -5.93 8.398 1 94.81 254 TYR B C 1
ATOM 4132 O O . TYR B 1 254 ? 10.102 -6.879 7.633 1 94.81 254 TYR B O 1
ATOM 4140 N N . ALA B 1 255 ? 10.805 -5.5 9.305 1 96.19 255 ALA B N 1
ATOM 4141 C CA . ALA B 1 255 ? 12.016 -6.297 9.484 1 96.19 255 ALA B CA 1
ATOM 4142 C C . ALA B 1 255 ? 11.68 -7.715 9.938 1 96.19 255 ALA B C 1
ATOM 4144 O O . ALA B 1 255 ? 12.242 -8.688 9.43 1 96.19 255 ALA B O 1
ATOM 4145 N N . ALA B 1 256 ? 10.734 -7.781 10.844 1 95.62 256 ALA B N 1
ATOM 4146 C CA . ALA B 1 256 ? 10.305 -9.094 11.336 1 95.62 256 ALA B CA 1
ATOM 4147 C C . ALA B 1 256 ? 9.633 -9.898 10.227 1 95.62 256 ALA B C 1
ATOM 4149 O O . ALA B 1 256 ? 9.883 -11.102 10.086 1 95.62 256 ALA B O 1
ATOM 4150 N N . ILE B 1 257 ? 8.828 -9.297 9.484 1 95.88 257 ILE B N 1
ATOM 4151 C CA . ILE B 1 257 ? 8.164 -9.953 8.359 1 95.88 257 ILE B CA 1
ATOM 4152 C C . ILE B 1 257 ? 9.211 -10.484 7.387 1 95.88 257 ILE B C 1
ATOM 4154 O O . ILE B 1 257 ? 9.148 -11.641 6.961 1 95.88 257 ILE B O 1
ATOM 4158 N N . PHE B 1 258 ? 10.148 -9.641 7.078 1 97.81 258 PHE B N 1
ATOM 4159 C CA . PHE B 1 258 ? 11.156 -10.031 6.102 1 97.81 258 PHE B CA 1
ATOM 4160 C C . PHE B 1 258 ? 11.969 -11.211 6.617 1 97.81 258 PHE B C 1
ATOM 4162 O O . PHE B 1 258 ? 12.258 -12.148 5.867 1 97.81 258 PHE B O 1
ATOM 4169 N N . ASP B 1 259 ? 12.32 -11.141 7.848 1 97.5 259 ASP B N 1
ATOM 4170 C CA . ASP B 1 259 ? 13.055 -12.25 8.438 1 97.5 259 ASP B CA 1
ATOM 4171 C C . ASP B 1 259 ? 12.258 -13.547 8.352 1 97.5 259 ASP B C 1
ATOM 4173 O O . ASP B 1 259 ? 12.805 -14.602 8.039 1 97.5 259 ASP B O 1
ATOM 4177 N N . GLY B 1 260 ? 11.023 -13.445 8.633 1 97.12 260 GLY B N 1
ATOM 4178 C CA . GLY B 1 260 ? 10.164 -14.602 8.484 1 97.12 260 GLY B CA 1
ATOM 4179 C C . GLY B 1 260 ? 10.109 -15.141 7.066 1 97.12 260 GLY B C 1
ATOM 4180 O O . GLY B 1 260 ? 10.172 -16.344 6.852 1 97.12 260 GLY B O 1
ATOM 4181 N N . LEU B 1 261 ? 10.047 -14.266 6.125 1 98.06 261 LEU B N 1
ATOM 4182 C CA . LEU B 1 261 ? 10.008 -14.641 4.719 1 98.06 261 LEU B CA 1
ATOM 4183 C C . LEU B 1 261 ? 11.305 -15.344 4.312 1 98.06 261 LEU B C 1
ATOM 4185 O O . LEU B 1 261 ? 11.273 -16.375 3.627 1 98.06 261 LEU B O 1
ATOM 4189 N N . ARG B 1 262 ? 12.367 -14.82 4.742 1 98.38 262 ARG B N 1
ATOM 4190 C CA . ARG B 1 262 ? 13.664 -15.414 4.426 1 98.38 262 ARG B CA 1
ATOM 4191 C C . ARG B 1 262 ? 13.758 -16.828 4.98 1 98.38 262 ARG B C 1
ATOM 4193 O O . ARG B 1 262 ? 14.312 -17.719 4.332 1 98.38 262 ARG B O 1
ATOM 4200 N N . ASN B 1 263 ? 13.18 -16.969 6.129 1 97.38 263 ASN B N 1
ATOM 4201 C CA . ASN B 1 263 ? 13.234 -18.266 6.781 1 97.38 263 ASN B CA 1
ATOM 4202 C C . ASN B 1 263 ? 12.344 -19.281 6.07 1 97.38 263 ASN B C 1
ATOM 4204 O O . ASN B 1 263 ? 12.664 -20.484 6.047 1 97.38 263 ASN B O 1
ATOM 4208 N N . GLU B 1 264 ? 11.281 -18.875 5.523 1 97.5 264 GLU B N 1
ATOM 4209 C CA . GLU B 1 264 ? 10.32 -19.766 4.875 1 97.5 264 GLU B CA 1
ATOM 4210 C C . GLU B 1 264 ? 10.695 -20 3.414 1 97.5 264 GLU B C 1
ATOM 4212 O O . GLU B 1 264 ? 10.234 -20.969 2.799 1 97.5 264 GLU B O 1
ATOM 4217 N N . ALA B 1 265 ? 11.492 -19.125 2.852 1 98.75 265 ALA B N 1
ATOM 4218 C CA . ALA B 1 265 ? 11.898 -19.219 1.45 1 98.75 265 ALA B CA 1
ATOM 4219 C C . ALA B 1 265 ? 12.945 -20.312 1.253 1 98.75 265 ALA B C 1
ATOM 4221 O O . ALA B 1 265 ? 13.578 -20.75 2.215 1 98.75 265 ALA B O 1
ATOM 4222 N N . LEU B 1 266 ? 13.078 -20.734 0.043 1 98.75 266 LEU B N 1
ATOM 4223 C CA . LEU B 1 266 ? 14.172 -21.625 -0.319 1 98.75 266 LEU B CA 1
ATOM 4224 C C . LEU B 1 266 ? 15.516 -20.938 -0.121 1 98.75 266 LEU B C 1
ATOM 4226 O O . LEU B 1 266 ? 15.625 -19.719 -0.264 1 98.75 266 LEU B O 1
ATOM 4230 N N . SER B 1 267 ? 16.578 -21.766 0.22 1 98.5 267 SER B N 1
ATOM 4231 C CA . SER B 1 267 ? 17.922 -21.219 0.238 1 98.5 267 SER B CA 1
ATOM 4232 C C . SER B 1 267 ? 18.328 -20.672 -1.132 1 98.5 267 SER B C 1
ATOM 4234 O O . SER B 1 267 ? 17.703 -21.016 -2.141 1 98.5 267 SER B O 1
ATOM 4236 N N . PRO B 1 268 ? 19.359 -19.812 -1.187 1 98.25 268 PRO B N 1
ATOM 4237 C CA . PRO B 1 268 ? 19.766 -19.25 -2.479 1 98.25 268 PRO B CA 1
ATOM 4238 C C . PRO B 1 268 ? 20.094 -20.328 -3.512 1 98.25 268 PRO B C 1
ATOM 4240 O O . PRO B 1 268 ? 19.609 -20.266 -4.645 1 98.25 268 PRO B O 1
ATOM 4243 N N . PRO B 1 269 ? 20.766 -21.422 -3.182 1 98.19 269 PRO B N 1
ATOM 4244 C CA . PRO B 1 269 ? 21.031 -22.469 -4.176 1 98.19 269 PRO B CA 1
ATOM 4245 C C . PRO B 1 269 ? 19.75 -23.188 -4.613 1 98.19 269 PRO B C 1
ATOM 4247 O O . PRO B 1 269 ? 19.578 -23.484 -5.801 1 98.19 269 PRO B O 1
ATOM 4250 N N . GLN B 1 270 ? 18.844 -23.453 -3.672 1 98.56 270 GLN B N 1
ATOM 4251 C CA . GLN B 1 270 ? 17.578 -24.094 -4.016 1 98.56 270 GLN B CA 1
ATOM 4252 C C . GLN B 1 270 ? 16.703 -23.172 -4.867 1 98.56 270 GLN B C 1
ATOM 4254 O O . GLN B 1 270 ? 15.969 -23.625 -5.742 1 98.56 270 GLN B O 1
ATOM 4259 N N . SER B 1 271 ? 16.797 -21.906 -4.57 1 98.81 271 SER B N 1
ATOM 4260 C CA . SER B 1 271 ? 16.078 -20.922 -5.371 1 98.81 271 SER B CA 1
ATOM 4261 C C . SER B 1 271 ? 16.578 -20.906 -6.809 1 98.81 271 SER B C 1
ATOM 4263 O O . SER B 1 271 ? 15.789 -20.875 -7.75 1 98.81 271 SER B O 1
ATOM 4265 N N . ALA B 1 272 ? 17.875 -20.938 -6.957 1 98.38 272 ALA B N 1
ATOM 4266 C CA . ALA B 1 272 ? 18.469 -21 -8.289 1 98.38 272 ALA B CA 1
ATOM 4267 C C . ALA B 1 272 ? 18 -22.234 -9.055 1 98.38 272 ALA B C 1
ATOM 4269 O O . ALA B 1 272 ? 17.688 -22.141 -10.25 1 98.38 272 ALA B O 1
ATOM 4270 N N . LYS B 1 273 ? 17.891 -23.312 -8.367 1 98.25 273 LYS B N 1
ATOM 4271 C CA . LYS B 1 273 ? 17.422 -24.547 -8.984 1 98.25 273 LYS B CA 1
ATOM 4272 C C . LYS B 1 273 ? 15.969 -24.422 -9.43 1 98.25 273 LYS B C 1
ATOM 4274 O O . LYS B 1 273 ? 15.609 -24.844 -10.523 1 98.25 273 LYS B O 1
ATOM 4279 N N . MET B 1 274 ? 15.18 -23.844 -8.602 1 98.31 274 MET B N 1
ATOM 4280 C CA . MET B 1 274 ? 13.781 -23.656 -8.961 1 98.31 274 MET B CA 1
ATOM 4281 C C . MET B 1 274 ? 13.648 -22.734 -10.18 1 98.31 274 MET B C 1
ATOM 4283 O O . MET B 1 274 ? 12.867 -23.016 -11.086 1 98.31 274 MET B O 1
ATOM 4287 N N . ILE B 1 275 ? 14.391 -21.672 -10.164 1 98.56 275 ILE B N 1
ATOM 4288 C CA . ILE B 1 275 ? 14.336 -20.719 -11.281 1 98.56 275 ILE B CA 1
ATOM 4289 C C . ILE B 1 275 ? 14.758 -21.422 -12.57 1 98.56 275 ILE B C 1
ATOM 4291 O O . ILE B 1 275 ? 14.117 -21.266 -13.609 1 98.56 275 ILE B O 1
ATOM 4295 N N . ALA B 1 276 ? 15.789 -22.203 -12.461 1 97.81 276 ALA B N 1
ATOM 4296 C CA . ALA B 1 276 ? 16.266 -22.953 -13.617 1 97.81 276 ALA B CA 1
ATOM 4297 C C . ALA B 1 276 ? 15.203 -23.922 -14.125 1 97.81 276 ALA B C 1
ATOM 4299 O O . ALA B 1 276 ? 15.008 -24.062 -15.336 1 97.81 276 ALA B O 1
ATOM 4300 N N . THR B 1 277 ? 14.531 -24.547 -13.219 1 97.62 277 THR B N 1
ATOM 4301 C CA . THR B 1 277 ? 13.469 -25.484 -13.57 1 97.62 277 THR B CA 1
ATOM 4302 C C . THR B 1 277 ? 12.32 -24.766 -14.258 1 97.62 277 THR B C 1
ATOM 4304 O O . THR B 1 277 ? 11.812 -25.219 -15.281 1 97.62 277 THR B O 1
ATOM 4307 N N . LEU B 1 278 ? 11.969 -23.609 -13.695 1 96.75 278 LEU B N 1
ATOM 4308 C CA . LEU B 1 278 ? 10.883 -22.828 -14.273 1 96.75 278 LEU B CA 1
ATOM 4309 C C . LEU B 1 278 ? 11.242 -22.344 -15.672 1 96.75 278 LEU B C 1
ATOM 4311 O O . LEU B 1 278 ? 10.383 -22.266 -16.547 1 96.75 278 LEU B O 1
ATOM 4315 N N . ALA B 1 279 ? 12.492 -22.031 -15.867 1 95.62 279 ALA B N 1
ATOM 4316 C CA . ALA B 1 279 ? 12.961 -21.516 -17.156 1 95.62 279 ALA B CA 1
ATOM 4317 C C . ALA B 1 279 ? 12.828 -22.578 -18.25 1 95.62 279 ALA B C 1
ATOM 4319 O O . ALA B 1 279 ? 12.797 -22.25 -19.438 1 95.62 279 ALA B O 1
ATOM 4320 N N . LYS B 1 280 ? 12.695 -23.812 -17.828 1 93.5 280 LYS B N 1
ATOM 4321 C CA . LYS B 1 280 ? 12.625 -24.922 -18.781 1 93.5 280 LYS B CA 1
ATOM 4322 C C . LYS B 1 280 ? 11.18 -25.328 -19.047 1 93.5 280 LYS B C 1
ATOM 4324 O O . LYS B 1 280 ? 10.906 -26.125 -19.953 1 93.5 280 LYS B O 1
ATOM 4329 N N . GLU B 1 281 ? 10.344 -24.828 -18.219 1 89.12 281 GLU B N 1
ATOM 4330 C CA . GLU B 1 281 ? 8.938 -25.172 -18.391 1 89.12 281 GLU B CA 1
ATOM 4331 C C . GLU B 1 281 ? 8.367 -24.516 -19.656 1 89.12 281 GLU B C 1
ATOM 4333 O O . GLU B 1 281 ? 8.742 -23.406 -20 1 89.12 281 GLU B O 1
ATOM 4338 N N . PRO B 1 282 ? 7.43 -25.203 -20.359 1 77.19 282 PRO B N 1
ATOM 4339 C CA . PRO B 1 282 ? 6.848 -24.656 -21.594 1 77.19 282 PRO B CA 1
ATOM 4340 C C . PRO B 1 282 ? 5.789 -23.594 -21.312 1 77.19 282 PRO B C 1
ATOM 4342 O O . PRO B 1 282 ? 5.188 -23.578 -20.234 1 77.19 282 PRO B O 1
#